Protein 4DKL (pdb70)

B-factor: mean 78.29, std 27.65, range [28.12, 190.35]

GO terms:
  GO:0005515 protein binding (F, IPI)
  GO:0004985 G protein-coupled opioid receptor activity (F, IDA)
  GO:0005886 plasma membrane (C, EXP)
  GO:0019233 sensory perception of pain (P, IMP)
  GO:0050769 positive regulation of neurogenesis (P, IMP)
  GO:0016020 membrane (C, IDA)
  GO:0007191 adenylate cyclase-activating dopamine receptor signaling pathway (P, IDA)
  GO:0007193 adenylate cyclase-inhibiting G protein-coupled receptor signaling pathway (P, IDA)
  GO:0004985 G protein-coupled opioid receptor activity (F, IGI)
  GO:0038003 G protein-coupled opioid receptor signaling pathway (P, IGI)
  GO:0007626 locomotory behavior (P, IGI)
  GO:0019226 transmission of nerve impulse (P, IMP)
  GO:0007626 locomotory behavior (P, IMP)
  GO:0005886 plasma membrane (C, TAS)
  GO:0098982 GABA-ergic synapse (C, IDA)
  GO:0098982 GABA-ergic synapse (C, EXP)
  GO:0099171 presynaptic modulation of chemical synaptic transmission (P, IDA)
  GO:0099171 presynaptic modulation of chemical synaptic transmission (P, EXP)
  GO:0098982 GABA-ergic synapse (C, IMP)
  GO:0099171 presynaptic modulation of chemical synaptic transmission (P, IMP)

Organism: Mus musculus (NCBI:txid10090)

Sequence (442 aa):
MVTAITIMALYSIVCVVGLFGNFLVMYVIVRYTKMKTATNIYIFNLALADALATSTLPFQSVNYLMGTWPFGNILCKIVISIDYYNMFTSIFTLCTMSVDRYIAVCHPVKALDFRTPRNAKIVNVCNWILSSAIGLPVMFMATTKYRQGSIDCTLTFSHPTWYWENLLKICVFIFAFIMPVLIITVCYGLMILRLKSVRNIFEMLRIDEGLRLKIYKNTEGYYTIGIGHLLTKSPSLNAAKSELDKAIGRNTNGVITKDEAEKLFNQDVDAAVRGILRNAKLKPVYDSLDAVRRAALINMVFQMGETGVAGFTNSLRMLQQKRWDEAAVNLAKSRWYNQTPNRAKRVITTFRTGTWDAYEKDRNLRRITRMVLVVVAVFIVCWTPIHIYVIIKALITIPETTFQTVSWHFCIALGYTNSCLNPVLYAFLDENFKRCFREFCI

Secondary structure (P-SEA, 3-state):
caaaaaaaaaaaaaaaaaaaaaaaaaaaaacccccccaaaaaaaaaaaaaaaaaaaaaaaaaaaaccccccccaaaaaaaaaaaaaaaaaaaaaaaaaaaaaaacccaaaaaccccaaaaaaaaaaaaaaaaaaaaaaaaabbbbbcccccccccccccaaaaaaaaaaaaaaacccaaaaaaaaaaaaaaaaaccccccaaaaaaaaccccccccccccccccccccccccccccaaaaaaaaaaaccccccccccaaaaaaaaaaaaaaaaaaaaaccccaaaaaaccaaaaaaaaaaaacccaaaaaaaaaaaaaaaacaaaaaaaaaaacccccccaaaaaaaaaaaaccccccccccaaaaaaaaaaaaaaaaaaaacaaaaaaaaaaacccccccaaaaaaaaaaaaaaaaaaaaaaaaaaaccaaaaaaaaaacc

Foldseek 3Di:
DVLLVVLVVLLVVLLVLLLVLLVLLLCVCVPDPVNQFLLSLLVNLLSVLLNLLSVLSVQVSVCSVVVARPPFWQVLLSNVLSVLLSLQLNLQSLLVNLQLLLCVAQFVVVNVPQRGNVNSVVVSVVSSVVSCVLSVVQSVQFGWDDDPPHIDRDRADDPVTLVVVVVNLVVCLVNSPVVSVVSSVVSVVVSVVRDDWDDALLVVQCLVFPAAFFFDQDLVGATDHARLHGADPDPDVCSRQVSVCVLQVHRAVGGDDNVSSVVVRVVLLVVLVVLQCPDPQRNLLLVQDDRLLNSLLSSVCSNPHSVVSSPLNVLSVCSSVVVQVVSLVSQCPDVVCVRPVLSSNQSSVSSRPVDNVSRGDDCVSVLSVVLSVVLVVLLCVLQVVQSVLVNVVSPDDDDDDVVNVSSNSVSVSSNSSSSSVPSVSCLVSPDVSVVSVVVVVD

Solvent-accessible surface area: 23214 Å² total; per-residue (Å²): 109,107,52,16,81,71,15,76,52,72,6,55,116,4,13,100,64,0,46,116,6,0,120,27,8,32,118,8,4,94,138,68,119,102,1,85,60,6,7,14,19,13,0,53,5,3,0,54,1,3,6,58,0,1,42,4,1,61,64,33,14,54,43,71,86,132,46,38,10,69,70,33,70,129,52,0,49,72,8,23,4,27,50,38,25,7,29,6,1,3,2,35,0,0,12,27,6,0,55,10,7,30,30,8,13,15,34,64,59,86,8,135,108,87,58,49,50,164,45,2,118,100,59,12,86,56,7,56,104,112,0,29,81,21,0,84,50,4,64,150,98,0,39,26,93,166,111,158,75,44,35,51,21,61,34,54,35,83,168,66,57,168,101,112,62,44,67,28,50,96,42,14,46,64,95,1,27,59,87,2,43,104,72,8,80,92,8,59,38,59,14,146,139,110,88,76,87,16,79,63,21,82,61,0,0,73,72,22,40,4,24,37,66,148,31,68,122,44,130,131,42,16,34,5,0,0,7,19,32,108,29,29,102,45,100,61,98,90,43,0,55,51,86,0,30,80,49,46,71,106,111,7,117,8,74,3,72,91,99,34,0,83,154,7,11,75,96,30,7,72,40,9,31,135,5,0,109,214,33,98,91,0,25,62,2,13,109,37,13,64,81,26,22,82,6,0,0,12,0,3,10,31,57,65,28,27,125,35,0,25,64,37,50,78,3,5,129,32,3,81,112,130,97,57,97,81,0,8,84,54,4,39,162,25,75,18,57,120,116,30,54,100,24,0,100,62,1,14,28,0,1,104,47,13,63,38,91,31,19,96,110,106,47,43,46,67,117,43,23,125,1,1,72,55,2,10,53,32,9,54,106,9,29,36,48,18,15,80,32,34,43,72,87,36,130,104,127,43,108,165,76,117,154,20,66,83,24,48,54,126,13,42,5,36,6,26,30,5,4,12,66,3,15,75,32,2,24,150,34,22,88,62,12,79,142,4,99,41,70,124,90,186

Radius of gyration: 29.67 Å; Cα contacts (8 Å, |Δi|>4): 510; chains: 1; bounding box: 43×93×67 Å

CATH classification: 1.20.1070.10 (+1 more: 1.10.530.40)

InterPro domains:
  IPR000105 Mu opioid receptor [PR00537] (13-26)
  IPR000105 Mu opioid receptor [PR00537] (27-43)
  IPR000105 Mu opioid receptor [PR00537] (43-57)
  IPR000105 Mu opioid receptor [PR00537] (203-216)
  IPR000105 Mu opioid receptor [PR00537] (303-320)
  IPR000105 Mu opioid receptor [PR00537] (352-364)
  IPR000105 Mu opioid receptor [PR00537] (373-387)
  IPR000276 G protein-coupled receptor, rhodopsin-like [PF00001] (85-336)
  IPR000276 G protein-coupled receptor, rhodopsin-like [PR00237] (70-94)
  IPR000276 G protein-coupled receptor, rhodopsin-like [PR00237] (103-124)
  IPR000276 G protein-coupled receptor, rhodopsin-like [PR00237] (147-169)
  IPR000276 G protein-coupled receptor, rhodopsin-like [PR00237] (183-204)
  IPR000276 G protein-coupled receptor, rhodopsin-like [PR00237] (233-256)
  IPR000276 G protein-coupled receptor, rhodopsin-like [PR00237] (278-302)
  IPR000276 G protein-coupled receptor, rhodopsin-like [PR00237] (318-344)
  IPR000276 G protein-coupled receptor, rhodopsin-like [PS00237] (153-169)
  IPR001418 Opioid receptor [PR00384] (95-108)
  IPR001418 Opioid receptor [PR00384] (147-159)
  IPR001418 Opioid receptor [PR00384] (176-185)
  IPR001418 Opioid receptor [PR00384] (265-277)

Structure (mmCIF, N/CA/C/O backbone):
data_4DKL
#
_entry.id   4DKL
#
_cell.length_a   70.882
_cell.length_b   174.730
_cell.length_c   68.353
_cell.angle_alpha   90.00
_cell.angle_beta   107.84
_cell.angle_gamma   90.00
#
_symmetry.space_group_name_H-M   'C 1 2 1'
#
loop_
_entity.id
_entity.type
_entity.pdbx_description
1 polymer 'Mu-type opioid receptor, lysozyme chimera'
2 non-polymer 'methyl 4-{[(5beta,6alpha)-17-(cyclopropylmethyl)-3,14-dihydroxy-4,5-epoxymorphinan-6-yl]amino}-4-oxobutanoate'
3 non-polymer 'SULFATE ION'
4 non-polymer CHOLESTEROL
5 non-polymer '[(Z)-octadec-9-enyl] (2R)-2,3-bis(oxidanyl)propanoate'
6 non-polymer 'PENTAETHYLENE GLYCOL'
7 non-polymer 'CHLORIDE ION'
8 water water
#
loop_
_atom_site.group_PDB
_atom_site.id
_atom_site.type_symbol
_atom_site.label_atom_id
_atom_site.label_alt_id
_atom_site.label_comp_id
_atom_site.label_asym_id
_atom_site.label_entity_id
_atom_site.label_seq_id
_atom_site.pdbx_PDB_ins_code
_atom_site.Cartn_x
_atom_site.Cartn_y
_atom_site.Cartn_z
_atom_site.occupancy
_atom_site.B_iso_or_equiv
_atom_site.auth_seq_id
_atom_site.auth_comp_id
_atom_site.auth_asym_id
_atom_site.auth_atom_id
_atom_site.pdbx_PDB_model_num
ATOM 1 N N . MET A 1 14 ? -36.775 -20.009 -30.623 1.00 109.69 65 MET A N 1
ATOM 2 C CA . MET A 1 14 ? -35.578 -19.298 -30.183 1.00 106.29 65 MET A CA 1
ATOM 3 C C . MET A 1 14 ? -35.655 -17.818 -30.537 1.00 110.05 65 MET A C 1
ATOM 4 O O . MET A 1 14 ? -34.640 -17.121 -30.540 1.00 110.17 65 MET A O 1
ATOM 6 N N . VAL A 1 15 ? -36.864 -17.348 -30.836 1.00 114.25 66 VAL A N 1
ATOM 7 C CA . VAL A 1 15 ? -37.095 -15.937 -31.131 1.00 115.56 66 VAL A CA 1
ATOM 8 C C . VAL A 1 15 ? -36.659 -15.080 -29.946 1.00 113.40 66 VAL A C 1
ATOM 9 O O . VAL A 1 15 ? -36.156 -13.968 -30.117 1.00 109.02 66 VAL A O 1
ATOM 13 N N . THR A 1 16 ? -36.842 -15.618 -28.744 1.00 117.21 67 THR A N 1
ATOM 14 C CA . THR A 1 16 ? -36.368 -14.964 -27.535 1.00 118.77 67 THR A CA 1
ATOM 15 C C . THR A 1 16 ? -34.859 -14.755 -27.603 1.00 119.33 67 THR A C 1
ATOM 16 O O . THR A 1 16 ? -34.367 -13.668 -27.320 1.00 118.13 67 THR A O 1
ATOM 18 N N . ALA A 1 17 ? -34.134 -15.797 -28.000 1.00 120.30 68 ALA A N 1
ATOM 19 C CA . ALA A 1 17 ? -32.678 -15.735 -28.093 1.00 119.26 68 ALA A CA 1
ATOM 20 C C . ALA A 1 17 ? -32.199 -14.704 -29.116 1.00 121.21 68 ALA A C 1
ATOM 21 O O . ALA A 1 17 ? -31.261 -13.948 -28.855 1.00 122.46 68 ALA A O 1
ATOM 23 N N . ILE A 1 18 ? -32.847 -14.670 -30.278 1.00 120.45 69 ILE A N 1
ATOM 24 C CA . ILE A 1 18 ? -32.443 -13.748 -31.339 1.00 119.32 69 ILE A CA 1
ATOM 25 C C . ILE A 1 18 ? -32.797 -12.293 -31.016 1.00 117.11 69 ILE A C 1
ATOM 26 O O . ILE A 1 18 ? -32.024 -11.380 -31.317 1.00 117.53 69 ILE A O 1
ATOM 31 N N . THR A 1 19 ? -33.956 -12.078 -30.397 1.00 112.70 70 THR A N 1
ATOM 32 C CA . THR A 1 19 ? -34.352 -10.735 -29.991 1.00 105.53 70 THR A CA 1
ATOM 33 C C . THR A 1 19 ? -33.435 -10.258 -28.876 1.00 99.05 70 THR A C 1
ATOM 34 O O . THR A 1 19 ? -33.094 -9.077 -28.797 1.00 97.56 70 THR A O 1
ATOM 38 N N . ILE A 1 20 ? -33.037 -11.193 -28.017 1.00 97.66 71 ILE A N 1
ATOM 39 C CA . ILE A 1 20 ? -32.032 -10.920 -27.001 1.00 96.94 71 ILE A CA 1
ATOM 40 C C . ILE A 1 20 ? -30.740 -10.492 -27.682 1.00 91.68 71 ILE A C 1
ATOM 41 O O . ILE A 1 20 ? -30.096 -9.549 -27.248 1.00 86.49 71 ILE A O 1
ATOM 46 N N . MET A 1 21 ? -30.377 -11.175 -28.764 1.00 89.31 72 MET A N 1
ATOM 47 C CA . MET A 1 21 ? -29.162 -10.838 -29.502 1.00 83.92 72 MET A CA 1
ATOM 48 C C . MET A 1 21 ? -29.213 -9.426 -30.091 1.00 77.06 72 MET A C 1
ATOM 49 O O . MET A 1 21 ? -28.240 -8.672 -30.011 1.00 75.76 72 MET A O 1
ATOM 54 N N . ALA A 1 22 ? -30.353 -9.076 -30.680 1.00 71.32 73 ALA A N 1
ATOM 55 C CA . ALA A 1 22 ? -30.545 -7.760 -31.287 1.00 66.94 73 ALA A CA 1
ATOM 56 C C . ALA A 1 22 ? -30.501 -6.641 -30.248 1.00 68.38 73 ALA A C 1
ATOM 57 O O . ALA A 1 22 ? -29.734 -5.669 -30.369 1.00 69.74 73 ALA A O 1
ATOM 59 N N . LEU A 1 23 ? -31.345 -6.789 -29.232 1.00 68.28 74 LEU A N 1
ATOM 60 C CA . LEU A 1 23 ? -31.414 -5.857 -28.119 1.00 67.51 74 LEU A CA 1
ATOM 61 C C . LEU A 1 23 ? -30.030 -5.663 -27.508 1.00 66.91 74 LEU A C 1
ATOM 62 O O . LEU A 1 23 ? -29.583 -4.534 -27.290 1.00 69.50 74 LEU A O 1
ATOM 67 N N . TYR A 1 24 ? -29.351 -6.777 -27.255 1.00 64.85 75 TYR A N 1
ATOM 68 C CA . TYR A 1 24 ? -28.021 -6.761 -26.663 1.00 65.62 75 TYR A CA 1
ATOM 69 C C . TYR A 1 24 ? -26.994 -6.145 -27.597 1.00 62.33 75 TYR A C 1
ATOM 70 O O . TYR A 1 24 ? -25.963 -5.674 -27.140 1.00 60.97 75 TYR A O 1
ATOM 79 N N . SER A 1 25 ? -27.258 -6.168 -28.901 1.00 60.37 76 SER A N 1
ATOM 80 C CA . SER A 1 25 ? -26.359 -5.534 -29.853 1.00 60.66 76 SER A CA 1
ATOM 81 C C . SER A 1 25 ? -26.491 -4.027 -29.754 1.00 58.67 76 SER A C 1
ATOM 82 O O . SER A 1 25 ? -25.492 -3.305 -29.746 1.00 57.55 76 SER A O 1
ATOM 85 N N . ILE A 1 26 ? -27.732 -3.556 -29.670 1.00 56.54 77 ILE A N 1
ATOM 86 C CA . ILE A 1 26 ? -27.966 -2.130 -29.474 1.00 57.45 77 ILE A CA 1
ATOM 87 C C . ILE A 1 26 ? -27.318 -1.664 -28.169 1.00 56.76 77 ILE A C 1
ATOM 88 O O . ILE A 1 26 ? -26.521 -0.716 -28.158 1.00 61.07 77 ILE A O 1
ATOM 93 N N . VAL A 1 27 ? -27.648 -2.356 -27.080 1.00 50.46 78 VAL A N 1
ATOM 94 C CA . VAL A 1 27 ? -27.108 -2.037 -25.759 1.00 49.91 78 VAL A CA 1
ATOM 95 C C . VAL A 1 27 ? -25.578 -2.095 -25.728 1.00 50.42 78 VAL A C 1
ATOM 96 O O . VAL A 1 27 ? -24.933 -1.282 -25.070 1.00 50.70 78 VAL A O 1
ATOM 100 N N . CYS A 1 28 ? -25.002 -3.052 -26.447 1.00 53.08 79 CYS A N 1
ATOM 101 C CA . CYS A 1 28 ? -23.552 -3.202 -26.473 1.00 52.61 79 CYS A CA 1
ATOM 102 C C . CYS A 1 28 ? -22.885 -2.069 -27.243 1.00 49.16 79 CYS A C 1
ATOM 103 O O . CYS A 1 28 ? -21.936 -1.459 -26.757 1.00 49.85 79 CYS A O 1
ATOM 106 N N . VAL A 1 29 ? -23.383 -1.794 -28.443 1.00 44.67 80 VAL A N 1
ATOM 107 C CA . VAL A 1 29 ? -22.799 -0.754 -29.285 1.00 50.86 80 VAL A CA 1
ATOM 108 C C . VAL A 1 29 ? -22.920 0.625 -28.640 1.00 55.48 80 VAL A C 1
ATOM 109 O O . VAL A 1 29 ? -21.911 1.298 -28.403 1.00 57.88 80 VAL A O 1
ATOM 113 N N . VAL A 1 30 ? -24.150 1.036 -28.345 1.00 55.27 81 VAL A N 1
ATOM 114 C CA . VAL A 1 30 ? -24.381 2.357 -27.764 1.00 51.79 81 VAL A CA 1
ATOM 115 C C . VAL A 1 30 ? -23.831 2.456 -26.338 1.00 51.97 81 VAL A C 1
ATOM 116 O O . VAL A 1 30 ? -23.389 3.520 -25.903 1.00 54.17 81 VAL A O 1
ATOM 120 N N . GLY A 1 31 ? -23.842 1.337 -25.622 1.00 47.94 82 GLY A N 1
ATOM 121 C CA . GLY A 1 31 ? -23.297 1.294 -24.275 1.00 48.71 82 GLY A CA 1
ATOM 122 C C . GLY A 1 31 ? -21.798 1.523 -24.262 1.00 53.94 82 GLY A C 1
ATOM 123 O O . GLY A 1 31 ? -21.302 2.406 -23.554 1.00 57.95 82 GLY A O 1
ATOM 124 N N . LEU A 1 32 ? -21.078 0.723 -25.044 1.00 54.38 83 LEU A N 1
ATOM 125 C CA . LEU A 1 32 ? -19.634 0.876 -25.180 1.00 53.74 83 LEU A CA 1
ATOM 126 C C . LEU A 1 32 ? -19.285 2.274 -25.676 1.00 55.19 83 LEU A C 1
ATOM 127 O O . LEU A 1 32 ? -18.525 2.988 -25.028 1.00 54.14 83 LEU A O 1
ATOM 132 N N . PHE A 1 33 ? -19.859 2.660 -26.813 1.00 59.29 84 PHE A N 1
ATOM 133 C CA . PHE A 1 33 ? -19.623 3.981 -27.393 1.00 61.35 84 PHE A CA 1
ATOM 134 C C . PHE A 1 33 ? -19.815 5.100 -26.367 1.00 60.29 84 PHE A C 1
ATOM 135 O O . PHE A 1 33 ? -18.912 5.913 -26.138 1.00 55.03 84 PHE A O 1
ATOM 143 N N . GLY A 1 34 ? -20.985 5.111 -25.736 1.00 58.62 85 GLY A N 1
ATOM 144 C CA . GLY A 1 34 ? -21.330 6.115 -24.748 1.00 54.81 85 GLY A CA 1
ATOM 145 C C . GLY A 1 34 ? -20.398 6.170 -23.552 1.00 54.57 85 GLY A C 1
ATOM 146 O O . GLY A 1 34 ? -19.920 7.245 -23.187 1.00 59.97 85 GLY A O 1
ATOM 147 N N . ASN A 1 35 ? -20.136 5.021 -22.938 1.00 50.53 86 ASN A N 1
ATOM 148 C CA . ASN A 1 35 ? -19.291 4.990 -21.746 1.00 53.74 86 ASN A CA 1
ATOM 149 C C . ASN A 1 35 ? -17.823 5.313 -22.023 1.00 53.64 86 ASN A C 1
ATOM 150 O O . ASN A 1 35 ? -17.172 6.002 -21.233 1.00 51.97 86 ASN A O 1
ATOM 155 N N . PHE A 1 36 ? -17.307 4.814 -23.144 1.00 57.94 87 PHE A N 1
ATOM 156 C CA . PHE A 1 36 ? -15.963 5.168 -23.590 1.00 60.89 87 PHE A CA 1
ATOM 157 C C . PHE A 1 36 ? -15.870 6.673 -23.813 1.00 53.80 87 PHE A C 1
ATOM 158 O O . PHE A 1 36 ? -14.894 7.314 -23.413 1.00 50.17 87 PHE A O 1
ATOM 166 N N . LEU A 1 37 ? -16.899 7.229 -24.450 1.00 50.37 88 LEU A N 1
ATOM 167 C CA . LEU A 1 37 ? -16.976 8.668 -24.684 1.00 51.47 88 LEU A CA 1
ATOM 168 C C . LEU A 1 37 ? -16.938 9.447 -23.372 1.00 52.18 88 LEU A C 1
ATOM 169 O O . LEU A 1 37 ? -16.174 10.406 -23.230 1.00 51.87 88 LEU A O 1
ATOM 174 N N . VAL A 1 38 ? -17.763 9.024 -22.418 1.00 49.15 89 VAL A N 1
ATOM 175 C CA . VAL A 1 38 ? -17.835 9.668 -21.109 1.00 51.40 89 VAL A CA 1
ATOM 176 C C . VAL A 1 38 ? -16.488 9.645 -20.390 1.00 54.48 89 VAL A C 1
ATOM 177 O O . VAL A 1 38 ? -15.973 10.692 -19.985 1.00 57.30 89 VAL A O 1
ATOM 181 N N . MET A 1 39 ? -15.922 8.449 -20.244 1.00 52.51 90 MET A N 1
ATOM 182 C CA . MET A 1 39 ? -14.633 8.285 -19.580 1.00 51.86 90 MET A CA 1
ATOM 183 C C . MET A 1 39 ? -13.545 9.133 -20.238 1.00 61.38 90 MET A C 1
ATOM 184 O O . MET A 1 39 ? -12.799 9.842 -19.553 1.00 61.49 90 MET A O 1
ATOM 189 N N . TYR A 1 40 ? -13.471 9.070 -21.566 1.00 64.07 91 TYR A N 1
ATOM 190 C CA . TYR A 1 40 ? -12.505 9.868 -22.315 1.00 67.01 91 TYR A CA 1
ATOM 191 C C . TYR A 1 40 ? -12.670 11.360 -22.052 1.00 67.07 91 TYR A C 1
ATOM 192 O O . TYR A 1 40 ? -11.688 12.068 -21.842 1.00 66.02 91 TYR A O 1
ATOM 201 N N . VAL A 1 41 ? -13.912 11.833 -22.073 1.00 66.17 92 VAL A N 1
ATOM 202 C CA . VAL A 1 41 ? -14.195 13.245 -21.832 1.00 66.41 92 VAL A CA 1
ATOM 203 C C . VAL A 1 41 ? -13.762 13.672 -20.431 1.00 66.65 92 VAL A C 1
ATOM 204 O O . VAL A 1 41 ? -13.150 14.730 -20.256 1.00 63.84 92 VAL A O 1
ATOM 208 N N . ILE A 1 42 ? -14.067 12.841 -19.438 1.00 66.74 93 ILE A N 1
ATOM 209 C CA . ILE A 1 42 ? -13.658 13.122 -18.063 1.00 65.61 93 ILE A CA 1
ATOM 210 C C . ILE A 1 42 ? -12.137 13.205 -17.943 1.00 68.33 93 ILE A C 1
ATOM 211 O O . ILE A 1 42 ? -11.604 14.123 -17.318 1.00 68.64 93 ILE A O 1
ATOM 216 N N . VAL A 1 43 ? -11.445 12.247 -18.555 1.00 68.89 94 VAL A N 1
ATOM 217 C CA . VAL A 1 43 ? -9.987 12.195 -18.493 1.00 71.34 94 VAL A CA 1
ATOM 218 C C . VAL A 1 43 ? -9.314 13.370 -19.213 1.00 79.79 94 VAL A C 1
ATOM 219 O O . VAL A 1 43 ? -8.345 13.947 -18.717 1.00 84.52 94 VAL A O 1
ATOM 223 N N . ARG A 1 44 ? -9.853 13.733 -20.373 1.00 81.08 95 ARG A N 1
ATOM 224 C CA . ARG A 1 44 ? -9.217 14.703 -21.267 1.00 85.55 95 ARG A CA 1
ATOM 225 C C . ARG A 1 44 ? -9.259 16.153 -20.777 1.00 86.12 95 ARG A C 1
ATOM 226 O O . ARG A 1 44 ? -8.235 16.835 -20.757 1.00 88.52 95 ARG A O 1
ATOM 234 N N . TYR A 1 45 ? -10.442 16.626 -20.395 1.00 85.28 96 TYR A N 1
ATOM 235 C CA . TYR A 1 45 ? -10.612 18.027 -20.015 1.00 88.02 96 TYR A CA 1
ATOM 236 C C . TYR A 1 45 ? -10.354 18.278 -18.529 1.00 86.96 96 TYR A C 1
ATOM 237 O O . TYR A 1 45 ? -10.741 17.475 -17.680 1.00 87.71 96 TYR A O 1
ATOM 246 N N . THR A 1 46 ? -9.701 19.396 -18.223 1.00 87.96 97 THR A N 1
ATOM 247 C CA . THR A 1 46 ? -9.449 19.779 -16.836 1.00 86.26 97 THR A CA 1
ATOM 248 C C . THR A 1 46 ? -10.693 20.404 -16.214 1.00 85.05 97 THR A C 1
ATOM 249 O O . THR A 1 46 ? -10.850 20.411 -14.993 1.00 84.64 97 THR A O 1
ATOM 253 N N . LYS A 1 47 ? -11.573 20.928 -17.060 1.00 85.60 98 LYS A N 1
ATOM 254 C CA . LYS A 1 47 ? -12.822 21.512 -16.592 1.00 88.52 98 LYS A CA 1
ATOM 255 C C . LYS A 1 47 ? -13.800 20.420 -16.171 1.00 82.95 98 LYS A C 1
ATOM 256 O O . LYS A 1 47 ? -14.687 20.651 -15.350 1.00 80.76 98 LYS A O 1
ATOM 262 N N . MET A 1 48 ? -13.627 19.229 -16.736 1.00 79.36 99 MET A N 1
ATOM 263 C CA . MET A 1 48 ? -14.527 18.114 -16.467 1.00 73.88 99 MET A CA 1
ATOM 264 C C . MET A 1 48 ? -14.125 17.325 -15.226 1.00 69.78 99 MET A C 1
ATOM 265 O O . MET A 1 48 ? -14.819 16.393 -14.829 1.00 63.86 99 MET A O 1
ATOM 270 N N . LYS A 1 49 ? -13.008 17.699 -14.612 1.00 74.25 100 LYS A N 1
ATOM 271 C CA . LYS A 1 49 ? -12.533 17.006 -13.418 1.00 77.56 100 LYS A CA 1
ATOM 272 C C . LYS A 1 49 ? -13.134 17.568 -12.131 1.00 75.36 100 LYS A C 1
ATOM 273 O O . LYS A 1 49 ? -12.574 18.474 -11.514 1.00 79.10 100 LYS A O 1
ATOM 279 N N . THR A 1 50 ? -14.282 17.025 -11.740 1.00 69.51 101 THR A N 1
ATOM 280 C CA . THR A 1 50 ? -14.930 17.381 -10.481 1.00 66.82 101 THR A CA 1
ATOM 281 C C . THR A 1 50 ? -15.295 16.098 -9.743 1.00 68.94 101 THR A C 1
ATOM 282 O O . THR A 1 50 ? -15.260 15.018 -10.328 1.00 71.88 101 THR A O 1
ATOM 286 N N . ALA A 1 51 ? -15.646 16.219 -8.464 1.00 65.89 102 ALA A N 1
ATOM 287 C CA . ALA A 1 51 ? -16.011 15.064 -7.644 1.00 63.04 102 ALA A CA 1
ATOM 288 C C . ALA A 1 51 ? -17.133 14.246 -8.287 1.00 60.61 102 ALA A C 1
ATOM 289 O O . ALA A 1 51 ? -17.020 13.019 -8.466 1.00 65.19 102 ALA A O 1
ATOM 291 N N . THR A 1 52 ? -18.209 14.949 -8.635 1.00 57.78 103 THR A N 1
ATOM 292 C CA . THR A 1 52 ? -19.356 14.357 -9.306 1.00 56.94 103 THR A CA 1
ATOM 293 C C . THR A 1 52 ? -18.912 13.568 -10.530 1.00 55.41 103 THR A C 1
ATOM 294 O O . THR A 1 52 ? -19.309 12.418 -10.717 1.00 53.07 103 THR A O 1
ATOM 298 N N . ASN A 1 53 ? -18.067 14.189 -11.345 1.00 54.83 104 ASN A N 1
ATOM 299 C CA . ASN A 1 53 ? -17.577 13.562 -12.567 1.00 52.57 104 ASN A CA 1
ATOM 300 C C . ASN A 1 53 ? -16.607 12.408 -12.329 1.00 51.92 104 ASN A C 1
ATOM 301 O O . ASN A 1 53 ? -16.454 11.542 -13.188 1.00 52.60 104 ASN A O 1
ATOM 306 N N . ILE A 1 54 ? -15.946 12.397 -11.176 1.00 48.40 105 ILE A N 1
ATOM 307 C CA . ILE A 1 54 ? -15.109 11.260 -10.808 1.00 49.00 105 ILE A CA 1
ATOM 308 C C . ILE A 1 54 ? -16.003 10.057 -10.522 1.00 52.18 105 ILE A C 1
ATOM 309 O O . ILE A 1 54 ? -15.772 8.946 -11.032 1.00 57.36 105 ILE A O 1
ATOM 314 N N . TYR A 1 55 ? -17.034 10.285 -9.711 1.00 45.70 106 TYR A N 1
ATOM 315 C CA . TYR A 1 55 ? -18.021 9.239 -9.447 1.00 47.97 106 TYR A CA 1
ATOM 316 C C . TYR A 1 55 ? -18.636 8.721 -10.753 1.00 45.71 106 TYR A C 1
ATOM 317 O O . TYR A 1 55 ? -18.716 7.504 -10.991 1.00 49.39 106 TYR A O 1
ATOM 326 N N . ILE A 1 56 ? -19.054 9.661 -11.597 1.00 45.67 107 ILE A N 1
ATOM 327 C CA . ILE A 1 56 ? -19.596 9.348 -12.916 1.00 41.97 107 ILE A CA 1
ATOM 328 C C . ILE A 1 56 ? -18.612 8.511 -13.733 1.00 39.70 107 ILE A C 1
ATOM 329 O O . ILE A 1 56 ? -19.012 7.591 -14.451 1.00 39.42 107 ILE A O 1
ATOM 334 N N . PHE A 1 57 ? -17.326 8.824 -13.607 1.00 37.02 108 PHE A N 1
ATOM 335 C CA . PHE A 1 57 ? -16.290 8.054 -14.284 1.00 40.45 108 PHE A CA 1
ATOM 336 C C . PHE A 1 57 ? -16.307 6.609 -13.810 1.00 45.86 108 PHE A C 1
ATOM 337 O O . PHE A 1 57 ? -16.237 5.685 -14.623 1.00 47.28 108 PHE A O 1
ATOM 345 N N . ASN A 1 58 ? -16.382 6.415 -12.494 1.00 48.72 109 ASN A N 1
ATOM 346 C CA . ASN A 1 58 ? -16.444 5.062 -11.940 1.00 50.89 109 ASN A CA 1
ATOM 347 C C . ASN A 1 58 ? -17.624 4.280 -12.521 1.00 52.69 109 ASN A C 1
ATOM 348 O O . ASN A 1 58 ? -17.482 3.130 -12.988 1.00 55.97 109 ASN A O 1
ATOM 353 N N . LEU A 1 59 ? -18.785 4.929 -12.500 1.00 48.19 110 LEU A N 1
ATOM 354 C CA . LEU A 1 59 ? -20.011 4.348 -13.041 1.00 46.43 110 LEU A CA 1
ATOM 355 C C . LEU A 1 59 ? -19.831 3.915 -14.501 1.00 48.07 110 LEU A C 1
ATOM 356 O O . LEU A 1 59 ? -20.140 2.773 -14.881 1.00 52.08 110 LEU A O 1
ATOM 361 N N . ALA A 1 60 ? -19.305 4.834 -15.308 1.00 48.82 111 ALA A N 1
ATOM 362 C CA . ALA A 1 60 ? -19.073 4.591 -16.727 1.00 49.71 111 ALA A CA 1
ATOM 363 C C . ALA A 1 60 ? -18.101 3.438 -16.960 1.00 49.03 111 ALA A C 1
ATOM 364 O O . ALA A 1 60 ? -18.263 2.660 -17.901 1.00 50.04 111 ALA A O 1
ATOM 366 N N . LEU A 1 61 ? -17.093 3.337 -16.098 1.00 46.59 112 LEU A N 1
ATOM 367 C CA . LEU A 1 61 ? -16.130 2.245 -16.163 1.00 50.79 112 LEU A CA 1
ATOM 368 C C . LEU A 1 61 ? -16.833 0.905 -15.984 1.00 56.31 112 LEU A C 1
ATOM 369 O O . LEU A 1 61 ? -16.708 0.001 -16.829 1.00 57.16 112 LEU A O 1
ATOM 374 N N . ALA A 1 62 ? -17.579 0.788 -14.888 1.00 59.33 113 ALA A N 1
ATOM 375 C CA . ALA A 1 62 ? -18.330 -0.436 -14.610 1.00 60.12 113 ALA A CA 1
ATOM 376 C C . ALA A 1 62 ? -19.231 -0.835 -15.786 1.00 59.11 113 ALA A C 1
ATOM 377 O O . ALA A 1 62 ? -19.186 -1.984 -16.272 1.00 58.86 113 ALA A O 1
ATOM 379 N N . ASP A 1 63 ? -20.034 0.123 -16.245 1.00 59.66 114 ASP A N 1
ATOM 380 C CA . ASP A 1 63 ? -20.945 -0.118 -17.364 1.00 63.50 114 ASP A CA 1
ATOM 381 C C . ASP A 1 63 ? -20.202 -0.603 -18.609 1.00 59.26 114 ASP A C 1
ATOM 382 O O . ASP A 1 63 ? -20.631 -1.556 -19.274 1.00 57.62 114 ASP A O 1
ATOM 387 N N . ALA A 1 64 ? -19.082 0.051 -18.906 1.00 57.64 115 ALA A N 1
ATOM 388 C CA . ALA A 1 64 ? -18.248 -0.324 -20.041 1.00 54.45 115 ALA A CA 1
ATOM 389 C C . ALA A 1 64 ? -17.782 -1.773 -19.931 1.00 53.93 115 ALA A C 1
ATOM 390 O O . ALA A 1 64 ? -17.767 -2.506 -20.922 1.00 51.40 115 ALA A O 1
ATOM 392 N N . LEU A 1 65 ? -17.413 -2.188 -18.721 1.00 51.98 116 LEU A N 1
ATOM 393 C CA . LEU A 1 65 ? -17.001 -3.575 -18.503 1.00 48.48 116 LEU A CA 1
ATOM 394 C C . LEU A 1 65 ? -18.133 -4.583 -18.749 1.00 45.91 116 LEU A C 1
ATOM 395 O O . LEU A 1 65 ? -17.955 -5.570 -19.483 1.00 44.21 116 LEU A O 1
ATOM 400 N N . ALA A 1 66 ? -19.292 -4.336 -18.142 1.00 44.74 117 ALA A N 1
ATOM 401 C CA . ALA A 1 66 ? -20.438 -5.228 -18.339 1.00 41.05 117 ALA A CA 1
ATOM 402 C C . ALA A 1 66 ? -20.791 -5.369 -19.823 1.00 42.49 117 ALA A C 1
ATOM 403 O O . ALA A 1 66 ? -20.950 -6.486 -20.352 1.00 49.25 117 ALA A O 1
ATOM 405 N N . THR A 1 67 ? -20.896 -4.227 -20.495 1.00 49.63 118 THR A N 1
ATOM 406 C CA . THR A 1 67 ? -21.181 -4.212 -21.924 1.00 53.55 118 THR A CA 1
ATOM 407 C C . THR A 1 67 ? -20.097 -4.951 -22.704 1.00 51.14 118 THR A C 1
ATOM 408 O O . THR A 1 67 ? -20.381 -5.585 -23.722 1.00 46.06 118 THR A O 1
ATOM 412 N N . SER A 1 68 ? -18.860 -4.871 -22.221 1.00 52.37 119 SER A N 1
ATOM 413 C CA . SER A 1 68 ? -17.759 -5.609 -22.831 1.00 51.87 119 SER A CA 1
ATOM 414 C C . SER A 1 68 ? -18.025 -7.104 -22.745 1.00 55.47 119 SER A C 1
ATOM 415 O O . SER A 1 68 ? -17.702 -7.853 -23.668 1.00 56.66 119 SER A O 1
ATOM 418 N N . THR A 1 69 ? -18.616 -7.540 -21.635 1.00 55.56 120 THR A N 1
ATOM 419 C CA . THR A 1 69 ? -18.920 -8.964 -21.482 1.00 58.82 120 THR A CA 1
ATOM 420 C C . THR A 1 69 ? -20.191 -9.410 -22.206 1.00 63.89 120 THR A C 1
ATOM 421 O O . THR A 1 69 ? -20.416 -10.609 -22.375 1.00 67.85 120 THR A O 1
ATOM 425 N N . LEU A 1 70 ? -21.022 -8.457 -22.626 1.00 66.80 121 LEU A N 1
ATOM 426 C CA . LEU A 1 70 ? -22.237 -8.798 -23.390 1.00 69.75 121 LEU A CA 1
ATOM 427 C C . LEU A 1 70 ? -22.101 -9.755 -24.603 1.00 67.78 121 LEU A C 1
ATOM 428 O O . LEU A 1 70 ? -22.805 -10.764 -24.658 1.00 71.10 121 LEU A O 1
ATOM 433 N N . PRO A 1 71 ? -21.216 -9.442 -25.574 1.00 66.31 122 PRO A N 1
ATOM 434 C CA . PRO A 1 71 ? -21.171 -10.230 -26.818 1.00 65.42 122 PRO A CA 1
ATOM 435 C C . PRO A 1 71 ? -20.875 -11.716 -26.615 1.00 66.34 122 PRO A C 1
ATOM 436 O O . PRO A 1 71 ? -21.332 -12.545 -27.403 1.00 65.49 122 PRO A O 1
ATOM 440 N N . PHE A 1 72 ? -20.113 -12.040 -25.577 1.00 66.13 123 PHE A N 1
ATOM 441 C CA . PHE A 1 72 ? -19.773 -13.426 -25.278 1.00 67.44 123 PHE A CA 1
ATOM 442 C C . PHE A 1 72 ? -20.995 -14.181 -24.771 1.00 64.58 123 PHE A C 1
ATOM 443 O O . PHE A 1 72 ? -21.107 -15.395 -24.943 1.00 65.52 123 PHE A O 1
ATOM 451 N N . GLN A 1 73 ? -21.909 -13.453 -24.141 1.00 58.32 124 GLN A N 1
ATOM 452 C CA . GLN A 1 73 ? -23.113 -14.061 -23.595 1.00 55.87 124 GLN A CA 1
ATOM 453 C C . GLN A 1 73 ? -24.120 -14.391 -24.694 1.00 55.23 124 GLN A C 1
ATOM 454 O O . GLN A 1 73 ? -24.756 -15.441 -24.660 1.00 50.65 124 GLN A O 1
ATOM 460 N N . SER A 1 74 ? -24.252 -13.497 -25.669 1.00 61.84 125 SER A N 1
ATOM 461 C CA . SER A 1 74 ? -25.211 -13.682 -26.753 1.00 66.52 125 SER A CA 1
ATOM 462 C C . SER A 1 74 ? -24.925 -14.929 -27.587 1.00 67.43 125 SER A C 1
ATOM 463 O O . SER A 1 74 ? -25.847 -15.638 -27.991 1.00 69.13 125 SER A O 1
ATOM 466 N N . VAL A 1 75 ? -23.650 -15.196 -27.844 1.00 65.62 126 VAL A N 1
ATOM 467 C CA . VAL A 1 75 ? -23.268 -16.394 -28.583 1.00 72.24 126 VAL A CA 1
ATOM 468 C C . VAL A 1 75 ? -23.438 -17.644 -27.725 1.00 77.33 126 VAL A C 1
ATOM 469 O O . VAL A 1 75 ? -23.618 -18.742 -28.248 1.00 81.00 126 VAL A O 1
ATOM 473 N N . ASN A 1 76 ? -23.378 -17.473 -26.407 1.00 76.50 127 ASN A N 1
ATOM 474 C CA . ASN A 1 76 ? -23.690 -18.558 -25.487 1.00 74.61 127 ASN A CA 1
ATOM 475 C C . ASN A 1 76 ? -25.166 -18.920 -25.630 1.00 72.32 127 ASN A C 1
ATOM 476 O O . ASN A 1 76 ? -25.527 -20.096 -25.633 1.00 72.90 127 ASN A O 1
ATOM 481 N N . TYR A 1 77 ? -26.008 -17.898 -25.761 1.00 72.96 128 TYR A N 1
ATOM 482 C CA . TYR A 1 77 ? -27.440 -18.090 -25.972 1.00 77.46 128 TYR A CA 1
ATOM 483 C C . TYR A 1 77 ? -27.710 -18.911 -27.230 1.00 80.69 128 TYR A C 1
ATOM 484 O O . TYR A 1 77 ? -28.529 -19.828 -27.220 1.00 83.82 128 TYR A O 1
ATOM 493 N N . LEU A 1 78 ? -27.011 -18.573 -28.307 1.00 82.37 129 LEU A N 1
ATOM 494 C CA . LEU A 1 78 ? -27.266 -19.168 -29.613 1.00 86.93 129 LEU A CA 1
ATOM 495 C C . LEU A 1 78 ? -26.656 -20.559 -29.780 1.00 86.55 129 LEU A C 1
ATOM 496 O O . LEU A 1 78 ? -27.288 -21.457 -30.337 1.00 88.09 129 LEU A O 1
ATOM 501 N N . MET A 1 79 ? -25.428 -20.732 -29.301 1.00 83.25 130 MET A N 1
ATOM 502 C CA . MET A 1 79 ? -24.722 -22.001 -29.448 1.00 81.87 130 MET A CA 1
ATOM 503 C C . MET A 1 79 ? -25.246 -23.082 -28.507 1.00 81.12 130 MET A C 1
ATOM 504 O O . MET A 1 79 ? -25.370 -24.245 -28.893 1.00 80.76 130 MET A O 1
ATOM 509 N N . GLY A 1 80 ? -25.550 -22.693 -27.273 1.00 80.02 131 GLY A N 1
ATOM 510 C CA . GLY A 1 80 ? -25.965 -23.642 -26.257 1.00 82.34 131 GLY A CA 1
ATOM 511 C C . GLY A 1 80 ? -24.762 -24.187 -25.513 1.00 84.27 131 GLY A C 1
ATOM 512 O O . GLY A 1 80 ? -24.851 -25.198 -24.814 1.00 82.64 131 GLY A O 1
ATOM 513 N N . THR A 1 81 ? -23.632 -23.505 -25.667 1.00 86.38 132 THR A N 1
ATOM 514 C CA . THR A 1 81 ? -22.385 -23.926 -25.040 1.00 86.59 132 THR A CA 1
ATOM 515 C C . THR A 1 81 ? -21.476 -22.727 -24.780 1.00 81.35 132 THR A C 1
ATOM 516 O O . THR A 1 81 ? -21.635 -21.672 -25.395 1.00 77.30 132 THR A O 1
ATOM 520 N N . TRP A 1 82 ? -20.531 -22.892 -23.859 1.00 77.67 133 TRP A N 1
ATOM 521 C CA . TRP A 1 82 ? -19.518 -21.874 -23.608 1.00 72.15 133 TRP A CA 1
ATOM 522 C C . TRP A 1 82 ? -18.178 -22.317 -24.189 1.00 76.76 133 TRP A C 1
ATOM 523 O O . TRP A 1 82 ? -17.517 -23.196 -23.638 1.00 78.95 133 TRP A O 1
ATOM 534 N N . PRO A 1 83 ? -17.779 -21.709 -25.316 1.00 75.48 134 PRO A N 1
ATOM 535 C CA . PRO A 1 83 ? -16.546 -22.072 -26.020 1.00 75.50 134 PRO A CA 1
ATOM 536 C C . PRO A 1 83 ? -15.315 -21.351 -25.479 1.00 75.82 134 PRO A C 1
ATOM 537 O O . PRO A 1 83 ? -14.197 -21.843 -25.628 1.00 84.67 134 PRO A O 1
ATOM 541 N N . PHE A 1 84 ? -15.529 -20.205 -24.844 1.00 68.41 135 PHE A N 1
ATOM 542 C CA . PHE A 1 84 ? -14.452 -19.258 -24.570 1.00 67.26 135 PHE A CA 1
ATOM 543 C C . PHE A 1 84 ? -13.478 -19.660 -23.464 1.00 67.05 135 PHE A C 1
ATOM 544 O O . PHE A 1 84 ? -12.570 -18.901 -23.129 1.00 67.43 135 PHE A O 1
ATOM 552 N N . GLY A 1 85 ? -13.660 -20.851 -22.904 1.00 69.48 136 GLY A N 1
ATOM 553 C CA . GLY A 1 85 ? -12.702 -21.389 -21.958 1.00 75.76 136 GLY A CA 1
ATOM 554 C C . GLY A 1 85 ? -13.045 -21.172 -20.499 1.00 78.74 136 GLY A C 1
ATOM 555 O O . GLY A 1 85 ? -14.179 -20.844 -20.148 1.00 79.20 136 GLY A O 1
ATOM 556 N N . ASN A 1 86 ? -12.044 -21.356 -19.645 1.00 80.69 137 ASN A N 1
ATOM 557 C CA . ASN A 1 86 ? -12.230 -21.286 -18.203 1.00 79.47 137 ASN A CA 1
ATOM 558 C C . ASN A 1 86 ? -11.979 -19.884 -17.657 1.00 76.14 137 ASN A C 1
ATOM 559 O O . ASN A 1 86 ? -12.825 -19.311 -16.971 1.00 75.23 137 ASN A O 1
ATOM 564 N N . ILE A 1 87 ? -10.808 -19.340 -17.974 1.00 74.29 138 ILE A N 1
ATOM 565 C CA . ILE A 1 87 ? -10.382 -18.038 -17.468 1.00 71.46 138 ILE A CA 1
ATOM 566 C C . ILE A 1 87 ? -11.307 -16.897 -17.890 1.00 65.34 138 ILE A C 1
ATOM 567 O O . ILE A 1 87 ? -11.728 -16.093 -17.055 1.00 63.46 138 ILE A O 1
ATOM 572 N N . LEU A 1 88 ? -11.627 -16.835 -19.179 1.00 61.80 139 LEU A N 1
ATOM 573 C CA . LEU A 1 88 ? -12.497 -15.784 -19.700 1.00 61.25 139 LEU A CA 1
ATOM 574 C C . LEU A 1 88 ? -13.866 -15.815 -19.027 1.00 57.18 139 LEU A C 1
ATOM 575 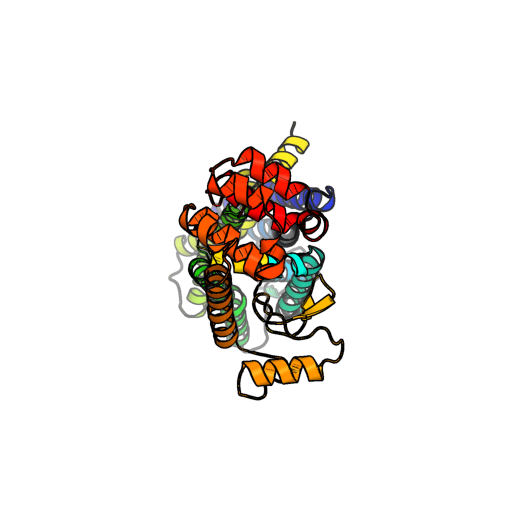O O . LEU A 1 88 ? -14.493 -14.775 -18.825 1.00 55.08 139 LEU A O 1
ATOM 580 N N . CYS A 1 89 ? -14.317 -17.014 -18.674 1.00 57.97 140 CYS A N 1
ATOM 581 C CA . CYS A 1 89 ? -15.565 -17.185 -17.943 1.00 56.98 140 CYS A CA 1
ATOM 582 C C . CYS A 1 89 ? -15.466 -16.526 -16.568 1.00 58.68 140 CYS A C 1
ATOM 583 O O . CYS A 1 89 ? -16.317 -15.710 -16.186 1.00 59.37 140 CYS A O 1
ATOM 586 N N . LYS A 1 90 ? -14.419 -16.883 -15.826 1.00 58.53 141 LYS A N 1
ATOM 587 C CA . LYS A 1 90 ? -14.140 -16.279 -14.524 1.00 55.68 141 LYS A CA 1
ATOM 588 C C . LYS A 1 90 ? -14.173 -14.760 -14.628 1.00 55.85 141 LYS A C 1
ATOM 589 O O . LYS A 1 90 ? -14.837 -14.083 -13.835 1.00 57.18 141 LYS A O 1
ATOM 595 N N . ILE A 1 91 ? -13.462 -14.242 -15.626 1.00 54.13 142 ILE A N 1
ATOM 596 C CA . ILE A 1 91 ? -13.444 -12.813 -15.919 1.00 56.42 142 ILE A CA 1
ATOM 597 C C . ILE A 1 91 ? -14.858 -12.264 -16.084 1.00 52.71 142 ILE A C 1
ATOM 598 O O . ILE A 1 91 ? -15.217 -11.269 -15.458 1.00 47.57 142 ILE A O 1
ATOM 603 N N . VAL A 1 92 ? -15.654 -12.928 -16.916 1.00 49.50 143 VAL A N 1
ATOM 604 C CA . VAL A 1 92 ? -17.012 -12.480 -17.214 1.00 47.07 143 VAL A CA 1
ATOM 605 C C . VAL A 1 92 ? -17.896 -12.383 -15.970 1.00 49.92 143 VAL A C 1
ATOM 606 O O . VAL A 1 92 ? -18.457 -11.321 -15.683 1.00 49.26 143 VAL A O 1
ATOM 610 N N . ILE A 1 93 ? -18.014 -13.485 -15.231 1.00 54.24 144 ILE A N 1
ATOM 611 C CA . ILE A 1 93 ? -18.854 -13.498 -14.034 1.00 52.10 144 ILE A CA 1
ATOM 612 C C . ILE A 1 93 ? -18.369 -12.485 -12.998 1.00 48.64 144 ILE A C 1
ATOM 613 O O . ILE A 1 93 ? -19.169 -11.752 -12.392 1.00 48.58 144 ILE A O 1
ATOM 618 N N . SER A 1 94 ? -17.052 -12.446 -12.807 1.00 47.06 145 SER A N 1
ATOM 619 C CA . SER A 1 94 ? -16.447 -11.499 -11.880 1.00 46.40 145 SER A CA 1
ATOM 620 C C . SER A 1 94 ? -16.843 -10.072 -12.245 1.00 49.67 145 SER A C 1
ATOM 621 O O . SER A 1 94 ? -17.247 -9.295 -11.385 1.00 48.87 145 SER A O 1
ATOM 624 N N . ILE A 1 95 ? -16.740 -9.743 -13.531 1.00 51.62 146 ILE A N 1
ATOM 625 C CA . ILE A 1 95 ? -17.132 -8.428 -14.030 1.00 52.10 146 ILE A CA 1
ATOM 626 C C . ILE A 1 95 ? -18.615 -8.158 -13.782 1.00 52.94 146 ILE A C 1
ATOM 627 O O . ILE A 1 95 ? -19.001 -7.038 -13.447 1.00 55.34 146 ILE A O 1
ATOM 632 N N . ASP A 1 96 ? -19.437 -9.190 -13.938 1.00 51.45 147 ASP A N 1
ATOM 633 C CA . ASP A 1 96 ? -20.872 -9.076 -13.689 1.00 52.95 147 ASP A CA 1
ATOM 634 C C . ASP A 1 96 ? -21.129 -8.612 -12.254 1.00 55.80 147 ASP A C 1
ATOM 635 O O . ASP A 1 96 ? -21.762 -7.565 -12.014 1.00 62.70 147 ASP A O 1
ATOM 640 N N . TYR A 1 97 ? -20.615 -9.386 -11.300 1.00 49.13 148 TYR A N 1
ATOM 641 C CA . TYR A 1 97 ? -20.785 -9.053 -9.886 1.00 48.89 148 TYR A CA 1
ATOM 642 C C . TYR A 1 97 ? -20.184 -7.693 -9.516 1.00 52.19 148 TYR A C 1
ATOM 643 O O . TYR A 1 97 ? -20.820 -6.893 -8.821 1.00 52.30 148 TYR A O 1
ATOM 652 N N . TYR A 1 98 ? -18.966 -7.441 -9.990 1.00 55.52 149 TYR A N 1
ATOM 653 C CA . TYR A 1 98 ? -18.292 -6.164 -9.765 1.00 53.39 149 TYR A CA 1
ATOM 654 C C . TYR A 1 98 ? -19.131 -4.992 -10.245 1.00 49.65 149 TYR A C 1
ATOM 655 O O . TYR A 1 98 ? -19.204 -3.963 -9.580 1.00 50.68 149 TYR A O 1
ATOM 664 N N . ASN A 1 99 ? -19.753 -5.149 -11.409 1.00 46.47 150 ASN A N 1
ATOM 665 C CA . ASN A 1 99 ? -20.627 -4.116 -11.943 1.00 51.24 150 ASN A CA 1
ATOM 666 C C . ASN A 1 99 ? -21.793 -3.889 -11.000 1.00 50.38 150 ASN A C 1
ATOM 667 O O . ASN A 1 99 ? -22.043 -2.757 -10.568 1.00 49.43 150 ASN A O 1
ATOM 672 N N . MET A 1 100 ? -22.481 -4.982 -10.666 1.00 52.19 151 MET A N 1
ATOM 673 C CA . MET A 1 100 ? -23.629 -4.921 -9.764 1.00 52.41 151 MET A CA 1
ATOM 674 C C . MET A 1 100 ? -23.324 -4.195 -8.450 1.00 48.67 151 MET A C 1
ATOM 675 O O . MET A 1 100 ? -24.136 -3.404 -7.968 1.00 45.87 151 MET A O 1
ATOM 680 N N . PHE A 1 101 ? -22.151 -4.453 -7.880 1.00 46.85 152 PHE A N 1
ATOM 681 C CA . PHE A 1 101 ? -21.775 -3.835 -6.606 1.00 48.07 152 PHE A CA 1
ATOM 682 C C . PHE A 1 101 ? -21.279 -2.392 -6.738 1.00 51.43 152 PHE A C 1
ATOM 683 O O . PHE A 1 101 ? -21.837 -1.468 -6.130 1.00 55.65 152 PHE A O 1
ATOM 691 N N . THR A 1 102 ? -20.226 -2.212 -7.529 1.00 52.96 153 THR A N 1
ATOM 692 C CA . THR A 1 102 ? -19.604 -0.905 -7.710 1.00 56.06 153 THR A CA 1
ATOM 693 C C . THR A 1 102 ? -20.578 0.153 -8.224 1.00 54.85 153 THR A C 1
ATOM 694 O O . THR A 1 102 ? -20.460 1.323 -7.862 1.00 58.57 153 THR A O 1
ATOM 698 N N . SER A 1 103 ? -21.531 -0.252 -9.060 1.00 50.50 154 SER A N 1
ATOM 699 C CA . SER A 1 103 ? -22.526 0.697 -9.561 1.00 49.90 154 SER A CA 1
ATOM 700 C C . SER A 1 103 ? -23.317 1.343 -8.425 1.00 53.91 154 SER A C 1
ATOM 701 O O . SER A 1 103 ? -23.279 2.565 -8.236 1.00 57.38 154 SER A O 1
ATOM 704 N N . ILE A 1 104 ? -24.023 0.515 -7.662 1.00 51.80 155 ILE A N 1
ATOM 705 C CA . ILE A 1 104 ? -24.876 1.019 -6.594 1.00 47.89 155 ILE A CA 1
ATOM 706 C C . ILE A 1 104 ? -24.073 1.635 -5.444 1.00 43.78 155 ILE A C 1
ATOM 707 O O . ILE A 1 104 ? -24.539 2.573 -4.793 1.00 43.83 155 ILE A O 1
ATOM 712 N N . PHE A 1 105 ? -22.866 1.128 -5.207 1.00 41.79 156 PHE A N 1
ATOM 713 C CA . PHE A 1 105 ? -21.994 1.743 -4.209 1.00 48.07 156 PHE A CA 1
ATOM 714 C C . PHE A 1 105 ? -21.615 3.160 -4.644 1.00 54.09 156 PHE A C 1
ATOM 715 O O . PHE A 1 105 ? -21.581 4.088 -3.829 1.00 53.17 156 PHE A O 1
ATOM 723 N N . THR A 1 106 ? -21.339 3.317 -5.936 1.00 53.24 157 THR A N 1
ATOM 724 C CA . THR A 1 106 ? -21.007 4.621 -6.499 1.00 49.24 157 THR A CA 1
ATOM 725 C C . THR A 1 106 ? -22.204 5.562 -6.406 1.00 49.02 157 THR A C 1
ATOM 726 O O . THR A 1 106 ? -22.045 6.750 -6.122 1.00 49.12 157 THR A O 1
ATOM 730 N N . LEU A 1 107 ? -23.398 5.027 -6.640 1.00 47.62 158 LEU A N 1
ATOM 731 C CA . LEU A 1 107 ? -24.619 5.810 -6.465 1.00 49.48 158 LEU A CA 1
ATOM 732 C C . LEU A 1 107 ? -24.761 6.271 -5.016 1.00 54.80 158 LEU A C 1
ATOM 733 O O . LEU A 1 107 ? -25.207 7.390 -4.747 1.00 57.98 158 LEU A O 1
ATOM 738 N N . CYS A 1 108 ? -24.371 5.400 -4.088 1.00 53.20 159 CYS A N 1
ATOM 739 C CA . CYS A 1 108 ? -24.384 5.736 -2.669 1.00 54.61 159 CYS A CA 1
ATOM 740 C C . CYS A 1 108 ? -23.447 6.890 -2.351 1.00 52.70 159 CYS A C 1
ATOM 741 O O . CYS A 1 108 ? -23.854 7.882 -1.744 1.00 52.39 159 CYS A O 1
ATOM 744 N N . THR A 1 109 ? -22.189 6.750 -2.757 1.00 53.45 160 THR A N 1
ATOM 745 C CA . THR A 1 109 ? -21.196 7.794 -2.530 1.00 56.65 160 THR A CA 1
ATOM 746 C C . THR A 1 109 ? -21.607 9.100 -3.207 1.00 56.42 160 THR A C 1
ATOM 747 O O . THR A 1 109 ? -21.271 10.186 -2.735 1.00 59.05 160 THR A O 1
ATOM 751 N N . MET A 1 110 ? -22.343 8.987 -4.308 1.00 50.66 161 MET A N 1
ATOM 752 C CA . MET A 1 110 ? -22.867 10.157 -5.004 1.00 50.81 161 MET A CA 1
ATOM 753 C C . MET A 1 110 ? -23.959 10.849 -4.197 1.00 51.27 161 MET A C 1
ATOM 754 O O . MET A 1 110 ? -23.989 12.076 -4.106 1.00 50.26 161 MET A O 1
ATOM 759 N N . SER A 1 111 ? -24.855 10.058 -3.609 1.00 52.86 162 SER A N 1
ATOM 760 C CA . SER A 1 111 ? -25.913 10.610 -2.766 1.00 53.25 162 SER A CA 1
ATOM 761 C C . SER A 1 111 ? -25.333 11.268 -1.515 1.00 47.50 162 SER A C 1
ATOM 762 O O . SER A 1 111 ? -25.781 12.342 -1.098 1.00 47.85 162 SER A O 1
ATOM 765 N N . VAL A 1 112 ? -24.332 10.621 -0.925 1.00 41.76 163 VAL A N 1
ATOM 766 C CA . VAL A 1 112 ? -23.650 11.165 0.242 1.00 45.32 163 VAL A CA 1
ATOM 767 C C . VAL A 1 112 ? -22.940 12.474 -0.098 1.00 54.48 163 VAL A C 1
ATOM 768 O O . VAL A 1 112 ? -23.067 13.462 0.625 1.00 57.85 163 VAL A O 1
ATOM 772 N N . ASP A 1 113 ? -22.201 12.476 -1.204 1.00 52.87 164 ASP A N 1
ATOM 773 C CA . ASP A 1 113 ? -21.470 13.662 -1.636 1.00 55.05 164 ASP A CA 1
ATOM 774 C C . ASP A 1 113 ? -22.418 14.814 -1.962 1.00 54.55 164 ASP A C 1
ATOM 775 O O . ASP A 1 113 ? -22.108 15.980 -1.705 1.00 50.73 164 ASP A O 1
ATOM 780 N N . ARG A 1 114 ? -23.575 14.478 -2.524 1.00 50.53 165 ARG A N 1
ATOM 781 C CA . ARG A 1 114 ? -24.602 15.465 -2.819 1.00 50.56 165 ARG A CA 1
ATOM 782 C C . ARG A 1 114 ? -25.106 16.077 -1.518 1.00 54.62 165 ARG A C 1
ATOM 783 O O . ARG A 1 114 ? -25.172 17.306 -1.365 1.00 59.16 165 ARG A O 1
ATOM 791 N N . TYR A 1 115 ? -25.448 15.202 -0.577 1.00 55.15 166 TYR A N 1
ATOM 792 C CA . TYR A 1 115 ? -25.913 15.610 0.749 1.00 55.37 166 TYR A CA 1
ATOM 793 C C . TYR A 1 115 ? -24.915 16.527 1.456 1.00 54.69 166 TYR A C 1
ATOM 794 O O . TYR A 1 115 ? -25.306 17.497 2.102 1.00 47.85 166 TYR A O 1
ATOM 803 N N . ILE A 1 116 ? -23.631 16.206 1.333 1.00 56.90 167 ILE A N 1
ATOM 804 C CA . ILE A 1 116 ? -22.574 17.014 1.928 1.00 56.46 167 ILE A CA 1
ATOM 805 C C . ILE A 1 116 ? -22.498 18.378 1.257 1.00 58.13 167 ILE A C 1
ATOM 806 O O . ILE A 1 116 ? -22.502 19.412 1.928 1.00 52.60 167 ILE A O 1
ATOM 811 N N . ALA A 1 117 ? -22.430 18.366 -0.072 1.00 60.92 168 ALA A N 1
ATOM 812 C CA . ALA A 1 117 ? -22.315 19.586 -0.865 1.00 53.73 168 ALA A CA 1
ATOM 813 C C . ALA A 1 117 ? -23.446 20.556 -0.555 1.00 65.13 168 ALA A C 1
ATOM 814 O O . ALA A 1 117 ? -23.249 21.771 -0.515 1.00 71.24 168 ALA A O 1
ATOM 816 N N . VAL A 1 118 ? -24.635 20.014 -0.330 1.00 67.77 169 VAL A N 1
ATOM 817 C CA . VAL A 1 118 ? -25.789 20.862 -0.061 1.00 71.16 169 VAL A CA 1
ATOM 818 C C . VAL A 1 118 ? -25.906 21.294 1.403 1.00 76.04 169 VAL A C 1
ATOM 819 O O . VAL A 1 118 ? -26.042 22.481 1.699 1.00 86.20 169 VAL A O 1
ATOM 823 N N . CYS A 1 119 ? -25.853 20.328 2.315 1.00 70.07 170 CYS A N 1
ATOM 824 C CA . CYS A 1 119 ? -26.153 20.587 3.723 1.00 68.86 170 CYS A CA 1
ATOM 825 C C . CYS A 1 119 ? -24.962 21.060 4.560 1.00 64.38 170 CYS A C 1
ATOM 826 O O . CYS A 1 119 ? -25.142 21.545 5.678 1.00 61.37 170 CYS A O 1
ATOM 829 N N . HIS A 1 120 ? -23.751 20.918 4.029 1.00 60.81 171 HIS A N 1
ATOM 830 C CA . HIS A 1 120 ? -22.559 21.362 4.752 1.00 62.67 171 HIS A CA 1
ATOM 831 C C . HIS A 1 120 ? -21.529 22.032 3.846 1.00 58.44 171 HIS A C 1
ATOM 832 O O . HIS A 1 120 ? -20.429 21.511 3.683 1.00 54.01 171 HIS A O 1
ATOM 839 N N . PRO A 1 121 ? -21.86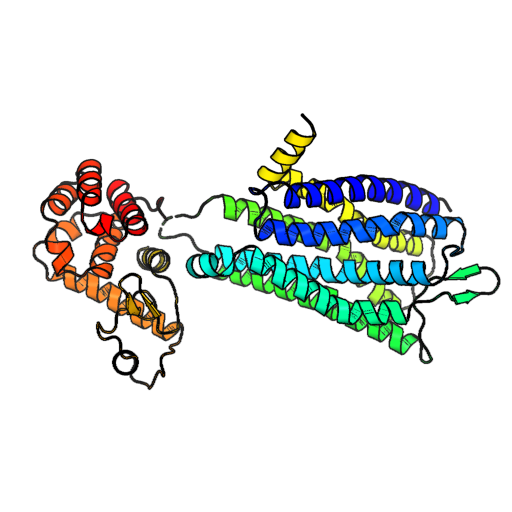9 23.207 3.287 1.00 57.34 172 PRO A N 1
ATOM 840 C CA . PRO A 1 121 ? -21.022 23.899 2.303 1.00 60.80 172 PRO A CA 1
ATOM 841 C C . PRO A 1 121 ? -19.625 24.251 2.822 1.00 63.88 172 PRO A C 1
ATOM 842 O O . PRO A 1 121 ? -18.629 24.034 2.119 1.00 64.09 172 PRO A O 1
ATOM 846 N N . VAL A 1 122 ? -19.557 24.786 4.037 1.00 65.39 173 VAL A N 1
ATOM 847 C CA . VAL A 1 122 ? -18.285 25.175 4.634 1.00 69.03 173 VAL A CA 1
ATOM 848 C C . VAL A 1 122 ? -17.389 23.956 4.841 1.00 69.92 173 VAL A C 1
ATOM 849 O O . VAL A 1 122 ? -16.189 24.003 4.573 1.00 69.36 173 VAL A O 1
ATOM 853 N N . LYS A 1 123 ? -17.975 22.863 5.316 1.00 71.33 174 LYS A N 1
ATOM 854 C CA . LYS A 1 123 ? -17.243 21.607 5.427 1.00 72.12 174 LYS A CA 1
ATOM 855 C C . LYS A 1 123 ? -17.016 21.003 4.050 1.00 70.21 174 LYS A C 1
ATOM 856 O O . LYS A 1 123 ? -16.024 20.310 3.827 1.00 70.44 174 LYS A O 1
ATOM 862 N N . ALA A 1 124 ? -17.941 21.267 3.132 1.00 70.07 175 ALA A N 1
ATOM 863 C CA . ALA A 1 124 ? -17.859 20.716 1.782 1.00 72.57 175 ALA A CA 1
ATOM 864 C C . ALA A 1 124 ? -16.615 21.193 1.051 1.00 79.77 175 ALA A C 1
ATOM 865 O O . ALA A 1 124 ? -15.933 20.403 0.404 1.00 75.24 175 ALA A O 1
ATOM 867 N N . LEU A 1 125 ? -16.314 22.485 1.159 1.00 90.60 176 LEU A N 1
ATOM 868 C CA . LEU A 1 125 ? -15.177 23.045 0.429 1.00 99.47 176 LEU A CA 1
ATOM 869 C C . LEU A 1 125 ? -13.831 22.428 0.825 1.00 107.20 176 LEU A C 1
ATOM 870 O O . LEU A 1 125 ? -12.860 22.507 0.072 1.00 111.09 176 LEU A O 1
ATOM 875 N N . ASP A 1 126 ? -13.778 21.808 2.000 1.00 110.95 177 ASP A N 1
ATOM 876 C CA . ASP A 1 126 ? -12.545 21.192 2.482 1.00 115.55 177 ASP A CA 1
ATOM 877 C C . ASP A 1 126 ? -12.244 19.835 1.842 1.00 112.40 177 ASP A C 1
ATOM 878 O O . ASP A 1 126 ? -11.182 19.648 1.249 1.00 114.79 177 ASP A O 1
ATOM 883 N N . PHE A 1 127 ? -13.174 18.891 1.961 1.00 106.59 178 PHE A N 1
ATOM 884 C CA . PHE A 1 127 ? -12.905 17.521 1.524 1.00 103.15 178 PHE A CA 1
ATOM 885 C C . PHE A 1 127 ? -13.619 17.076 0.242 1.00 91.91 178 PHE A C 1
ATOM 886 O O . PHE A 1 127 ? -13.561 15.899 -0.118 1.00 87.84 178 PHE A O 1
ATOM 894 N N . ARG A 1 128 ? -14.284 17.999 -0.449 1.00 86.42 179 ARG A N 1
ATOM 895 C CA . ARG A 1 128 ? -14.905 17.659 -1.732 1.00 78.67 179 ARG A CA 1
ATOM 896 C C . ARG A 1 128 ? -13.943 17.841 -2.902 1.00 82.11 179 ARG A C 1
ATOM 897 O O . ARG A 1 128 ? -14.365 18.089 -4.031 1.00 83.40 179 ARG A O 1
ATOM 905 N N . THR A 1 129 ? -12.650 17.723 -2.621 1.00 83.72 180 THR A N 1
ATOM 906 C CA . THR A 1 129 ? -11.638 17.687 -3.667 1.00 83.09 180 THR A CA 1
ATOM 907 C C . THR A 1 129 ? -11.784 16.370 -4.426 1.00 77.06 180 THR A C 1
ATOM 908 O O . THR A 1 129 ? -12.134 15.349 -3.833 1.00 72.64 180 THR A O 1
ATOM 912 N N . PRO A 1 130 ? -11.538 16.389 -5.747 1.00 78.02 181 PRO A N 1
ATOM 913 C CA . PRO A 1 130 ? -11.721 15.184 -6.569 1.00 77.30 181 PRO A CA 1
ATOM 914 C C . PRO A 1 130 ? -10.806 14.020 -6.179 1.00 79.33 181 PRO A C 1
ATOM 915 O O . PRO A 1 130 ? -11.131 12.867 -6.479 1.00 80.84 181 PRO A O 1
ATOM 919 N N . ARG A 1 131 ? -9.688 14.312 -5.520 1.00 80.49 182 ARG A N 1
ATOM 920 C CA . ARG A 1 131 ? -8.786 13.253 -5.077 1.00 83.11 182 ARG A CA 1
ATOM 921 C C . ARG A 1 131 ? -9.466 12.359 -4.045 1.00 79.55 182 ARG A C 1
ATOM 922 O O . ARG A 1 131 ? -9.242 11.149 -4.016 1.00 82.27 182 ARG A O 1
ATOM 930 N N . ASN A 1 132 ? -10.306 12.960 -3.206 1.00 74.97 183 ASN A N 1
ATOM 931 C CA . ASN A 1 132 ? -11.078 12.207 -2.228 1.00 72.35 183 ASN A CA 1
ATOM 932 C C . ASN A 1 132 ? -12.097 11.310 -2.914 1.00 69.00 183 ASN A C 1
ATOM 933 O O . ASN A 1 132 ? -12.354 10.191 -2.470 1.00 70.39 183 ASN A O 1
ATOM 938 N N . ALA A 1 133 ? -12.672 11.809 -4.004 1.00 63.72 184 ALA A N 1
ATOM 939 C CA . ALA A 1 133 ? -13.603 11.025 -4.802 1.00 60.16 184 ALA A CA 1
ATOM 940 C C . ALA A 1 133 ? -12.883 9.826 -5.407 1.00 64.55 184 ALA A C 1
ATOM 941 O O . ALA A 1 133 ? -13.428 8.722 -5.459 1.00 65.64 184 ALA A O 1
ATOM 943 N N . LYS A 1 134 ? -11.650 10.049 -5.854 1.00 67.09 185 LYS A N 1
ATOM 944 C CA . LYS A 1 134 ? -10.820 8.967 -6.379 1.00 69.46 185 LYS A CA 1
ATOM 945 C C . LYS A 1 134 ? -10.520 7.926 -5.298 1.00 66.77 185 LYS A C 1
ATOM 946 O O . LYS A 1 134 ? -10.592 6.718 -5.547 1.00 63.98 185 LYS A O 1
ATOM 952 N N . ILE A 1 135 ? -10.202 8.404 -4.099 1.00 64.39 186 ILE A N 1
ATOM 953 C CA . ILE A 1 135 ? -9.927 7.529 -2.960 1.00 63.17 186 ILE A CA 1
ATOM 954 C C . ILE A 1 135 ? -11.132 6.656 -2.611 1.00 61.01 186 ILE A C 1
ATOM 955 O O . ILE A 1 135 ? -11.013 5.435 -2.469 1.00 60.74 186 ILE A O 1
ATOM 960 N N . VAL A 1 136 ? -12.295 7.288 -2.478 1.00 59.38 187 VAL A N 1
ATOM 961 C CA . VAL A 1 136 ? -13.519 6.570 -2.144 1.00 61.05 187 VAL A CA 1
ATOM 962 C C . VAL A 1 136 ? -13.928 5.618 -3.274 1.00 58.69 187 VAL A C 1
ATOM 963 O O . VAL A 1 136 ? -14.538 4.577 -3.028 1.00 60.91 187 VAL A O 1
ATOM 967 N N . ASN A 1 137 ? -13.575 5.966 -4.508 1.00 53.23 188 ASN A N 1
ATOM 968 C CA . ASN A 1 137 ? -13.766 5.050 -5.632 1.00 52.11 188 ASN A CA 1
ATOM 969 C C . ASN A 1 137 ? -12.896 3.800 -5.488 1.00 56.02 188 ASN A C 1
ATOM 970 O O . ASN A 1 137 ? -13.356 2.670 -5.710 1.00 53.80 188 ASN A O 1
ATOM 975 N N . VAL A 1 138 ? -11.637 4.012 -5.115 1.00 58.96 189 VAL A N 1
ATOM 976 C CA . VAL A 1 138 ? -10.725 2.907 -4.836 1.00 62.45 189 VAL A CA 1
ATOM 977 C C . VAL A 1 138 ? -11.296 1.992 -3.754 1.00 62.89 189 VAL A C 1
ATOM 978 O O . VAL A 1 138 ? -11.364 0.771 -3.928 1.00 65.40 189 VAL A O 1
ATOM 982 N N . CYS A 1 139 ? -11.718 2.594 -2.643 1.00 60.27 190 CYS A N 1
ATOM 983 C CA . CYS A 1 139 ? -12.305 1.840 -1.538 1.00 62.30 190 CYS A CA 1
ATOM 984 C C . CYS A 1 139 ? -13.552 1.073 -1.976 1.00 62.34 190 CYS A C 1
ATOM 985 O O . CYS A 1 139 ? -13.776 -0.060 -1.544 1.00 62.36 190 CYS A O 1
ATOM 988 N N . ASN A 1 140 ? -14.355 1.705 -2.828 1.00 59.14 191 ASN A N 1
ATOM 989 C CA . ASN A 1 140 ? -15.506 1.062 -3.447 1.00 56.56 191 ASN A CA 1
ATOM 990 C C . ASN A 1 140 ? -15.059 -0.224 -4.126 1.00 54.81 191 ASN A C 1
ATOM 991 O O . ASN A 1 140 ? -15.619 -1.298 -3.884 1.00 55.74 191 ASN A O 1
ATOM 996 N N . TRP A 1 141 ? -14.032 -0.113 -4.960 1.00 55.13 192 TRP A N 1
ATOM 997 C CA . TRP A 1 141 ? -13.523 -1.274 -5.681 1.00 54.94 192 TRP A CA 1
ATOM 998 C C . TRP A 1 141 ? -12.911 -2.346 -4.778 1.00 54.67 192 TRP A C 1
ATOM 999 O O . TRP A 1 141 ? -12.891 -3.523 -5.138 1.00 56.89 192 TRP A O 1
ATOM 1010 N N . ILE A 1 142 ? -12.421 -1.947 -3.608 1.00 53.41 193 ILE A N 1
ATOM 1011 C CA . ILE A 1 142 ? -11.870 -2.912 -2.655 1.00 55.56 193 ILE A CA 1
ATOM 1012 C C . ILE A 1 142 ? -12.976 -3.695 -1.937 1.00 61.02 193 ILE A C 1
ATOM 1013 O O . ILE A 1 142 ? -12.944 -4.937 -1.871 1.00 65.73 193 ILE A O 1
ATOM 1018 N N . LEU A 1 143 ? -13.950 -2.965 -1.402 1.00 60.76 194 LEU A N 1
ATOM 1019 C CA . LEU A 1 143 ? -15.126 -3.582 -0.797 1.00 62.39 194 LEU A CA 1
ATOM 1020 C C . LEU A 1 143 ? -15.778 -4.532 -1.787 1.00 62.18 194 LEU A C 1
ATOM 1021 O O . LEU A 1 143 ? -16.147 -5.652 -1.438 1.00 62.99 194 LEU A O 1
ATOM 1026 N N . SER A 1 144 ? -15.910 -4.079 -3.029 1.00 61.11 195 SER A N 1
ATOM 1027 C CA . SER A 1 144 ? -16.461 -4.922 -4.079 1.00 60.44 195 SER A CA 1
ATOM 1028 C C . SER A 1 144 ? -15.524 -6.077 -4.419 1.00 62.86 195 SER A C 1
ATOM 1029 O O . SER A 1 144 ? -15.966 -7.112 -4.910 1.00 60.51 195 SER A O 1
ATOM 1032 N N . SER A 1 145 ? -14.232 -5.900 -4.159 1.00 62.36 196 SER A N 1
ATOM 1033 C CA . SER A 1 145 ? -13.271 -6.975 -4.380 1.00 60.54 196 SER A CA 1
ATOM 1034 C C . SER A 1 145 ? -13.502 -8.101 -3.386 1.00 63.18 196 SER A C 1
ATOM 1035 O O . SER A 1 145 ? -13.276 -9.273 -3.698 1.00 65.72 196 SER A O 1
ATOM 1038 N N . ALA A 1 146 ? -13.964 -7.737 -2.191 1.00 64.85 197 ALA A N 1
ATOM 1039 C CA . ALA A 1 146 ? -14.281 -8.732 -1.163 1.00 66.16 197 ALA A CA 1
ATOM 1040 C C . ALA A 1 146 ? -15.298 -9.785 -1.626 1.00 67.06 197 ALA A C 1
ATOM 1041 O O . ALA A 1 146 ? -15.263 -10.925 -1.165 1.00 63.62 197 ALA A O 1
ATOM 1043 N N . ILE A 1 147 ? -16.201 -9.405 -2.528 1.00 71.75 198 ILE A N 1
ATOM 1044 C CA . ILE A 1 147 ? -17.167 -10.358 -3.077 1.00 74.72 198 ILE A CA 1
ATOM 1045 C C . ILE A 1 147 ? -16.762 -10.842 -4.473 1.00 74.54 198 ILE A C 1
ATOM 1046 O O . ILE A 1 147 ? -17.006 -11.992 -4.841 1.00 74.55 198 ILE A O 1
ATOM 1051 N N . GLY A 1 148 ? -16.113 -9.965 -5.232 1.00 73.54 199 GLY A N 1
ATOM 1052 C CA . GLY A 1 148 ? -15.757 -10.249 -6.610 1.00 70.69 199 GLY A CA 1
ATOM 1053 C C . GLY A 1 148 ? -14.636 -11.254 -6.765 1.00 72.39 199 GLY A C 1
ATOM 1054 O O . GLY A 1 148 ? -14.675 -12.099 -7.661 1.00 70.78 199 GLY A O 1
ATOM 1055 N N . LEU A 1 149 ? -13.628 -11.164 -5.901 1.00 72.01 200 LEU A N 1
ATOM 1056 C CA . LEU A 1 149 ? -12.499 -12.090 -5.974 1.00 73.80 200 LEU A CA 1
ATOM 1057 C C . LEU A 1 149 ? -12.874 -13.563 -5.738 1.00 73.93 200 LEU A C 1
ATOM 1058 O O . LEU A 1 149 ? -12.532 -14.414 -6.557 1.00 74.50 200 LEU A O 1
ATOM 1063 N N . PRO A 1 150 ? -13.584 -13.872 -4.632 1.00 72.15 201 PRO A N 1
ATOM 1064 C CA . PRO A 1 150 ? -13.958 -15.279 -4.442 1.00 72.40 201 PRO A CA 1
ATOM 1065 C C . PRO A 1 150 ? -14.881 -15.795 -5.546 1.00 68.92 201 PRO A C 1
ATOM 1066 O O . PRO A 1 150 ? -14.821 -16.974 -5.896 1.00 70.59 201 PRO A O 1
ATOM 1070 N N . VAL A 1 151 ? -15.720 -14.916 -6.083 1.00 64.07 202 VAL A N 1
ATOM 1071 C CA . VAL A 1 151 ? -16.581 -15.268 -7.206 1.00 66.74 202 VAL A CA 1
ATOM 1072 C C . VAL A 1 151 ? -15.735 -15.636 -8.426 1.00 68.87 202 VAL A C 1
ATOM 1073 O O . VAL A 1 151 ? -16.071 -16.553 -9.177 1.00 69.52 202 VAL A O 1
ATOM 1077 N N . MET A 1 152 ? -14.622 -14.933 -8.600 1.00 68.64 203 MET A N 1
ATOM 1078 C CA . MET A 1 152 ? -13.703 -15.223 -9.694 1.00 67.37 203 MET A CA 1
ATOM 1079 C C . MET A 1 152 ? -12.999 -16.559 -9.465 1.00 66.49 203 MET A C 1
ATOM 1080 O O . MET A 1 152 ? -12.695 -17.280 -10.413 1.00 66.69 203 MET A O 1
ATOM 1085 N N . PHE A 1 153 ? -12.749 -16.885 -8.200 1.00 67.67 204 PHE A N 1
ATOM 1086 C CA . PHE A 1 153 ? -12.117 -18.150 -7.838 1.00 68.44 204 PHE A CA 1
ATOM 1087 C C . PHE A 1 153 ? -13.074 -19.326 -8.005 1.00 68.22 204 PHE A C 1
ATOM 1088 O O . PHE A 1 153 ? -12.696 -20.380 -8.516 1.00 74.36 204 PHE A O 1
ATOM 1096 N N . MET A 1 154 ? -14.313 -19.137 -7.568 1.00 63.87 205 MET A N 1
ATOM 1097 C CA . MET A 1 154 ? -15.299 -20.212 -7.564 1.00 63.68 205 MET A CA 1
ATOM 1098 C C . MET A 1 154 ? -16.018 -20.358 -8.904 1.00 62.85 205 MET A C 1
ATOM 1099 O O . MET A 1 154 ? -16.899 -21.202 -9.054 1.00 67.22 205 MET A O 1
ATOM 1104 N N . ALA A 1 155 ? -15.637 -19.534 -9.876 1.00 69.75 206 ALA A N 1
ATOM 1105 C CA . ALA A 1 155 ? -16.184 -19.641 -11.223 1.00 66.14 206 ALA A CA 1
ATOM 1106 C C . ALA A 1 155 ? -15.347 -20.610 -12.047 1.00 69.21 206 ALA A C 1
ATOM 1107 O O . ALA A 1 155 ? -14.123 -20.633 -11.935 1.00 70.81 206 ALA A O 1
ATOM 1109 N N . THR A 1 156 ? -16.014 -21.407 -12.873 1.00 70.29 207 THR A N 1
ATOM 1110 C CA . THR A 1 156 ? -15.336 -22.424 -13.661 1.00 73.69 207 THR A CA 1
ATOM 1111 C C . THR A 1 156 ? -16.232 -22.958 -14.763 1.00 73.13 207 THR A C 1
ATOM 1112 O O . THR A 1 156 ? -17.383 -22.544 -14.910 1.00 70.07 207 THR A O 1
ATOM 1116 N N . THR A 1 157 ? -15.688 -23.899 -15.525 1.00 77.28 208 THR A N 1
ATOM 1117 C CA . THR A 1 157 ? -16.415 -24.538 -16.606 1.00 79.12 208 THR A CA 1
ATOM 1118 C C . THR A 1 157 ? -16.991 -25.879 -16.152 1.00 82.54 208 THR A C 1
ATOM 1119 O O . THR A 1 157 ? -16.249 -26.788 -15.785 1.00 90.17 208 THR A O 1
ATOM 1123 N N . LYS A 1 158 ? -18.316 -25.991 -16.167 1.00 78.65 209 LYS A N 1
ATOM 1124 C CA . LYS A 1 158 ? -18.998 -27.221 -15.779 1.00 83.99 209 LYS A CA 1
ATOM 1125 C C . LYS A 1 158 ? -19.491 -27.992 -16.999 1.00 90.39 209 LYS A C 1
ATOM 1126 O O . LYS A 1 158 ? -20.316 -27.497 -17.769 1.00 90.12 209 LYS A O 1
ATOM 1132 N N . TYR A 1 159 ? -18.983 -29.208 -17.162 1.00 95.33 210 TYR A N 1
ATOM 1133 C CA . TYR A 1 159 ? -19.334 -30.051 -18.302 1.00 101.29 210 TYR A CA 1
ATOM 1134 C C . TYR A 1 159 ? -20.624 -30.827 -18.027 1.00 103.94 210 TYR A C 1
ATOM 1135 O O . TYR A 1 159 ? -20.829 -31.321 -16.919 1.00 102.16 210 TYR A O 1
ATOM 1144 N N . ARG A 1 160 ? -21.490 -30.929 -19.033 1.00 109.54 211 ARG A N 1
ATOM 1145 C CA . ARG A 1 160 ? -22.759 -31.654 -18.898 1.00 114.83 211 ARG A CA 1
ATOM 1146 C C . ARG A 1 160 ? -22.936 -32.668 -20.039 1.00 121.18 211 ARG A C 1
ATOM 1147 O O . ARG A 1 160 ? -22.051 -32.771 -20.885 1.00 118.80 211 ARG A O 1
ATOM 1155 N N . GLN A 1 161 ? -24.056 -33.388 -20.050 1.00 128.88 212 GLN A N 1
ATOM 1156 C CA . GLN A 1 161 ? -24.323 -34.472 -21.000 1.00 139.84 212 GLN A CA 1
ATOM 1157 C C . GLN A 1 161 ? -23.856 -34.191 -22.426 1.00 141.94 212 GLN A C 1
ATOM 1158 O O . GLN A 1 161 ? -23.185 -35.009 -23.057 1.00 146.17 212 GLN A O 1
ATOM 1164 N N . GLY A 1 162 ? -24.202 -33.012 -22.923 1.00 137.26 213 GLY A N 1
ATOM 1165 C CA . GLY A 1 162 ? -23.884 -32.642 -24.288 1.00 138.13 213 GLY A CA 1
ATOM 1166 C C . GLY A 1 162 ? -23.929 -31.138 -24.440 1.00 133.79 213 GLY A C 1
ATOM 1167 O O . GLY A 1 162 ? -24.600 -30.598 -25.330 1.00 134.31 213 GLY A O 1
ATOM 1168 N N . SER A 1 163 ? -23.218 -30.455 -23.545 1.00 129.40 214 SER A N 1
ATOM 1169 C CA . SER A 1 163 ? -23.183 -28.983 -23.525 1.00 124.33 214 SER A CA 1
ATOM 1170 C C . SER A 1 163 ? -22.131 -28.526 -22.581 1.00 118.67 214 SER A C 1
ATOM 1171 O O . SER A 1 163 ? -21.435 -29.369 -22.096 1.00 121.17 214 SER A O 1
ATOM 1174 N N . ILE A 1 164 ? -22.017 -27.219 -22.306 1.00 111.53 215 ILE A N 1
ATOM 1175 C CA . ILE A 1 164 ? -20.972 -26.655 -21.431 1.00 104.95 215 ILE A CA 1
ATOM 1176 C C . ILE A 1 164 ? -21.539 -25.425 -20.705 1.00 96.84 215 ILE A C 1
ATOM 1177 O O . ILE A 1 164 ? -22.251 -24.619 -21.309 1.00 95.41 215 ILE A O 1
ATOM 1182 N N . ASP A 1 165 ? -21.232 -25.282 -19.415 1.00 92.78 216 ASP A N 1
ATOM 1183 C CA . ASP A 1 165 ? -21.681 -24.128 -18.639 1.00 92.30 216 ASP A CA 1
ATOM 1184 C C . ASP A 1 165 ? -20.553 -23.286 -18.023 1.00 85.30 216 ASP A C 1
ATOM 1185 O O . ASP A 1 165 ? -19.529 -23.807 -17.587 1.00 86.16 216 ASP A O 1
ATOM 1190 N N . CYS A 1 166 ? -20.770 -21.975 -17.994 1.00 79.74 217 CYS A N 1
ATOM 1191 C CA . CYS A 1 166 ? -19.887 -21.028 -17.341 1.00 74.90 217 CYS A CA 1
ATOM 1192 C C . CYS A 1 166 ? -20.592 -20.550 -16.075 1.00 77.67 217 CYS A C 1
ATOM 1193 O O . CYS A 1 166 ? -20.627 -19.360 -15.775 1.00 80.96 217 CYS A O 1
ATOM 1196 N N . THR A 1 167 ? -21.138 -21.500 -15.324 1.00 80.49 218 THR A N 1
ATOM 1197 C CA . THR A 1 167 ? -21.838 -21.187 -14.087 1.00 80.13 218 THR A CA 1
ATOM 1198 C C . THR A 1 167 ? -20.885 -21.108 -12.903 1.00 74.50 218 THR A C 1
ATOM 1199 O O . THR A 1 167 ? -19.758 -21.599 -12.956 1.00 74.27 218 THR A O 1
ATOM 1203 N N . LEU A 1 168 ? -21.353 -20.472 -11.836 1.00 72.56 219 LEU A N 1
ATOM 1204 C CA . LEU A 1 168 ? -20.653 -20.475 -10.565 1.00 67.95 219 LEU A CA 1
ATOM 1205 C C . LEU A 1 168 ? -21.093 -21.731 -9.824 1.00 66.72 219 LEU A C 1
ATOM 1206 O O . LEU A 1 168 ? -22.286 -21.936 -9.602 1.00 69.54 219 LEU A O 1
ATOM 1211 N N . THR A 1 169 ? -20.144 -22.584 -9.456 1.00 64.92 220 THR A N 1
ATOM 1212 C CA . THR A 1 169 ? -20.493 -23.847 -8.810 1.00 68.72 220 THR A CA 1
ATOM 1213 C C . THR A 1 169 ? -19.861 -23.996 -7.428 1.00 66.83 220 THR A C 1
ATOM 1214 O O . THR A 1 169 ? -18.769 -23.488 -7.172 1.00 67.66 220 THR A O 1
ATOM 1218 N N . PHE A 1 170 ? -20.559 -24.698 -6.542 1.00 64.33 221 PHE A N 1
ATOM 1219 C CA . PHE A 1 170 ? -20.094 -24.882 -5.174 1.00 64.78 221 PHE A CA 1
ATOM 1220 C C . PHE A 1 170 ? -20.062 -26.358 -4.803 1.00 63.64 221 PHE A C 1
ATOM 1221 O O . PHE A 1 170 ? -20.656 -27.194 -5.484 1.00 65.83 221 PHE A O 1
ATOM 1229 N N . SER A 1 171 ? -19.366 -26.670 -3.717 1.00 61.45 222 SER A N 1
ATOM 1230 C CA . SER A 1 171 ? -19.362 -28.019 -3.175 1.00 57.82 222 SER A CA 1
ATOM 1231 C C . SER A 1 171 ? -20.662 -28.241 -2.409 1.00 59.55 222 SER A C 1
ATOM 1232 O O . SER A 1 171 ? -21.406 -27.295 -2.157 1.00 57.34 222 SER A O 1
ATOM 1235 N N . HIS A 1 172 ? -20.936 -29.488 -2.038 1.00 65.50 223 HIS A N 1
ATOM 1236 C CA . HIS A 1 172 ? -22.148 -29.801 -1.291 1.00 73.78 223 HIS A CA 1
ATOM 1237 C C . HIS A 1 172 ? -22.055 -29.289 0.149 1.00 74.01 223 HIS A C 1
ATOM 1238 O O . HIS A 1 172 ? -20.993 -29.362 0.767 1.00 75.61 223 HIS A O 1
ATOM 1245 N N . PRO A 1 173 ? -23.170 -28.769 0.689 1.00 72.07 224 PRO A N 1
ATOM 1246 C CA . PRO A 1 173 ? -24.448 -28.589 -0.010 1.00 69.33 224 PRO A CA 1
ATOM 1247 C C . PRO A 1 173 ? -24.451 -27.351 -0.908 1.00 67.54 224 PRO A C 1
ATOM 1248 O O . PRO A 1 173 ? -24.142 -26.250 -0.453 1.00 62.86 224 PRO A O 1
ATOM 1252 N N . THR A 1 174 ? -24.806 -27.547 -2.175 1.00 71.23 225 THR A N 1
ATOM 1253 C CA . THR A 1 174 ? -24.732 -26.494 -3.185 1.00 68.38 225 THR A CA 1
ATOM 1254 C C . THR A 1 174 ? -25.730 -25.362 -2.950 1.00 65.61 225 THR A C 1
ATOM 1255 O O . THR A 1 174 ? -25.362 -24.179 -2.982 1.00 65.30 225 THR A O 1
ATOM 1259 N N . TRP A 1 175 ? -26.991 -25.728 -2.716 1.00 61.73 226 TRP A N 1
ATOM 1260 C CA . TRP A 1 175 ? -28.047 -24.743 -2.497 1.00 58.90 226 TRP A CA 1
ATOM 1261 C C . TRP A 1 175 ? -27.701 -23.816 -1.337 1.00 55.00 226 TRP A C 1
ATOM 1262 O O . TRP A 1 175 ? -28.107 -22.655 -1.318 1.00 51.44 226 TRP A O 1
ATOM 1273 N N . TYR A 1 176 ? -26.940 -24.338 -0.379 1.00 54.60 227 TYR A N 1
ATOM 1274 C CA . TYR A 1 176 ? -26.542 -23.570 0.793 1.00 51.47 227 TYR A CA 1
ATOM 1275 C C . TYR A 1 176 ? -25.667 -22.386 0.417 1.00 50.58 227 TYR A C 1
ATOM 1276 O O . TYR A 1 176 ? -26.009 -21.239 0.695 1.00 49.03 227 TYR A O 1
ATOM 1285 N N . TRP A 1 177 ? -24.531 -22.676 -0.209 1.00 53.33 228 TRP A N 1
ATOM 1286 C CA . TRP A 1 177 ? -23.589 -21.640 -0.606 1.00 50.67 228 TRP A CA 1
ATOM 1287 C C . TRP A 1 177 ? -24.196 -20.711 -1.651 1.00 44.93 228 TRP A C 1
ATOM 1288 O O . TRP A 1 177 ? -23.986 -19.494 -1.607 1.00 45.95 228 TRP A O 1
ATOM 1299 N N . GLU A 1 178 ? -24.952 -21.288 -2.583 1.00 42.50 229 GLU A N 1
ATOM 1300 C CA . GLU A 1 178 ? -25.636 -20.491 -3.593 1.00 45.65 229 GLU A CA 1
ATOM 1301 C C . GLU A 1 178 ? -26.531 -19.451 -2.927 1.00 49.87 229 GLU A C 1
ATOM 1302 O O . GLU A 1 178 ? -26.342 -18.244 -3.109 1.00 49.44 229 GLU A O 1
ATOM 1308 N N . ASN A 1 179 ? -27.490 -19.929 -2.138 1.00 49.45 230 ASN A N 1
ATOM 1309 C CA . ASN A 1 179 ? -28.428 -19.055 -1.439 1.00 47.80 230 ASN A CA 1
ATOM 1310 C C . ASN A 1 179 ? -27.759 -18.090 -0.462 1.00 47.97 230 ASN A C 1
ATOM 1311 O O . ASN A 1 179 ? -28.274 -17.003 -0.205 1.00 40.37 230 ASN A O 1
ATOM 1316 N N . LEU A 1 180 ? -26.614 -18.491 0.081 1.00 49.11 231 LEU A N 1
ATOM 1317 C CA . LEU A 1 180 ? -25.845 -17.624 0.965 1.00 47.28 231 LEU A CA 1
ATOM 1318 C C . LEU A 1 180 ? -25.318 -16.433 0.176 1.00 47.76 231 LEU A C 1
ATOM 1319 O O . LEU A 1 180 ? -25.437 -15.281 0.608 1.00 46.28 231 LEU A O 1
ATOM 1324 N N . LEU A 1 181 ? -24.738 -16.722 -0.986 1.00 50.87 232 LEU A N 1
ATOM 1325 C CA . LEU A 1 181 ? -24.283 -15.671 -1.883 1.00 53.26 232 LEU A CA 1
ATOM 1326 C C . LEU A 1 181 ? -25.448 -14.758 -2.245 1.00 49.75 232 LEU A C 1
ATOM 1327 O O . LEU A 1 181 ? -25.328 -13.534 -2.165 1.00 49.28 232 LEU A O 1
ATOM 1332 N N . LYS A 1 182 ? -26.572 -15.365 -2.624 1.00 47.90 233 LYS A N 1
ATOM 1333 C CA . LYS A 1 182 ? -27.783 -14.617 -2.962 1.00 48.04 233 LYS A CA 1
ATOM 1334 C C . LYS A 1 182 ? -28.195 -13.676 -1.815 1.00 49.24 233 LYS A C 1
ATOM 1335 O O . LYS A 1 182 ? -28.617 -12.541 -2.053 1.00 41.18 233 LYS A O 1
ATOM 1341 N N . ILE A 1 183 ? -28.050 -14.144 -0.576 1.00 53.51 234 ILE A N 1
ATOM 1342 C CA . ILE A 1 183 ? -28.336 -13.316 0.597 1.00 54.42 234 ILE A CA 1
ATOM 1343 C C . ILE A 1 183 ? -27.385 -12.132 0.683 1.00 53.48 234 ILE A C 1
ATOM 1344 O O . ILE A 1 183 ? -27.818 -10.988 0.826 1.00 47.28 234 ILE A O 1
ATOM 1349 N N . CYS A 1 184 ? -26.088 -12.416 0.610 1.00 54.58 235 CYS A N 1
ATOM 1350 C CA . CYS A 1 184 ? -25.074 -11.375 0.750 1.00 51.36 235 CYS A CA 1
ATOM 1351 C C . CYS A 1 184 ? -25.223 -10.276 -0.296 1.00 54.37 235 CYS A C 1
ATOM 1352 O O . CYS A 1 184 ? -25.170 -9.087 0.034 1.00 57.65 235 CYS A O 1
ATOM 1355 N N . VAL A 1 185 ? -25.418 -10.669 -1.552 1.00 53.40 236 VAL A N 1
ATOM 1356 C CA . VAL A 1 185 ? -25.650 -9.682 -2.599 1.00 52.00 236 VAL A CA 1
ATOM 1357 C C . VAL A 1 185 ? -26.966 -8.950 -2.357 1.00 51.96 236 VAL A C 1
ATOM 1358 O O . VAL A 1 185 ? -27.060 -7.742 -2.571 1.00 49.80 236 VAL A O 1
ATOM 1362 N N . PHE A 1 186 ? -27.976 -9.671 -1.882 1.00 54.38 237 PHE A N 1
ATOM 1363 C CA . PHE A 1 186 ? -29.269 -9.043 -1.658 1.00 57.13 237 PHE A CA 1
ATOM 1364 C C . PHE A 1 186 ? -29.238 -7.968 -0.572 1.00 57.89 237 PHE A C 1
ATOM 1365 O O . PHE A 1 186 ? -29.939 -6.961 -0.666 1.00 57.57 237 PHE A O 1
ATOM 1373 N N . ILE A 1 187 ? -28.427 -8.189 0.456 1.00 56.15 238 ILE A N 1
ATOM 1374 C CA . ILE A 1 187 ? -28.324 -7.244 1.560 1.00 54.66 238 ILE A CA 1
ATOM 1375 C C . ILE A 1 187 ? -27.382 -6.100 1.220 1.00 53.80 238 ILE A C 1
ATOM 1376 O O . ILE A 1 187 ? -27.732 -4.928 1.370 1.00 55.15 238 ILE A O 1
ATOM 1381 N N . PHE A 1 188 ? -26.187 -6.445 0.754 1.00 51.12 239 PHE A N 1
ATOM 1382 C CA . PHE A 1 188 ? -25.137 -5.455 0.543 1.00 48.60 239 PHE A CA 1
ATOM 1383 C C . PHE A 1 188 ? -25.255 -4.694 -0.776 1.00 47.42 239 PHE A C 1
ATOM 1384 O O . PHE A 1 188 ? -24.867 -3.530 -0.861 1.00 47.75 239 PHE A O 1
ATOM 1392 N N . ALA A 1 189 ? -25.790 -5.345 -1.806 1.00 46.84 240 ALA A N 1
ATOM 1393 C CA . ALA A 1 189 ? -25.882 -4.710 -3.117 1.00 51.29 240 ALA A CA 1
ATOM 1394 C C . ALA A 1 189 ? -27.278 -4.178 -3.437 1.00 50.87 240 ALA A C 1
ATOM 1395 O O . ALA A 1 189 ? -27.497 -3.621 -4.513 1.00 51.37 240 ALA A O 1
ATOM 1397 N N . PHE A 1 190 ? -28.217 -4.340 -2.512 1.00 48.29 241 PHE A N 1
ATOM 1398 C CA . PHE A 1 190 ? -29.573 -3.851 -2.747 1.00 52.62 241 PHE A CA 1
ATOM 1399 C C . PHE A 1 190 ? -30.192 -3.118 -1.557 1.00 55.29 241 PHE A C 1
ATOM 1400 O O . PHE A 1 190 ? -30.357 -1.901 -1.598 1.00 57.50 241 PHE A O 1
ATOM 1408 N N . ILE A 1 191 ? -30.534 -3.857 -0.505 1.00 52.72 242 ILE A N 1
ATOM 1409 C CA . ILE A 1 191 ? -31.232 -3.283 0.646 1.00 52.09 242 ILE A CA 1
ATOM 1410 C C . ILE A 1 191 ? -30.471 -2.136 1.308 1.00 47.30 242 ILE A C 1
ATOM 1411 O O . ILE A 1 191 ? -30.925 -0.987 1.295 1.00 43.13 242 ILE A O 1
ATOM 1416 N N . MET A 1 192 ? -29.320 -2.461 1.891 1.00 46.44 243 MET A N 1
ATOM 1417 C CA . MET A 1 192 ? -28.495 -1.478 2.594 1.00 51.16 243 MET A CA 1
ATOM 1418 C C . MET A 1 192 ? -28.167 -0.209 1.785 1.00 55.02 243 MET A C 1
ATOM 1419 O O . MET A 1 192 ? -28.342 0.897 2.295 1.00 50.34 243 MET A O 1
ATOM 1424 N N . PRO A 1 193 ? -27.698 -0.358 0.529 1.00 60.32 244 PRO A N 1
ATOM 1425 C CA . PRO A 1 193 ? -27.417 0.864 -0.237 1.00 57.95 244 PRO A CA 1
ATOM 1426 C C . PRO A 1 193 ? -28.654 1.737 -0.465 1.00 53.57 244 PRO A C 1
ATOM 1427 O O . PRO A 1 193 ? -28.570 2.962 -0.323 1.00 52.68 244 PRO A O 1
ATOM 1431 N N . VAL A 1 194 ? -29.780 1.116 -0.805 1.00 50.47 245 VAL A N 1
ATOM 1432 C CA . VAL A 1 194 ? -31.033 1.842 -0.988 1.00 53.29 245 VAL A CA 1
ATOM 1433 C C . VAL A 1 194 ? -31.418 2.583 0.292 1.00 61.24 245 VAL A C 1
ATOM 1434 O O . VAL A 1 194 ? -31.818 3.750 0.250 1.00 66.66 245 VAL A O 1
ATOM 1438 N N . LEU A 1 195 ? -31.275 1.906 1.428 1.00 57.54 246 LEU A N 1
ATOM 1439 C CA . LEU A 1 195 ? -31.556 2.522 2.721 1.00 53.84 246 LEU A CA 1
ATOM 1440 C C . LEU A 1 195 ? -30.656 3.725 2.983 1.00 53.26 246 LEU A C 1
ATOM 1441 O O . LEU A 1 195 ? -31.118 4.756 3.475 1.00 54.92 246 LEU A O 1
ATOM 1446 N N . ILE A 1 196 ? -29.374 3.587 2.655 1.00 51.06 247 ILE A N 1
ATOM 1447 C CA . ILE A 1 196 ? -28.419 4.678 2.821 1.00 52.13 247 ILE A CA 1
ATOM 1448 C C . ILE A 1 196 ? -28.827 5.882 1.977 1.00 51.14 247 ILE A C 1
ATOM 1449 O O . ILE A 1 196 ? -28.825 7.017 2.460 1.00 44.70 247 ILE A O 1
ATOM 1454 N N . ILE A 1 197 ? -29.185 5.625 0.721 1.00 49.91 248 ILE A N 1
ATOM 1455 C CA . ILE A 1 197 ? -29.657 6.676 -0.176 1.00 48.52 248 ILE A CA 1
ATOM 1456 C C . ILE A 1 197 ? -30.884 7.382 0.399 1.00 46.44 248 ILE A C 1
ATOM 1457 O O . ILE A 1 197 ? -30.964 8.614 0.404 1.00 49.20 248 ILE A O 1
ATOM 1462 N N . THR A 1 198 ? -31.831 6.589 0.894 1.00 42.04 249 THR A N 1
ATOM 1463 C CA . THR A 1 198 ? -33.052 7.111 1.500 1.00 45.27 249 THR A CA 1
ATOM 1464 C C . THR A 1 198 ? -32.748 8.014 2.698 1.00 51.32 249 THR A C 1
ATOM 1465 O O . THR A 1 198 ? -33.336 9.091 2.848 1.00 51.86 249 THR A O 1
ATOM 1469 N N . VAL A 1 199 ? -31.821 7.571 3.543 1.00 52.39 250 VAL A N 1
ATOM 1470 C CA . VAL A 1 199 ? -31.395 8.357 4.695 1.00 50.82 250 VAL A CA 1
ATOM 1471 C C . VAL A 1 199 ? -30.743 9.664 4.250 1.00 52.49 250 VAL A C 1
ATOM 1472 O O . VAL A 1 199 ? -30.987 10.715 4.837 1.00 54.72 250 VAL A O 1
ATOM 1476 N N . CYS A 1 200 ? -29.929 9.594 3.200 1.00 54.14 251 CYS A N 1
ATOM 1477 C CA . CYS A 1 200 ? -29.296 10.784 2.645 1.00 51.55 251 CYS A CA 1
ATOM 1478 C C . CYS A 1 200 ? -30.337 11.788 2.163 1.00 49.15 251 CYS A C 1
ATOM 1479 O O . CYS A 1 200 ? -30.207 12.991 2.399 1.00 44.48 251 CYS A O 1
ATOM 1482 N N . TYR A 1 201 ? -31.374 11.288 1.500 1.00 47.46 252 TYR A N 1
ATOM 1483 C CA . TYR A 1 201 ? -32.424 12.153 0.967 1.00 47.25 252 TYR A CA 1
ATOM 1484 C C . TYR A 1 201 ? -33.240 12.799 2.085 1.00 49.28 252 TYR A C 1
ATOM 1485 O O . TYR A 1 201 ? -33.486 14.010 2.068 1.00 46.61 252 TYR A O 1
ATOM 1494 N N . GLY A 1 202 ? -33.655 11.986 3.052 1.00 48.78 253 GLY A N 1
ATOM 1495 C CA . GLY A 1 202 ? -34.416 12.480 4.186 1.00 44.84 253 GLY A CA 1
ATOM 1496 C C . GLY A 1 202 ? -33.639 13.523 4.963 1.00 48.11 253 GLY A C 1
ATOM 1497 O O . GLY A 1 202 ? -34.151 14.601 5.265 1.00 49.22 253 GLY A O 1
ATOM 1498 N N . LEU A 1 203 ? -32.389 13.198 5.275 1.00 48.39 254 LEU A N 1
ATOM 1499 C CA . LEU A 1 203 ? -31.494 14.114 5.969 1.00 52.77 254 LEU A CA 1
ATOM 1500 C C . LEU A 1 203 ? -31.304 15.392 5.157 1.00 60.27 254 LEU A C 1
ATOM 1501 O O . LEU A 1 203 ? -31.128 16.477 5.716 1.00 60.09 254 LEU A O 1
ATOM 1506 N N . MET A 1 204 ? -31.350 15.255 3.835 1.00 65.59 255 MET A N 1
ATOM 1507 C CA . MET A 1 204 ? -31.192 16.395 2.939 1.00 67.15 255 MET A CA 1
ATOM 1508 C C . MET A 1 204 ? -32.384 17.344 3.037 1.00 66.82 255 MET A C 1
ATOM 1509 O O . MET A 1 204 ? -32.202 18.542 3.230 1.00 70.48 255 MET A O 1
ATOM 1514 N N . ILE A 1 205 ? -33.597 16.809 2.904 1.00 69.06 256 ILE A N 1
ATOM 1515 C CA . ILE A 1 205 ? -34.809 17.608 3.091 1.00 72.38 256 ILE A CA 1
ATOM 1516 C C . ILE A 1 205 ? -34.806 18.247 4.476 1.00 78.21 256 ILE A C 1
ATOM 1517 O O . ILE A 1 205 ? -35.211 19.398 4.653 1.00 74.31 256 ILE A O 1
ATOM 1522 N N . LEU A 1 206 ? -34.323 17.487 5.453 1.00 84.88 257 LEU A N 1
ATOM 1523 C CA . LEU A 1 206 ? -34.308 17.921 6.843 1.00 90.74 257 LEU A CA 1
ATOM 1524 C C . LEU A 1 206 ? -33.367 19.102 7.088 1.00 96.86 257 LEU A C 1
ATOM 1525 O O . LEU A 1 206 ? -33.692 20.010 7.853 1.00 99.08 257 LEU A O 1
ATOM 1530 N N . ARG A 1 207 ? -32.207 19.088 6.438 1.00 98.29 258 ARG A N 1
ATOM 1531 C CA . ARG A 1 207 ? -31.196 20.114 6.680 1.00 97.35 258 ARG A CA 1
ATOM 1532 C C . ARG A 1 207 ? -31.153 21.211 5.612 1.00 88.07 258 ARG A C 1
ATOM 1533 O O . ARG A 1 207 ? -30.335 22.124 5.700 1.00 93.36 258 ARG A O 1
ATOM 1541 N N . LEU A 1 208 ? -32.023 21.123 4.610 1.00 117.60 259 LEU A N 1
ATOM 1542 C CA . LEU A 1 208 ? -32.069 22.142 3.560 1.00 115.01 259 LEU A CA 1
ATOM 1543 C C . LEU A 1 208 ? -33.217 23.119 3.782 1.00 113.44 259 LEU A C 1
ATOM 1544 O O . LEU A 1 208 ? -34.384 22.727 3.811 1.00 114.40 259 LEU A O 1
ATOM 1549 N N . LYS A 1 209 ? -32.873 24.396 3.915 1.00 108.97 260 LYS A N 1
ATOM 1550 C CA . LYS A 1 209 ? -33.859 25.462 3.989 1.00 107.57 260 LYS A CA 1
ATOM 1551 C C . LYS A 1 209 ? -33.202 26.781 3.602 1.00 103.41 260 LYS A C 1
ATOM 1552 O O . LYS A 1 209 ? -32.102 27.090 4.063 1.00 104.51 260 LYS A O 1
ATOM 1554 N N . SER A 1 210 ? -33.876 27.552 2.753 1.00 97.46 261 SER A N 1
ATOM 1555 C CA . SER A 1 210 ? -33.338 28.817 2.259 1.00 90.57 261 SER A CA 1
ATOM 1556 C C . SER A 1 210 ? -33.046 29.787 3.399 1.00 85.02 261 SER A C 1
ATOM 1557 O O . SER A 1 210 ? -33.520 29.602 4.519 1.00 86.32 261 SER A O 1
ATOM 1560 N N . VAL A 1 211 ? -32.262 30.822 3.110 1.00 78.30 262 VAL A N 1
ATOM 1561 C CA . VAL A 1 211 ? -31.873 31.780 4.137 1.00 80.16 262 VAL A CA 1
ATOM 1562 C C . VAL A 1 211 ? -32.753 33.038 4.121 1.00 80.70 262 VAL A C 1
ATOM 1563 O O . VAL A 1 211 ? -32.836 33.756 3.120 1.00 74.78 262 VAL A O 1
ATOM 1567 N N . ARG A 1 212 ? -33.433 33.280 5.235 1.00 84.83 263 ARG A N 1
ATOM 1568 C CA . ARG A 1 212 ? -34.312 34.437 5.356 1.00 87.73 263 ARG A CA 1
ATOM 1569 C C . ARG A 1 212 ? -34.107 35.154 6.688 1.00 93.16 263 ARG A C 1
ATOM 1570 O O . ARG A 1 212 ? -34.699 36.207 6.932 1.00 91.39 263 ARG A O 1
ATOM 1572 N N . ASN A 1 213 ? -33.273 34.579 7.549 1.00 96.08 1002 ASN A N 1
ATOM 1573 C CA . ASN A 1 213 ? -32.972 35.196 8.838 1.00 93.64 1002 ASN A CA 1
ATOM 1574 C C . ASN A 1 213 ? -31.474 35.342 9.112 1.00 89.60 1002 ASN A C 1
ATOM 1575 O O . ASN A 1 213 ? -30.640 34.868 8.338 1.00 89.06 1002 ASN A O 1
ATOM 1580 N N . ILE A 1 214 ? -31.147 35.986 10.226 1.00 89.08 1003 ILE A N 1
ATOM 1581 C CA . ILE A 1 214 ? -29.759 36.260 10.585 1.00 86.08 1003 ILE A CA 1
ATOM 1582 C C . ILE A 1 214 ? -29.001 35.007 11.039 1.00 85.24 1003 ILE A C 1
ATOM 1583 O O . ILE A 1 214 ? -27.828 34.831 10.706 1.00 83.87 1003 ILE A O 1
ATOM 1588 N N . PHE A 1 215 ? -29.677 34.138 11.785 1.00 86.47 1004 PHE A N 1
ATOM 1589 C CA . PHE A 1 215 ? -29.048 32.933 12.320 1.00 85.89 1004 PHE A CA 1
ATOM 1590 C C . PHE A 1 215 ? -28.541 32.013 11.212 1.00 82.48 1004 PHE A C 1
ATOM 1591 O O . PHE A 1 215 ? -27.429 31.489 11.291 1.00 79.45 1004 PHE A O 1
ATOM 1599 N N . GLU A 1 216 ? -29.361 31.820 10.183 1.00 83.45 1005 GLU A N 1
ATOM 1600 C CA . GLU A 1 216 ? -28.952 31.048 9.018 1.00 86.05 1005 GLU A CA 1
ATOM 1601 C C . GLU A 1 216 ? -27.814 31.764 8.301 1.00 80.19 1005 GLU A C 1
ATOM 1602 O O . GLU A 1 216 ? -26.819 31.146 7.931 1.00 76.49 1005 GLU A O 1
ATOM 1608 N N . MET A 1 217 ? -27.976 33.074 8.126 1.00 76.86 1006 MET A N 1
ATOM 1609 C CA . MET A 1 217 ? -26.988 33.922 7.467 1.00 70.89 1006 MET A CA 1
ATOM 1610 C C . MET A 1 217 ? -25.598 33.773 8.075 1.00 68.39 1006 MET A C 1
ATOM 1611 O O . MET A 1 217 ? -24.626 33.505 7.369 1.00 65.98 1006 MET A O 1
ATOM 1616 N N . LEU A 1 218 ? -25.512 33.940 9.392 1.00 67.75 1007 LEU A N 1
ATOM 1617 C CA . LEU A 1 218 ? -24.230 33.885 10.085 1.00 67.67 1007 LEU A CA 1
ATOM 1618 C C . LEU A 1 218 ? -23.604 32.493 10.100 1.00 69.19 1007 LEU A C 1
ATOM 1619 O O . LEU A 1 218 ? -22.381 32.365 10.135 1.00 71.28 1007 LEU A O 1
ATOM 1624 N N . ARG A 1 219 ? -24.431 31.452 10.074 1.00 67.23 1008 ARG A N 1
ATOM 1625 C CA . ARG A 1 219 ? -23.892 30.099 10.006 1.00 67.53 1008 ARG A CA 1
ATOM 1626 C C . ARG A 1 219 ? -23.229 29.855 8.653 1.00 66.95 1008 ARG A C 1
ATOM 1627 O O . ARG A 1 219 ? -22.225 29.146 8.562 1.00 68.71 1008 ARG A O 1
ATOM 1635 N N . ILE A 1 220 ? -23.787 30.451 7.605 1.00 66.22 1009 ILE A N 1
ATOM 1636 C CA . ILE A 1 220 ? -23.157 30.403 6.292 1.00 66.54 1009 ILE A CA 1
ATOM 1637 C C . ILE A 1 220 ? -21.791 31.078 6.361 1.00 65.00 1009 ILE A C 1
ATOM 1638 O O . ILE A 1 220 ? -20.819 30.594 5.781 1.00 64.09 1009 ILE A O 1
ATOM 1643 N N . ASP A 1 221 ? -21.726 32.191 7.088 1.00 64.46 1010 ASP A N 1
ATOM 1644 C CA . ASP A 1 221 ? -20.504 32.981 7.184 1.00 65.23 1010 ASP A CA 1
ATOM 1645 C C . ASP A 1 221 ? -19.456 32.356 8.118 1.00 65.60 1010 ASP A C 1
ATOM 1646 O O . ASP A 1 221 ? -18.264 32.593 7.937 1.00 67.37 1010 ASP A O 1
ATOM 1651 N N . GLU A 1 222 ? -19.895 31.566 9.095 1.00 67.96 1011 GLU A N 1
ATOM 1652 C CA . GLU A 1 222 ? -18.997 31.079 10.132 1.00 71.39 1011 GLU A CA 1
ATOM 1653 C C . GLU A 1 222 ? -18.784 29.562 10.138 1.00 73.28 1011 GLU A C 1
ATOM 1654 O O . GLU A 1 222 ? -17.655 29.086 10.272 1.00 73.14 1011 GLU A O 1
ATOM 1660 N N . GLY A 1 223 ? -19.865 28.805 9.997 1.00 74.56 1012 GLY A N 1
ATOM 1661 C CA . GLY A 1 223 ? -19.777 27.356 9.945 1.00 78.66 1012 GLY A CA 1
ATOM 1662 C C . GLY A 1 223 ? -19.825 26.655 11.291 1.00 81.91 1012 GLY A C 1
ATOM 1663 O O . GLY A 1 223 ? -19.535 27.252 12.330 1.00 82.66 1012 GLY A O 1
ATOM 1664 N N . LEU A 1 224 ? -20.188 25.373 11.261 1.00 82.15 1013 LEU A N 1
ATOM 1665 C CA . LEU A 1 224 ? -20.282 24.547 12.460 1.00 86.19 1013 LEU A CA 1
ATOM 1666 C C . LEU A 1 224 ? -19.046 23.673 12.630 1.00 88.81 1013 LEU A C 1
ATOM 1667 O O . LEU A 1 224 ? -18.996 22.567 12.106 1.00 95.10 1013 LEU A O 1
ATOM 1672 N N . ARG A 1 225 ? -18.053 24.155 13.369 1.00 87.16 1014 ARG A N 1
ATOM 1673 C CA . ARG A 1 225 ? -16.882 23.336 13.668 1.00 90.72 1014 ARG A CA 1
ATOM 1674 C C . ARG A 1 225 ? -16.840 22.998 15.156 1.00 94.96 1014 ARG A C 1
ATOM 1675 O O . ARG A 1 225 ? -16.706 23.885 15.999 1.00 95.94 1014 ARG A O 1
ATOM 1677 N N . LEU A 1 226 ? -16.955 21.711 15.471 1.00 98.97 1015 LEU A N 1
ATOM 1678 C CA . LEU A 1 226 ? -17.120 21.266 16.855 1.00 101.84 1015 LEU A CA 1
ATOM 1679 C C . LEU A 1 226 ? -15.819 21.092 17.640 1.00 102.81 1015 LEU A C 1
ATOM 1680 O O . LEU A 1 226 ? -15.846 20.737 18.818 1.00 99.67 1015 LEU A O 1
ATOM 1685 N N . LYS A 1 227 ? -14.686 21.335 16.991 1.00 105.30 1016 LYS A N 1
ATOM 1686 C CA . LYS A 1 227 ? -13.400 21.281 17.678 1.00 107.74 1016 LYS A CA 1
ATOM 1687 C C . LYS A 1 227 ? -12.720 22.643 17.665 1.00 104.00 1016 LYS A C 1
ATOM 1688 O O . LYS A 1 227 ? -12.981 23.465 16.787 1.00 99.92 1016 LYS A O 1
ATOM 1694 N N . ILE A 1 228 ? -11.857 22.882 18.647 1.00 107.35 1017 ILE A N 1
ATOM 1695 C CA . ILE A 1 228 ? -11.125 24.140 18.729 1.00 108.60 1017 ILE A CA 1
ATOM 1696 C C . ILE A 1 228 ? -10.170 24.283 17.549 1.00 110.57 1017 ILE A C 1
ATOM 1697 O O . ILE A 1 228 ? -9.321 23.422 17.316 1.00 113.73 1017 ILE A O 1
ATOM 1702 N N . TYR A 1 229 ? -10.319 25.373 16.806 1.00 108.50 1018 TYR A N 1
ATOM 1703 C CA . TYR A 1 229 ? -9.508 25.608 15.618 1.00 108.68 1018 TYR A CA 1
ATOM 1704 C C . TYR A 1 229 ? -9.025 27.051 15.561 1.00 110.02 1018 TYR A C 1
ATOM 1705 O O . TYR A 1 229 ? -9.721 27.964 16.004 1.00 107.79 1018 TYR A O 1
ATOM 1714 N N . LYS A 1 230 ? -7.830 27.253 15.015 1.00 114.78 1019 LYS A N 1
ATOM 1715 C CA . LYS A 1 230 ? -7.344 28.600 14.756 1.00 118.52 1019 LYS A CA 1
ATOM 1716 C C . LYS A 1 230 ? -8.121 29.187 13.584 1.00 118.64 1019 LYS A C 1
ATOM 1717 O O . LYS A 1 230 ? -8.237 28.559 12.532 1.00 118.54 1019 LYS A O 1
ATOM 1723 N N . ASN A 1 231 ? -8.661 30.388 13.771 1.00 119.21 1020 ASN A N 1
ATOM 1724 C CA . ASN A 1 231 ? -9.484 31.017 12.745 1.00 118.89 1020 ASN A CA 1
ATOM 1725 C C . ASN A 1 231 ? -8.635 31.681 11.666 1.00 124.67 1020 ASN A C 1
ATOM 1726 O O . ASN A 1 231 ? -7.438 31.415 11.552 1.00 127.83 1020 ASN A O 1
ATOM 1731 N N . THR A 1 232 ? -9.267 32.543 10.874 1.00 126.63 1021 THR A N 1
ATOM 1732 C CA . THR A 1 232 ? -8.570 33.286 9.833 1.00 130.00 1021 THR A CA 1
ATOM 1733 C C . THR A 1 232 ? -7.545 34.236 10.445 1.00 134.86 1021 THR A C 1
ATOM 1734 O O . THR A 1 232 ? -6.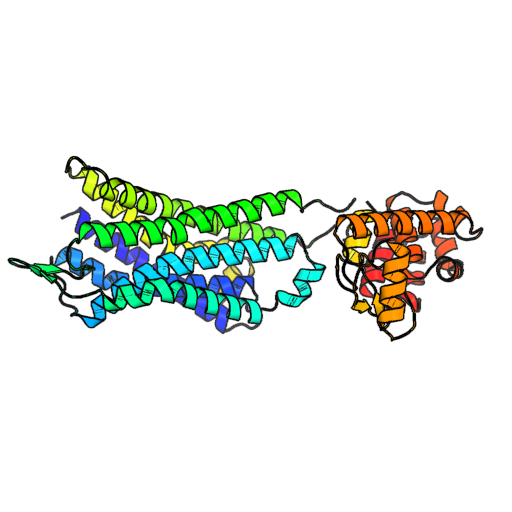466 34.444 9.890 1.00 136.66 1021 THR A O 1
ATOM 1738 N N . GLU A 1 233 ? -7.892 34.804 11.595 1.00 137.07 1022 GLU A N 1
ATOM 1739 C CA . GLU A 1 233 ? -7.014 35.736 12.294 1.00 141.48 1022 GLU A CA 1
ATOM 1740 C C . GLU A 1 233 ? -5.972 34.999 13.135 1.00 142.66 1022 GLU A C 1
ATOM 1741 O O . GLU A 1 233 ? -5.109 35.623 13.755 1.00 145.71 1022 GLU A O 1
ATOM 1747 N N . GLY A 1 234 ? -6.062 33.673 13.159 1.00 139.71 1023 GLY A N 1
ATOM 1748 C CA . GLY A 1 234 ? -5.084 32.850 13.850 1.00 140.84 1023 GLY A CA 1
ATOM 1749 C C . GLY A 1 234 ? -5.339 32.677 15.335 1.00 140.08 1023 GLY A C 1
ATOM 1750 O O . GLY A 1 234 ? -4.423 32.360 16.096 1.00 143.96 1023 GLY A O 1
ATOM 1751 N N . TYR A 1 235 ? -6.584 32.880 15.753 1.00 134.33 1024 TYR A N 1
ATOM 1752 C CA . TYR A 1 235 ? -6.950 32.737 17.160 1.00 131.72 1024 TYR A CA 1
ATOM 1753 C C . TYR A 1 235 ? -7.779 31.478 17.388 1.00 126.46 1024 TYR A C 1
ATOM 1754 O O . TYR A 1 235 ? -8.537 31.057 16.514 1.00 122.74 1024 TYR A O 1
ATOM 1756 N N . TYR A 1 236 ? -7.634 30.883 18.569 1.00 126.52 1025 TYR A N 1
ATOM 1757 C CA . TYR A 1 236 ? -8.350 29.655 18.904 1.00 122.86 1025 TYR A CA 1
ATOM 1758 C C . TYR A 1 236 ? -9.853 29.889 19.006 1.00 113.48 1025 TYR A C 1
ATOM 1759 O O . TYR A 1 236 ? -10.321 30.674 19.831 1.00 112.95 1025 TYR A O 1
ATOM 1768 N N . THR A 1 237 ? -10.599 29.191 18.158 1.00 106.45 1026 THR A N 1
ATOM 1769 C CA . THR A 1 237 ? -12.024 29.432 17.983 1.00 100.04 1026 THR A CA 1
ATOM 1770 C C . THR A 1 237 ? -12.779 28.102 17.962 1.00 95.76 1026 THR A C 1
ATOM 1771 O O . THR A 1 237 ? -12.208 27.067 17.620 1.00 96.36 1026 THR A O 1
ATOM 1775 N N . ILE A 1 238 ? -14.053 28.131 18.342 1.00 90.35 1027 ILE A N 1
ATOM 1776 C CA . ILE A 1 238 ? -14.890 26.936 18.321 1.00 84.65 1027 ILE A CA 1
ATOM 1777 C C . ILE A 1 238 ? -16.367 27.314 18.169 1.00 80.00 1027 ILE A C 1
ATOM 1778 O O . ILE A 1 238 ? -16.762 28.438 18.482 1.00 78.66 1027 ILE A O 1
ATOM 1783 N N . GLY A 1 239 ? -17.172 26.379 17.671 1.00 80.34 1028 GLY A N 1
ATOM 1784 C CA . GLY A 1 239 ? -18.595 26.604 17.495 1.00 81.82 1028 GLY A CA 1
ATOM 1785 C C . GLY A 1 239 ? -18.886 27.370 16.222 1.00 83.01 1028 GLY A C 1
ATOM 1786 O O . GLY A 1 239 ? -18.268 27.124 15.185 1.00 82.55 1028 GLY A O 1
ATOM 1787 N N . ILE A 1 240 ? -19.833 28.297 16.298 1.00 86.30 1029 ILE A N 1
ATOM 1788 C CA . ILE A 1 240 ? -20.115 29.186 15.178 1.00 85.48 1029 ILE A CA 1
ATOM 1789 C C . ILE A 1 240 ? -19.485 30.555 15.427 1.00 83.13 1029 ILE A C 1
ATOM 1790 O O . ILE A 1 240 ? -20.094 31.433 16.039 1.00 82.73 1029 ILE A O 1
ATOM 1795 N N . GLY A 1 241 ? -18.245 30.712 14.974 1.00 83.34 1030 GLY A N 1
ATOM 1796 C CA . GLY A 1 241 ? -17.540 31.978 15.054 1.00 83.17 1030 GLY A CA 1
ATOM 1797 C C . GLY A 1 241 ? -17.267 32.507 16.451 1.00 86.61 1030 GLY A C 1
ATOM 1798 O O . GLY A 1 241 ? -16.818 33.642 16.604 1.00 89.65 1030 GLY A O 1
ATOM 1799 N N . HIS A 1 242 ? -17.528 31.694 17.471 1.00 86.77 1031 HIS A N 1
ATOM 1800 C CA . HIS A 1 242 ? -17.344 32.133 18.852 1.00 86.54 1031 HIS A CA 1
ATOM 1801 C C . HIS A 1 242 ? -15.870 32.184 19.246 1.00 90.85 1031 HIS A C 1
ATOM 1802 O O . HIS A 1 242 ? -15.187 31.160 19.270 1.00 88.29 1031 HIS A O 1
ATOM 1809 N N . LEU A 1 243 ? -15.394 33.381 19.570 1.00 98.22 1032 LEU A N 1
ATOM 1810 C CA . LEU A 1 243 ? -13.989 33.592 19.899 1.00 105.17 1032 LEU A CA 1
ATOM 1811 C C . LEU A 1 243 ? -13.679 33.207 21.346 1.00 111.01 1032 LEU A C 1
ATOM 1812 O O . LEU A 1 243 ? -14.559 33.236 22.207 1.00 111.24 1032 LEU A O 1
ATOM 1817 N N . LEU A 1 244 ? -12.426 32.847 21.605 1.00 116.97 1033 LEU A N 1
ATOM 1818 C CA . LEU A 1 244 ? -12.006 32.410 22.934 1.00 124.38 1033 LEU A CA 1
ATOM 1819 C C . LEU A 1 244 ? -10.912 33.298 23.526 1.00 131.66 1033 LEU A C 1
ATOM 1820 O O . LEU A 1 244 ? -11.177 34.121 24.403 1.00 133.98 1033 LEU A O 1
ATOM 1825 N N . THR A 1 245 ? -9.682 33.125 23.049 1.00 136.45 1034 THR A N 1
ATOM 1826 C CA . THR A 1 245 ? -8.547 33.867 23.592 1.00 144.03 1034 THR A CA 1
ATOM 1827 C C . THR A 1 245 ? -7.470 34.170 22.550 1.00 143.46 1034 THR A C 1
ATOM 1828 O O . THR A 1 245 ? -7.280 33.417 21.596 1.00 141.26 1034 THR A O 1
ATOM 1832 N N . LYS A 1 246 ? -6.764 35.279 22.754 1.00 146.00 1035 LYS A N 1
ATOM 1833 C CA . LYS A 1 246 ? -5.688 35.687 21.861 1.00 146.56 1035 LYS A CA 1
ATOM 1834 C C . LYS A 1 246 ? -4.466 34.782 22.010 1.00 149.74 1035 LYS A C 1
ATOM 1835 O O . LYS A 1 246 ? -3.720 34.569 21.054 1.00 149.42 1035 LYS A O 1
ATOM 1837 N N . SER A 1 247 ? -4.278 34.253 23.215 1.00 153.00 1036 SER A N 1
ATOM 1838 C CA . SER A 1 247 ? -3.127 33.415 23.539 1.00 155.57 1036 SER A CA 1
ATOM 1839 C C . SER A 1 247 ? -3.087 32.117 22.734 1.00 151.86 1036 SER A C 1
ATOM 1840 O O . SER A 1 247 ? -4.128 31.508 22.473 1.00 148.64 1036 SER A O 1
ATOM 1843 N N . PRO A 1 248 ? -1.874 31.687 22.342 1.00 152.14 1037 PRO A N 1
ATOM 1844 C CA . PRO A 1 248 ? -1.657 30.481 21.534 1.00 150.36 1037 PRO A CA 1
ATOM 1845 C C . PRO A 1 248 ? -1.786 29.158 22.296 1.00 152.44 1037 PRO A C 1
ATOM 1846 O O . PRO A 1 248 ? -1.908 28.112 21.658 1.00 151.91 1037 PRO A O 1
ATOM 1850 N N . SER A 1 249 ? -1.747 29.191 23.624 1.00 154.53 1038 SER A N 1
ATOM 1851 C CA . SER A 1 249 ? -1.832 27.958 24.402 1.00 155.43 1038 SER A CA 1
ATOM 1852 C C . SER A 1 249 ? -3.243 27.373 24.370 1.00 154.75 1038 SER A C 1
ATOM 1853 O O . SER A 1 249 ? -4.231 28.101 24.480 1.00 152.26 1038 SER A O 1
ATOM 1856 N N . LEU A 1 250 ? -3.325 26.055 24.216 1.00 157.36 1039 LEU A N 1
ATOM 1857 C CA . LEU A 1 250 ? -4.607 25.365 24.107 1.00 155.97 1039 LEU A CA 1
ATOM 1858 C C . LEU A 1 250 ? -5.391 25.345 25.417 1.00 157.52 1039 LEU A C 1
ATOM 1859 O O . LEU A 1 250 ? -6.619 25.451 25.410 1.00 156.08 1039 LEU A O 1
ATOM 1864 N N . ASN A 1 251 ? -4.686 25.201 26.537 1.00 160.27 1040 ASN A N 1
ATOM 1865 C CA . ASN A 1 251 ? -5.341 25.149 27.842 1.00 161.02 1040 ASN A CA 1
ATOM 1866 C C . ASN A 1 251 ? -6.155 26.406 28.110 1.00 155.65 1040 ASN A C 1
ATOM 1867 O O . ASN A 1 251 ? -7.319 26.326 28.498 1.00 155.93 1040 ASN A O 1
ATOM 1872 N N . ALA A 1 252 ? -5.542 27.566 27.890 1.00 150.15 1041 ALA A N 1
ATOM 1873 C CA . ALA A 1 252 ? -6.223 28.838 28.103 1.00 145.42 1041 ALA A CA 1
ATOM 1874 C C . ALA A 1 252 ? -7.432 28.987 27.184 1.00 136.20 1041 ALA A C 1
ATOM 1875 O O . ALA A 1 252 ? -8.294 29.829 27.417 1.00 136.03 1041 ALA A O 1
ATOM 1877 N N . ALA A 1 253 ? -7.486 28.170 26.138 1.00 128.47 1042 ALA A N 1
ATOM 1878 C CA . ALA A 1 253 ? -8.640 28.138 25.250 1.00 120.16 1042 ALA A CA 1
ATOM 1879 C C . ALA A 1 253 ? -9.631 27.076 25.715 1.00 114.87 1042 ALA A C 1
ATOM 1880 O O . ALA A 1 253 ? -10.844 27.270 25.646 1.00 109.45 1042 ALA A O 1
ATOM 1882 N N . LYS A 1 254 ? -9.102 25.954 26.192 1.00 118.05 1043 LYS A N 1
ATOM 1883 C CA . LYS A 1 254 ? -9.931 24.857 26.677 1.00 120.06 1043 LYS A CA 1
ATOM 1884 C C . LYS A 1 254 ? -10.567 25.216 28.015 1.00 124.08 1043 LYS A C 1
ATOM 1885 O O . LYS A 1 254 ? -11.699 24.826 28.298 1.00 123.72 1043 LYS A O 1
ATOM 1891 N N . SER A 1 255 ? -9.832 25.962 28.834 1.00 128.38 1044 SER A N 1
ATOM 1892 C CA . SER A 1 255 ? -10.332 26.396 30.134 1.00 134.60 1044 SER A CA 1
ATOM 1893 C C . SER A 1 255 ? -11.384 27.485 29.961 1.00 131.53 1044 SER A C 1
ATOM 1894 O O . SER A 1 255 ? -12.322 27.587 30.753 1.00 136.27 1044 SER A O 1
ATOM 1897 N N . GLU A 1 256 ? -11.217 28.301 28.926 1.00 123.69 1045 GLU A N 1
ATOM 1898 C CA . GLU A 1 256 ? -12.214 29.306 28.576 1.00 118.62 1045 GLU A CA 1
ATOM 1899 C C . GLU A 1 256 ? -13.449 28.622 28.014 1.00 113.07 1045 GLU A C 1
ATOM 1900 O O . GLU A 1 256 ? -14.575 29.075 28.221 1.00 110.39 1045 GLU A O 1
ATOM 1906 N N . LEU A 1 257 ? -13.226 27.526 27.297 1.00 111.80 1046 LEU A N 1
ATOM 1907 C CA . LEU A 1 257 ? -14.315 26.717 26.772 1.00 108.17 1046 LEU A CA 1
ATOM 1908 C C . LEU A 1 257 ? -15.029 26.015 27.920 1.00 110.21 1046 LEU A C 1
ATOM 1909 O O . LEU A 1 257 ? -16.253 25.896 27.919 1.00 106.47 1046 LEU A O 1
ATOM 1914 N N . ASP A 1 258 ? -14.255 25.558 28.900 1.00 117.19 1047 ASP A N 1
ATOM 1915 C CA . ASP A 1 258 ? -14.815 24.954 30.104 1.00 124.45 1047 ASP A CA 1
ATOM 1916 C C . ASP A 1 258 ? -15.619 25.978 30.893 1.00 127.40 1047 ASP A C 1
ATOM 1917 O O . ASP A 1 258 ? -16.662 25.658 31.464 1.00 129.22 1047 ASP A O 1
ATOM 1922 N N . LYS A 1 259 ? -15.122 27.210 30.922 1.00 128.58 1048 LYS A N 1
ATOM 1923 C CA . LYS A 1 259 ? -15.795 28.289 31.630 1.00 132.03 1048 LYS A CA 1
ATOM 1924 C C . LYS A 1 259 ? -17.089 28.694 30.935 1.00 127.68 1048 LYS A C 1
ATOM 1925 O O . LYS A 1 259 ? -18.081 29.010 31.588 1.00 131.60 1048 LYS A O 1
ATOM 1927 N N . ALA A 1 260 ? -17.075 28.672 29.606 1.00 121.10 1049 ALA A N 1
ATOM 1928 C CA . ALA A 1 260 ? -18.236 29.072 28.818 1.00 117.43 1049 ALA A CA 1
ATOM 1929 C C . ALA A 1 260 ? -19.335 28.009 28.875 1.00 120.97 1049 ALA A C 1
ATOM 1930 O O . ALA A 1 260 ? -20.493 28.311 28.603 1.00 120.43 1049 ALA A O 1
ATOM 1932 N N . ILE A 1 261 ? -18.974 26.780 29.233 1.00 124.68 1050 ILE A N 1
ATOM 1933 C CA . ILE A 1 261 ? -19.928 25.669 29.205 1.00 124.56 1050 ILE A CA 1
ATOM 1934 C C . ILE A 1 261 ? -20.389 25.196 30.595 1.00 129.32 1050 ILE A C 1
ATOM 1935 O O . ILE A 1 261 ? -21.581 24.933 30.832 1.00 129.62 1050 ILE A O 1
ATOM 1940 N N . GLY A 1 262 ? -19.448 25.083 31.515 1.00 133.69 1051 GLY A N 1
ATOM 1941 C CA . GLY A 1 262 ? -19.789 24.631 32.850 1.00 142.80 1051 GLY A CA 1
ATOM 1942 C C . GLY A 1 262 ? -19.366 23.214 33.186 1.00 147.30 1051 GLY A C 1
ATOM 1943 O O . GLY A 1 262 ? -19.287 22.829 34.360 1.00 154.20 1051 GLY A O 1
ATOM 1944 N N . ARG A 1 263 ? -19.085 22.437 32.148 1.00 142.79 1052 ARG A N 1
ATOM 1945 C CA . ARG A 1 263 ? -18.542 21.102 32.317 1.00 145.12 1052 ARG A CA 1
ATOM 1946 C C . ARG A 1 263 ? -17.242 20.979 31.527 1.00 141.56 1052 ARG A C 1
ATOM 1947 O O . ARG A 1 263 ? -17.051 21.671 30.527 1.00 136.18 1052 ARG A O 1
ATOM 1955 N N . ASN A 1 264 ? -16.350 20.101 31.976 1.00 145.52 1053 ASN A N 1
ATOM 1956 C CA . ASN A 1 264 ? -15.053 19.938 31.321 1.00 143.28 1053 ASN A CA 1
ATOM 1957 C C . ASN A 1 264 ? -15.189 19.453 29.878 1.00 137.80 1053 ASN A C 1
ATOM 1958 O O . ASN A 1 264 ? -15.630 18.333 29.626 1.00 137.85 1053 ASN A O 1
ATOM 1963 N N . THR A 1 265 ? -14.797 20.309 28.939 1.00 134.06 1054 THR A N 1
ATOM 1964 C CA . THR A 1 265 ? -15.039 20.068 27.520 1.00 131.02 1054 THR A CA 1
ATOM 1965 C C . THR A 1 265 ? -13.959 19.237 26.828 1.00 131.03 1054 THR A C 1
ATOM 1966 O O . THR A 1 265 ? -14.262 18.475 25.910 1.00 128.00 1054 THR A O 1
ATOM 1970 N N . ASN A 1 266 ? -12.708 19.407 27.260 1.00 133.99 1055 ASN A N 1
ATOM 1971 C CA . ASN A 1 266 ? -11.552 18.784 26.617 1.00 134.78 1055 ASN A CA 1
ATOM 1972 C C . ASN A 1 266 ? -11.348 19.300 25.185 1.00 127.48 1055 ASN A C 1
ATOM 1973 O O . ASN A 1 266 ? -10.536 18.769 24.429 1.00 127.21 1055 ASN A O 1
ATOM 1978 N N . GLY A 1 267 ? -12.074 20.354 24.827 1.00 121.07 1056 GLY A N 1
ATOM 1979 C CA . GLY A 1 267 ? -11.954 20.956 23.514 1.00 112.04 1056 GLY A CA 1
ATOM 1980 C C . GLY A 1 267 ? -13.026 20.502 22.540 1.00 105.08 1056 GLY A C 1
ATOM 1981 O O . GLY A 1 267 ? -12.939 20.778 21.344 1.00 99.39 1056 GLY A O 1
ATOM 1982 N N . VAL A 1 268 ? -14.037 19.803 23.045 1.00 106.66 1057 VAL A N 1
ATOM 1983 C CA . VAL A 1 268 ? -15.122 19.299 22.204 1.00 105.39 1057 VAL A CA 1
ATOM 1984 C C . VAL A 1 268 ? -16.489 19.558 22.833 1.00 105.96 1057 VAL A C 1
ATOM 1985 O O . VAL A 1 268 ? -16.722 19.222 23.995 1.00 109.18 1057 VAL A O 1
ATOM 1989 N N . ILE A 1 269 ? -17.387 20.162 22.061 1.00 104.23 1058 ILE A N 1
ATOM 1990 C CA . ILE A 1 269 ? -18.750 20.409 22.518 1.00 106.37 1058 ILE A CA 1
ATOM 1991 C C . ILE A 1 269 ? -19.763 19.679 21.638 1.00 109.44 1058 ILE A C 1
ATOM 1992 O O . ILE A 1 269 ? -19.390 19.000 20.681 1.00 109.48 1058 ILE A O 1
ATOM 1997 N N . THR A 1 270 ? -21.043 19.818 21.969 1.00 111.84 1059 THR A N 1
ATOM 1998 C CA . THR A 1 270 ? -22.102 19.203 21.176 1.00 110.70 1059 THR A CA 1
ATOM 1999 C C . THR A 1 270 ? -22.871 20.255 20.384 1.00 106.97 1059 THR A C 1
ATOM 2000 O O . THR A 1 270 ? -22.773 21.450 20.667 1.00 104.31 1059 THR A O 1
ATOM 2004 N N . LYS A 1 271 ? -23.629 19.800 19.390 1.00 107.56 1060 LYS A N 1
ATOM 2005 C CA . LYS A 1 271 ? -24.379 20.690 18.508 1.00 105.78 1060 LYS A CA 1
ATOM 2006 C C . LYS A 1 271 ? -25.319 21.618 19.273 1.00 104.29 1060 LYS A C 1
ATOM 2007 O O . LYS A 1 271 ? -25.460 22.794 18.933 1.00 100.94 1060 LYS A O 1
ATOM 2013 N N . ASP A 1 272 ? -25.956 21.084 20.308 1.00 108.81 1061 ASP A N 1
ATOM 2014 C CA . ASP A 1 272 ? -26.867 21.870 21.129 1.00 112.24 1061 ASP A CA 1
ATOM 2015 C C . ASP A 1 272 ? -26.094 22.929 21.908 1.00 108.71 1061 ASP A C 1
ATOM 2016 O O . ASP A 1 272 ? -26.583 24.039 22.120 1.00 107.06 1061 ASP A O 1
ATOM 2021 N N . GLU A 1 273 ? -24.883 22.577 22.327 1.00 107.10 1062 GLU A N 1
ATOM 2022 C CA . GLU A 1 273 ? -24.028 23.498 23.066 1.00 104.84 1062 GLU A CA 1
ATOM 2023 C C . GLU A 1 273 ? -23.512 24.620 22.169 1.00 98.27 1062 GLU A C 1
ATOM 2024 O O . GLU A 1 273 ? -23.298 25.743 22.625 1.00 96.27 1062 GLU A O 1
ATOM 2030 N N . ALA A 1 274 ? -23.317 24.310 20.891 1.00 94.56 1063 ALA A N 1
ATOM 2031 C CA . ALA A 1 274 ? -22.883 25.308 19.921 1.00 87.63 1063 ALA A CA 1
ATOM 2032 C C . ALA A 1 274 ? -24.032 26.247 19.571 1.00 84.93 1063 ALA A C 1
ATOM 2033 O O . ALA A 1 274 ? -23.842 27.458 19.466 1.00 82.76 1063 ALA A O 1
ATOM 2035 N N . GLU A 1 275 ? -25.221 25.680 19.393 1.00 92.25 1064 GLU A N 1
ATOM 2036 C CA . GLU A 1 275 ? -26.413 26.468 19.094 1.00 98.01 1064 GLU A CA 1
ATOM 2037 C C . GLU A 1 275 ? -26.748 27.401 20.253 1.00 99.25 1064 GLU A C 1
ATOM 2038 O O . GLU A 1 275 ? -27.189 28.532 20.047 1.00 96.44 1064 GLU A O 1
ATOM 2044 N N . LYS A 1 276 ? -26.535 26.916 21.473 1.00 104.26 1065 LYS A N 1
ATOM 2045 C CA . LYS A 1 276 ? -26.758 27.715 22.670 1.00 107.36 1065 LYS A CA 1
ATOM 2046 C C . LYS A 1 276 ? -25.704 28.812 22.782 1.00 103.21 1065 LYS A C 1
ATOM 2047 O O . LYS A 1 276 ? -26.008 29.944 23.160 1.00 100.43 1065 LYS A O 1
ATOM 2053 N N . LEU A 1 277 ? -24.465 28.465 22.447 1.00 101.69 1066 LEU A N 1
ATOM 2054 C CA . LEU A 1 277 ? -23.366 29.425 22.420 1.00 100.45 1066 LEU A CA 1
ATOM 2055 C C . LEU A 1 277 ? -23.622 30.484 21.356 1.00 98.32 1066 LEU A C 1
ATOM 2056 O O . LEU A 1 277 ? -23.145 31.614 21.455 1.00 97.57 1066 LEU A O 1
ATOM 2061 N N . PHE A 1 278 ? -24.380 30.099 20.336 1.00 98.09 1067 PHE A N 1
ATOM 2062 C CA . PHE A 1 278 ? -24.670 30.966 19.203 1.00 95.94 1067 PHE A CA 1
ATOM 2063 C C . PHE A 1 278 ? -25.682 32.047 19.571 1.00 99.21 1067 PHE A C 1
ATOM 2064 O O . PHE A 1 278 ? -25.410 33.237 19.419 1.00 96.96 1067 PHE A O 1
ATOM 2072 N N . ASN A 1 279 ? -26.842 31.621 20.066 1.00 104.02 1068 ASN A N 1
ATOM 2073 C CA . ASN A 1 279 ? -27.938 32.532 20.395 1.00 106.26 1068 ASN A CA 1
ATOM 2074 C C . ASN A 1 279 ? -27.566 33.639 21.378 1.00 106.82 1068 ASN A C 1
ATOM 2075 O O . ASN A 1 279 ? -28.046 34.767 21.261 1.00 107.88 1068 ASN A O 1
ATOM 2080 N N . GLN A 1 280 ? -26.713 33.317 22.346 1.00 106.74 1069 GLN A N 1
ATOM 2081 C CA . GLN A 1 280 ? -26.304 34.300 23.340 1.00 108.82 1069 GLN A CA 1
ATOM 2082 C C . GLN A 1 280 ? -25.387 35.361 22.735 1.00 104.50 1069 GLN A C 1
ATOM 2083 O O . GLN A 1 280 ? -25.438 36.527 23.121 1.00 105.59 1069 GLN A O 1
ATOM 2089 N N . ASP A 1 281 ? -24.559 34.952 21.777 1.00 98.86 1070 ASP A N 1
ATOM 2090 C CA . ASP A 1 281 ? -23.653 35.873 21.102 1.00 92.69 1070 ASP A CA 1
ATOM 2091 C C . ASP A 1 281 ? -24.415 36.808 20.173 1.00 87.73 1070 ASP A C 1
ATOM 2092 O O . ASP A 1 281 ? -24.067 37.981 20.034 1.00 84.29 1070 ASP A O 1
ATOM 2097 N N . VAL A 1 282 ? -25.457 36.280 19.536 1.00 94.02 1071 VAL A N 1
ATOM 2098 C CA . VAL A 1 282 ? -26.287 37.072 18.638 1.00 90.89 1071 VAL A CA 1
ATOM 2099 C C . VAL A 1 282 ? -27.020 38.162 19.414 1.00 96.24 1071 VAL A C 1
ATOM 2100 O O . VAL A 1 282 ? -27.063 39.316 18.990 1.00 92.25 1071 VAL A O 1
ATOM 2104 N N . ASP A 1 283 ? -27.586 37.791 20.560 1.00 103.19 1072 ASP A N 1
ATOM 2105 C CA . ASP A 1 283 ? -28.287 38.751 21.404 1.00 107.19 1072 ASP A CA 1
ATOM 2106 C C . ASP A 1 283 ? -27.312 39.736 22.045 1.00 99.23 1072 ASP A C 1
ATOM 2107 O O . ASP A 1 283 ? -27.627 40.916 22.203 1.00 92.52 1072 ASP A O 1
ATOM 2112 N N . ALA A 1 284 ? -26.131 39.245 22.412 1.00 97.83 1073 ALA A N 1
ATOM 2113 C CA . ALA A 1 284 ? -25.095 40.091 22.996 1.00 94.36 1073 ALA A CA 1
ATOM 2114 C C . ALA A 1 284 ? -24.661 41.161 22.005 1.00 94.16 1073 ALA A C 1
ATOM 2115 O O . ALA A 1 284 ? -24.298 42.273 22.392 1.00 98.97 1073 ALA A O 1
ATOM 2117 N N . ALA A 1 285 ? -24.701 40.815 20.723 1.00 87.90 1074 ALA A N 1
ATOM 2118 C CA . ALA A 1 285 ? -24.400 41.769 19.666 1.00 81.30 1074 ALA A CA 1
ATOM 2119 C C . ALA A 1 285 ? -25.500 42.818 19.590 1.00 86.43 1074 ALA A C 1
ATOM 2120 O O . ALA A 1 285 ? -25.224 44.016 19.561 1.00 89.61 1074 ALA A O 1
ATOM 2122 N N . VAL A 1 286 ? -26.748 42.356 19.566 1.00 89.11 1075 VAL A N 1
ATOM 2123 C CA . VAL A 1 286 ? -27.901 43.250 19.542 1.00 93.08 1075 VAL A CA 1
ATOM 2124 C C . VAL A 1 286 ? -27.914 44.147 20.777 1.00 97.62 1075 VAL A C 1
ATOM 2125 O O . VAL A 1 286 ? -28.187 45.342 20.679 1.00 97.70 1075 VAL A O 1
ATOM 2129 N N . ARG A 1 287 ? -27.606 43.563 21.933 1.00 101.91 1076 ARG A N 1
ATOM 2130 C CA . ARG A 1 287 ? -27.481 44.327 23.172 1.00 107.10 1076 ARG A CA 1
ATOM 2131 C C . ARG A 1 287 ? -26.427 45.417 23.032 1.00 106.26 1076 ARG A C 1
ATOM 2132 O O . ARG A 1 287 ? -26.684 46.582 23.337 1.00 104.92 1076 ARG A O 1
ATOM 2140 N N . GLY A 1 288 ? -25.240 45.022 22.578 1.00 105.75 1077 GLY A N 1
ATOM 2141 C CA . GLY A 1 288 ? -24.134 45.943 22.397 1.00 105.29 1077 GLY A CA 1
ATOM 2142 C C . GLY A 1 288 ? -24.504 47.117 21.514 1.00 102.65 1077 GLY A C 1
ATOM 2143 O O . GLY A 1 288 ? -24.167 48.262 21.815 1.00 104.92 1077 GLY A O 1
ATOM 2144 N N . ILE A 1 289 ? -25.201 46.827 20.421 1.00 97.19 1078 ILE A N 1
ATOM 2145 C CA . ILE A 1 289 ? -25.720 47.861 19.536 1.00 92.38 1078 ILE A CA 1
ATOM 2146 C C . ILE A 1 289 ? -26.614 48.825 20.306 1.00 97.66 1078 ILE A C 1
ATOM 2147 O O . ILE A 1 289 ? -26.482 50.044 20.185 1.00 97.31 1078 ILE A O 1
ATOM 2152 N N . LEU A 1 290 ? -27.514 48.267 21.112 1.00 102.63 1079 LEU A N 1
ATOM 2153 C CA . LEU A 1 290 ? -28.489 49.060 21.853 1.00 108.59 1079 LEU A CA 1
ATOM 2154 C C . LEU A 1 290 ? -27.858 50.029 22.855 1.00 107.63 1079 LEU A C 1
ATOM 2155 O O . LEU A 1 290 ? -28.436 51.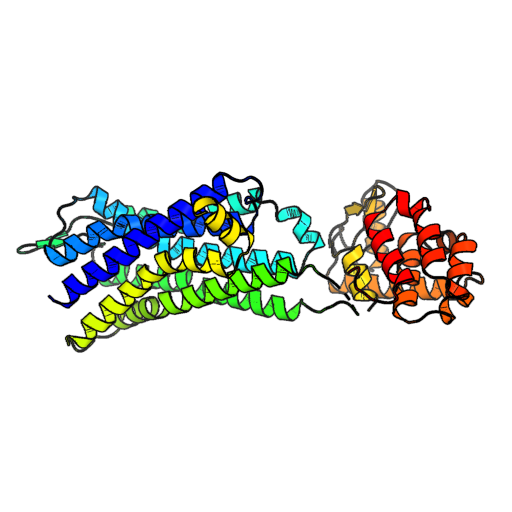072 23.160 1.00 107.66 1079 LEU A O 1
ATOM 2160 N N . ARG A 1 291 ? -26.677 49.690 23.364 1.00 106.09 1080 ARG A N 1
ATOM 2161 C CA . ARG A 1 291 ? -25.992 50.571 24.307 1.00 106.24 1080 ARG A CA 1
ATOM 2162 C C . ARG A 1 291 ? -25.023 51.526 23.609 1.00 100.32 1080 ARG A C 1
ATOM 2163 O O . ARG A 1 291 ? -24.304 52.284 24.262 1.00 101.75 1080 ARG A O 1
ATOM 2171 N N . ASN A 1 292 ? -25.016 51.492 22.279 1.00 91.19 1081 ASN A N 1
ATOM 2172 C CA . ASN A 1 292 ? -24.166 52.381 21.496 1.00 83.66 1081 ASN A CA 1
ATOM 2173 C C . ASN A 1 292 ? -24.969 53.521 20.868 1.00 81.58 1081 ASN A C 1
ATOM 2174 O O . ASN A 1 292 ? -25.911 53.283 20.115 1.00 73.49 1081 ASN A O 1
ATOM 2179 N N . ALA A 1 293 ? -24.586 54.756 21.179 1.00 87.79 1082 ALA A N 1
ATOM 2180 C CA . ALA A 1 293 ? -25.329 55.932 20.732 1.00 89.95 1082 ALA A CA 1
ATOM 2181 C C . ALA A 1 293 ? -25.078 56.271 19.265 1.00 88.19 1082 ALA A C 1
ATOM 2182 O O . ALA A 1 293 ? -25.726 57.156 18.705 1.00 88.45 1082 ALA A O 1
ATOM 2184 N N . LYS A 1 294 ? -24.132 55.572 18.649 1.00 86.25 1083 LYS A N 1
ATOM 2185 C CA . LYS A 1 294 ? -23.849 55.752 17.230 1.00 82.80 1083 LYS A CA 1
ATOM 2186 C C . LYS A 1 294 ? -24.550 54.669 16.414 1.00 79.97 1083 LYS A C 1
ATOM 2187 O O . LYS A 1 294 ? -24.983 54.906 15.286 1.00 82.23 1083 LYS A O 1
ATOM 2193 N N . LEU A 1 295 ? -24.671 53.482 17.001 1.00 77.37 1084 LEU A N 1
ATOM 2194 C CA . LEU A 1 295 ? -25.262 52.334 16.316 1.00 73.80 1084 LEU A CA 1
ATOM 2195 C C . LEU A 1 295 ? -26.781 52.268 16.464 1.00 77.29 1084 LEU A C 1
ATOM 2196 O O . LEU A 1 295 ? -27.497 52.085 15.479 1.00 76.11 1084 LEU A O 1
ATOM 2201 N N . LYS A 1 296 ? -27.260 52.409 17.697 1.00 82.37 1085 LYS A N 1
ATOM 2202 C CA . LYS A 1 296 ? -28.694 52.333 18.001 1.00 88.08 1085 LYS A CA 1
ATOM 2203 C C . LYS A 1 296 ? -29.616 53.193 17.118 1.00 89.46 1085 LYS A C 1
ATOM 2204 O O . LYS A 1 296 ? -30.680 52.724 16.715 1.00 90.60 1085 LYS A O 1
ATOM 2206 N N . PRO A 1 297 ? -29.230 54.451 16.826 1.00 91.45 1086 PRO A N 1
ATOM 2207 C CA . PRO A 1 297 ? -30.079 55.219 15.906 1.00 95.70 1086 PRO A CA 1
ATOM 2208 C C . PRO A 1 297 ? -30.157 54.618 14.501 1.00 97.69 1086 PRO A C 1
ATOM 2209 O O . PRO A 1 297 ? -31.244 54.559 13.927 1.00 101.46 1086 PRO A O 1
ATOM 2213 N N . VAL A 1 298 ? -29.023 54.179 13.961 1.00 95.55 1087 VAL A N 1
ATOM 2214 C CA . VAL A 1 298 ? -28.985 53.589 12.625 1.00 97.40 1087 VAL A CA 1
ATOM 2215 C C . VAL A 1 298 ? -29.731 52.252 12.599 1.00 98.24 1087 VAL A C 1
ATOM 2216 O O . VAL A 1 298 ? -30.256 51.836 11.564 1.00 98.56 1087 VAL A O 1
ATOM 2220 N N . TYR A 1 299 ? -29.793 51.599 13.754 1.00 98.47 1088 TYR A N 1
ATOM 2221 C CA . TYR A 1 299 ? -30.461 50.308 13.888 1.00 99.23 1088 TYR A CA 1
ATOM 2222 C C . TYR A 1 299 ? -31.943 50.383 13.519 1.00 104.34 1088 TYR A C 1
ATOM 2223 O O . TYR A 1 299 ? -32.420 49.620 12.677 1.00 104.38 1088 TYR A O 1
ATOM 2232 N N . ASP A 1 300 ? -32.663 51.311 14.142 1.00 109.33 1089 ASP A N 1
ATOM 2233 C CA . ASP A 1 300 ? -34.111 51.416 13.964 1.00 114.05 1089 ASP A CA 1
ATOM 2234 C C . ASP A 1 300 ? -34.532 51.957 12.597 1.00 111.87 1089 ASP A C 1
ATOM 2235 O O . ASP A 1 300 ? -35.711 51.907 12.244 1.00 115.84 1089 ASP A O 1
ATOM 2240 N N . SER A 1 301 ? -33.575 52.470 11.834 1.00 106.52 1090 SER A N 1
ATOM 2241 C CA . SER A 1 301 ? -33.873 53.049 10.528 1.00 105.20 1090 SER A CA 1
ATOM 2242 C C . SER A 1 301 ? -33.861 51.993 9.428 1.00 100.54 1090 SER A C 1
ATOM 2243 O O . SER A 1 301 ? -34.102 52.302 8.260 1.00 98.07 1090 SER A O 1
ATOM 2246 N N . LEU A 1 302 ? -33.590 50.749 9.805 1.00 99.16 1091 LEU A N 1
ATOM 2247 C CA . LEU A 1 302 ? -33.352 49.693 8.827 1.00 97.14 1091 LEU A CA 1
ATOM 2248 C C . LEU A 1 302 ? -34.463 48.651 8.740 1.00 104.29 1091 LEU A C 1
ATOM 2249 O O . LEU A 1 302 ? -35.141 48.358 9.726 1.00 107.68 1091 LEU A O 1
ATOM 2254 N N . ASP A 1 303 ? -34.635 48.096 7.545 1.00 105.13 1092 ASP A N 1
ATOM 2255 C CA . ASP A 1 303 ? -35.483 46.928 7.356 1.00 106.63 1092 ASP A CA 1
ATOM 2256 C C . ASP A 1 303 ? -34.748 45.712 7.911 1.00 100.18 1092 ASP A C 1
ATOM 2257 O O . ASP A 1 303 ? -33.529 45.750 8.088 1.00 91.91 1092 ASP A O 1
ATOM 2262 N N . ALA A 1 304 ? -35.492 44.643 8.181 1.00 103.53 1093 ALA A N 1
ATOM 2263 C CA . ALA A 1 304 ? -34.963 43.467 8.875 1.00 97.62 1093 ALA A CA 1
ATOM 2264 C C . ALA A 1 304 ? -33.712 42.863 8.236 1.00 86.38 1093 ALA A C 1
ATOM 2265 O O . ALA A 1 304 ? -32.796 42.432 8.940 1.00 80.89 1093 ALA A O 1
ATOM 2267 N N . VAL A 1 305 ? -33.678 42.834 6.909 1.00 83.81 1094 VAL A N 1
ATOM 2268 C CA . VAL A 1 305 ? -32.547 42.262 6.187 1.00 82.09 1094 VAL A CA 1
ATOM 2269 C C . VAL A 1 305 ? -31.264 43.048 6.448 1.00 81.30 1094 VAL A C 1
ATOM 2270 O O . VAL A 1 305 ? -30.218 42.467 6.741 1.00 80.91 1094 VAL A O 1
ATOM 2274 N N . ARG A 1 306 ? -31.351 44.371 6.352 1.00 81.68 1095 ARG A N 1
ATOM 2275 C CA . ARG A 1 306 ? -30.199 45.233 6.598 1.00 74.91 1095 ARG A CA 1
ATOM 2276 C C . ARG A 1 306 ? -29.829 45.280 8.079 1.00 73.34 1095 ARG A C 1
ATOM 2277 O O . ARG A 1 306 ? -28.659 45.443 8.426 1.00 67.50 1095 ARG A O 1
ATOM 2285 N N . ARG A 1 307 ? -30.829 45.145 8.946 1.00 78.48 1096 ARG A N 1
ATOM 2286 C CA . ARG A 1 307 ? -30.580 45.041 10.380 1.00 81.66 1096 ARG A CA 1
ATOM 2287 C C . ARG A 1 307 ? -29.748 43.798 10.675 1.00 75.99 1096 ARG A C 1
ATOM 2288 O O . ARG A 1 307 ? -28.872 43.820 11.537 1.00 70.46 1096 ARG A O 1
ATOM 2296 N N . ALA A 1 308 ? -30.020 42.722 9.943 1.00 74.74 1097 ALA A N 1
ATOM 2297 C CA . ALA A 1 308 ? -29.255 41.489 10.076 1.00 72.44 1097 ALA A CA 1
ATOM 2298 C C . ALA A 1 308 ? -27.804 41.701 9.655 1.00 67.73 1097 ALA A C 1
ATOM 2299 O O . ALA A 1 308 ? -26.883 41.194 10.295 1.00 70.52 1097 ALA A O 1
ATOM 2301 N N . ALA A 1 309 ? -27.611 42.458 8.578 1.00 61.10 1098 ALA A N 1
ATOM 2302 C CA . ALA A 1 309 ? -26.276 42.775 8.084 1.00 55.65 1098 ALA A CA 1
ATOM 2303 C C . ALA A 1 309 ? -25.469 43.537 9.130 1.00 57.90 1098 ALA A C 1
ATOM 2304 O O . ALA A 1 309 ? -24.267 43.322 9.278 1.00 56.14 1098 ALA A O 1
ATOM 2306 N N . LEU A 1 310 ? -26.142 44.426 9.853 1.00 58.65 1099 LEU A N 1
ATOM 2307 C CA . LEU A 1 310 ? -25.501 45.207 10.902 1.00 54.61 1099 LEU A CA 1
ATOM 2308 C C . LEU A 1 310 ? -25.050 44.310 12.052 1.00 56.00 1099 LEU A C 1
ATOM 2309 O O . LEU A 1 310 ? -23.933 44.444 12.551 1.00 49.64 1099 LEU A O 1
ATOM 2314 N N . ILE A 1 311 ? -25.922 43.391 12.461 1.00 58.85 1100 ILE A N 1
ATOM 2315 C CA . ILE A 1 311 ? -25.602 42.437 13.521 1.00 62.25 1100 ILE A CA 1
ATOM 2316 C C . ILE A 1 311 ? -24.421 41.564 13.111 1.00 63.72 1100 ILE A C 1
ATOM 2317 O O . ILE A 1 311 ? -23.599 41.178 13.943 1.00 69.68 1100 ILE A O 1
ATOM 2322 N N . ASN A 1 312 ? -24.343 41.264 11.819 1.00 56.64 1101 ASN A N 1
ATOM 2323 C CA . ASN A 1 312 ? -23.260 40.454 11.276 1.00 56.07 1101 ASN A CA 1
ATOM 2324 C C . ASN A 1 312 ? -21.902 41.113 11.506 1.00 59.69 1101 ASN A C 1
ATOM 2325 O O . ASN A 1 312 ? -20.930 40.448 11.866 1.00 59.58 1101 ASN A O 1
ATOM 2330 N N . MET A 1 313 ? -21.848 42.426 11.307 1.00 62.00 1102 MET A N 1
ATOM 2331 C CA . MET A 1 313 ? -20.619 43.182 11.504 1.00 65.22 1102 MET A CA 1
ATOM 2332 C C . MET A 1 313 ? -20.253 43.255 12.982 1.00 64.67 1102 MET A C 1
ATOM 2333 O O . MET A 1 313 ? -19.091 43.087 13.351 1.00 61.19 1102 MET A O 1
ATOM 2338 N N . VAL A 1 314 ? -21.254 43.511 13.820 1.00 67.40 1103 VAL A N 1
ATOM 2339 C CA . VAL A 1 314 ? -21.056 43.577 15.264 1.00 74.24 1103 VAL A CA 1
ATOM 2340 C C . VAL A 1 314 ? -20.595 42.223 15.793 1.00 76.45 1103 VAL A C 1
ATOM 2341 O O . VAL A 1 314 ? -19.768 42.146 16.702 1.00 79.46 1103 VAL A O 1
ATOM 2345 N N . PHE A 1 315 ? -21.133 41.159 15.205 1.00 72.41 1104 PHE A N 1
ATOM 2346 C CA . PHE A 1 315 ? -20.741 39.796 15.544 1.00 72.19 1104 PHE A CA 1
ATOM 2347 C C . PHE A 1 315 ? -19.258 39.584 15.254 1.00 70.28 1104 PHE A C 1
ATOM 2348 O O . PHE A 1 315 ? -18.537 38.993 16.056 1.00 71.66 1104 PHE A O 1
ATOM 2356 N N . GLN A 1 316 ? -18.810 40.075 14.103 1.00 68.23 1105 GLN A N 1
ATOM 2357 C CA . GLN A 1 316 ? -17.456 39.810 13.632 1.00 68.60 1105 GLN A CA 1
ATOM 2358 C C . GLN A 1 316 ? -16.378 40.619 14.356 1.00 73.60 1105 GLN A C 1
ATOM 2359 O O . GLN A 1 316 ? -15.468 40.049 14.957 1.00 76.18 1105 GLN A O 1
ATOM 2365 N N . MET A 1 317 ? -16.479 41.944 14.301 1.00 76.31 1106 MET A N 1
ATOM 2366 C CA . MET A 1 317 ? -15.402 42.803 14.790 1.00 80.28 1106 MET A CA 1
ATOM 2367 C C . MET A 1 317 ? -15.720 43.548 16.090 1.00 80.94 1106 MET A C 1
ATOM 2368 O O . MET A 1 317 ? -14.862 44.242 16.634 1.00 83.01 1106 MET A O 1
ATOM 2373 N N . GLY A 1 318 ? -16.948 43.412 16.582 1.00 77.27 1107 GLY A N 1
ATOM 2374 C CA . GLY A 1 318 ? -17.322 44.020 17.848 1.00 77.31 1107 GLY A CA 1
ATOM 2375 C C . GLY A 1 318 ? -17.913 45.415 17.731 1.00 74.86 1107 GLY A C 1
ATOM 2376 O O . GLY A 1 318 ? -17.730 46.097 16.725 1.00 69.92 1107 GLY A O 1
ATOM 2377 N N . GLU A 1 319 ? -18.610 45.841 18.781 1.00 79.48 1108 GLU A N 1
ATOM 2378 C CA . GLU A 1 319 ? -19.352 47.101 18.777 1.00 81.16 1108 GLU A CA 1
ATOM 2379 C C . GLU A 1 319 ? -18.475 48.346 18.627 1.00 88.58 1108 GLU A C 1
ATOM 2380 O O . GLU A 1 319 ? -18.894 49.337 18.027 1.00 89.03 1108 GLU A O 1
ATOM 2382 N N . THR A 1 320 ? -17.266 48.296 19.174 1.00 91.26 1109 THR A N 1
ATOM 2383 C CA . THR A 1 320 ? -16.367 49.446 19.138 1.00 90.73 1109 THR A CA 1
ATOM 2384 C C . THR A 1 320 ? -15.859 49.722 17.722 1.00 91.09 1109 THR A C 1
ATOM 2385 O O . THR A 1 320 ? -15.713 50.877 17.317 1.00 95.50 1109 THR A O 1
ATOM 2389 N N . GLY A 1 321 ? -15.603 48.657 16.969 1.00 86.96 1110 GLY A N 1
ATOM 2390 C CA . GLY A 1 321 ? -15.120 48.786 15.606 1.00 79.32 1110 GLY A CA 1
ATOM 2391 C C . GLY A 1 321 ? -16.179 49.298 14.647 1.00 74.57 1110 GLY A C 1
ATOM 2392 O O . GLY A 1 321 ? -15.900 50.141 13.795 1.00 74.80 1110 GLY A O 1
ATOM 2393 N N . VAL A 1 322 ? -17.399 48.789 14.791 1.00 72.58 1111 VAL A N 1
ATOM 2394 C CA . VAL A 1 322 ? -18.508 49.179 13.925 1.00 68.09 1111 VAL A CA 1
ATOM 2395 C C . VAL A 1 322 ? -18.993 50.591 14.270 1.00 66.19 1111 VAL A C 1
ATOM 2396 O O . VAL A 1 322 ? -19.767 51.198 13.528 1.00 64.23 1111 VAL A O 1
ATOM 2400 N N . ALA A 1 323 ? -18.518 51.117 15.395 1.00 66.08 1112 ALA A N 1
ATOM 2401 C CA . ALA A 1 323 ? -18.878 52.463 15.826 1.00 63.45 1112 ALA A CA 1
ATOM 2402 C C . ALA A 1 323 ? -18.174 53.528 14.991 1.00 61.67 1112 ALA A C 1
ATOM 2403 O O . ALA A 1 323 ? -18.725 54.601 14.745 1.00 63.74 1112 ALA A O 1
ATOM 2405 N N . GLY A 1 324 ? -16.957 53.225 14.551 1.00 61.79 1113 GLY A N 1
ATOM 2406 C CA . GLY A 1 324 ? -16.159 54.173 13.792 1.00 63.93 1113 GLY A CA 1
ATOM 2407 C C . GLY A 1 324 ? -16.441 54.196 12.303 1.00 64.13 1113 GLY A C 1
ATOM 2408 O O . GLY A 1 324 ? -15.581 54.585 11.510 1.00 65.43 1113 GLY A O 1
ATOM 2409 N N . PHE A 1 325 ? -17.645 53.783 11.922 1.00 64.11 1114 PHE A N 1
ATOM 2410 C CA . PHE A 1 325 ? -18.062 53.796 10.522 1.00 62.31 1114 PHE A CA 1
ATOM 2411 C C . PHE A 1 325 ? -19.010 54.955 10.254 1.00 59.72 1114 PHE A C 1
ATOM 2412 O O . PHE A 1 325 ? -19.994 54.785 9.537 1.00 58.59 1114 PHE A O 1
ATOM 2420 N N . THR A 1 326 ? -18.690 56.119 10.806 1.00 55.96 1115 THR A N 1
ATOM 2421 C CA . THR A 1 326 ? -19.579 57.283 10.797 1.00 58.37 1115 THR A CA 1
ATOM 2422 C C . THR A 1 326 ? -20.257 57.564 9.459 1.00 55.96 1115 THR A C 1
ATOM 2423 O O . THR A 1 326 ? -21.478 57.704 9.395 1.00 61.18 1115 THR A O 1
ATOM 2427 N N . ASN A 1 327 ? -19.466 57.645 8.396 1.00 52.36 1116 ASN A N 1
ATOM 2428 C CA . ASN A 1 327 ? -19.992 58.000 7.081 1.00 53.28 1116 ASN A CA 1
ATOM 2429 C C . ASN A 1 327 ? -20.847 56.899 6.458 1.00 52.97 1116 ASN A C 1
ATOM 2430 O O . ASN A 1 327 ? -21.883 57.175 5.854 1.00 56.81 1116 ASN A O 1
ATOM 2435 N N . SER A 1 328 ? -20.409 55.653 6.605 1.00 51.28 1117 SER A N 1
ATOM 2436 C CA . SER A 1 328 ? -21.194 54.516 6.138 1.00 51.96 1117 SER A CA 1
ATOM 2437 C C . SER A 1 328 ? -22.497 54.428 6.925 1.00 53.61 1117 SER A C 1
ATOM 2438 O O . SER A 1 328 ? -23.558 54.164 6.360 1.00 55.19 1117 SER A O 1
ATOM 2441 N N . LEU A 1 329 ? -22.406 54.658 8.232 1.00 50.74 1118 LEU A N 1
ATOM 2442 C CA . LEU A 1 329 ? -23.580 54.665 9.097 1.00 47.80 1118 LEU A CA 1
ATOM 2443 C C . LEU A 1 329 ? -24.519 55.813 8.739 1.00 52.38 1118 LEU A C 1
ATOM 2444 O O . LEU A 1 329 ? -25.740 55.655 8.757 1.00 50.42 1118 LEU A O 1
ATOM 2449 N N . ARG A 1 330 ? -23.937 56.967 8.421 1.00 54.74 1119 ARG A N 1
ATOM 2450 C CA . ARG A 1 330 ? -24.701 58.129 7.973 1.00 61.10 1119 ARG A CA 1
ATOM 2451 C C . ARG A 1 330 ? -25.512 57.797 6.729 1.00 63.75 1119 ARG A C 1
ATOM 2452 O O . ARG A 1 330 ? -26.728 57.987 6.693 1.00 66.48 1119 ARG A O 1
ATOM 2460 N N . MET A 1 331 ? -24.814 57.312 5.707 1.00 64.60 1120 MET A N 1
ATOM 2461 C CA . MET A 1 331 ? -25.429 56.956 4.436 1.00 66.92 1120 MET A CA 1
ATOM 2462 C C . MET A 1 331 ? -26.513 55.897 4.612 1.00 67.49 1120 MET A C 1
ATOM 2463 O O . MET A 1 331 ? -27.544 55.936 3.941 1.00 69.55 1120 MET A O 1
ATOM 2468 N N . LEU A 1 332 ? -26.275 54.957 5.522 1.00 64.54 1121 LEU A N 1
ATOM 2469 C CA . LEU A 1 332 ? -27.254 53.919 5.826 1.00 66.39 1121 LEU A CA 1
ATOM 2470 C C . LEU A 1 332 ? -28.522 54.506 6.434 1.00 71.72 1121 LEU A C 1
ATOM 2471 O O . LEU A 1 332 ? -29.630 54.189 6.003 1.00 72.37 1121 LEU A O 1
ATOM 2476 N N . GLN A 1 333 ? -28.352 55.366 7.437 1.00 75.78 1122 GLN A N 1
ATOM 2477 C CA . GLN A 1 333 ? -29.482 55.957 8.148 1.00 80.90 1122 GLN A CA 1
ATOM 2478 C C . GLN A 1 333 ? -30.352 56.811 7.229 1.00 82.16 1122 GLN A C 1
ATOM 2479 O O . GLN A 1 333 ? -31.576 56.843 7.369 1.00 87.55 1122 GLN A O 1
ATOM 2485 N N . GLN A 1 334 ? -29.714 57.496 6.284 1.00 77.82 1123 GLN A N 1
ATOM 2486 C CA . GLN A 1 334 ? -30.430 58.323 5.319 1.00 83.99 1123 GLN A CA 1
ATOM 2487 C C . GLN A 1 334 ? -30.923 57.494 4.142 1.00 85.63 1123 GLN A C 1
ATOM 2488 O O . GLN A 1 334 ? -31.592 58.013 3.246 1.00 86.97 1123 GLN A O 1
ATOM 2494 N N . LYS A 1 335 ? -30.574 56.208 4.155 1.00 83.14 1124 LYS A N 1
ATOM 2495 C CA . LYS A 1 335 ? -30.923 55.264 3.091 1.00 81.58 1124 LYS A CA 1
ATOM 2496 C C . LYS A 1 335 ? -30.211 55.548 1.766 1.00 85.31 1124 LYS A C 1
ATOM 2497 O O . LYS A 1 335 ? -30.805 55.426 0.695 1.00 87.67 1124 LYS A O 1
ATOM 2503 N N . ARG A 1 336 ? -28.938 55.920 1.847 1.00 85.40 1125 ARG A N 1
ATOM 2504 C CA . ARG A 1 336 ? -28.096 56.047 0.663 1.00 86.47 1125 ARG A CA 1
ATOM 2505 C C . ARG A 1 336 ? -27.324 54.746 0.464 1.00 81.02 1125 ARG A C 1
ATOM 2506 O O . ARG A 1 336 ? -26.223 54.579 0.988 1.00 76.63 1125 ARG A O 1
ATOM 2514 N N . TRP A 1 337 ? -27.911 53.832 -0.302 1.00 82.24 1126 TRP A N 1
ATOM 2515 C CA . TRP A 1 337 ? -27.431 52.455 -0.367 1.00 75.51 1126 TRP A CA 1
ATOM 2516 C C . TRP A 1 337 ? -26.163 52.248 -1.194 1.00 70.26 1126 TRP A C 1
ATOM 2517 O O . TRP A 1 337 ? -25.179 51.700 -0.695 1.00 64.68 1126 TRP A O 1
ATOM 2528 N N . ASP A 1 338 ? -26.192 52.666 -2.456 1.00 71.59 1127 ASP A N 1
ATOM 2529 C CA . ASP A 1 338 ? -25.029 52.517 -3.324 1.00 74.01 1127 ASP A CA 1
ATOM 2530 C C . ASP A 1 338 ? -23.849 53.320 -2.787 1.00 73.06 1127 ASP A C 1
ATOM 2531 O O . ASP A 1 338 ? -22.701 52.891 -2.887 1.00 70.48 1127 ASP A O 1
ATOM 2536 N N . GLU A 1 339 ? -24.146 54.480 -2.210 1.00 75.36 1128 GLU A N 1
ATOM 2537 C CA . GLU A 1 339 ? -23.129 55.307 -1.576 1.00 75.00 1128 GLU A CA 1
ATOM 2538 C C . GLU A 1 339 ? -22.470 54.562 -0.421 1.00 66.10 1128 GLU A C 1
ATOM 2539 O O . GLU A 1 339 ? -21.244 54.477 -0.342 1.00 62.01 1128 GLU A O 1
ATOM 2545 N N . ALA A 1 340 ? -23.296 54.020 0.470 1.00 62.36 1129 ALA A N 1
ATOM 2546 C CA . ALA A 1 340 ? -22.806 53.297 1.639 1.00 59.53 1129 ALA A CA 1
ATOM 2547 C C . ALA A 1 340 ? -22.042 52.037 1.246 1.00 59.73 1129 ALA A C 1
ATOM 2548 O O . ALA A 1 340 ? -21.028 51.699 1.858 1.00 56.51 1129 ALA A O 1
ATOM 2550 N N . ALA A 1 341 ? -22.540 51.348 0.223 1.00 59.26 1130 ALA A N 1
ATOM 2551 C CA . ALA A 1 341 ? -21.906 50.130 -0.267 1.00 48.20 1130 ALA A CA 1
ATOM 2552 C C . ALA A 1 341 ? -20.504 50.418 -0.791 1.00 47.39 1130 ALA A C 1
ATOM 2553 O O . ALA A 1 341 ? -19.557 49.691 -0.488 1.00 46.40 1130 ALA A O 1
ATOM 2555 N N . VAL A 1 342 ? -20.379 51.485 -1.574 1.00 46.91 1131 VAL A N 1
ATOM 2556 C CA . VAL A 1 342 ? -19.086 51.901 -2.106 1.00 49.05 1131 VAL A CA 1
ATOM 2557 C C . VAL A 1 342 ? -18.121 52.266 -0.982 1.00 48.80 1131 VAL A C 1
ATOM 2558 O O . VAL A 1 342 ? -16.961 51.854 -0.990 1.00 49.53 1131 VAL A O 1
ATOM 2562 N N . ASN A 1 343 ? -18.609 53.030 -0.010 1.00 48.07 1132 ASN A N 1
ATOM 2563 C CA . ASN A 1 343 ? -17.771 53.466 1.099 1.00 51.18 1132 ASN A CA 1
ATOM 2564 C C . ASN A 1 343 ? -17.328 52.306 1.982 1.00 52.23 1132 ASN A C 1
ATOM 2565 O O . ASN A 1 343 ? -16.202 52.289 2.478 1.00 52.82 1132 ASN A O 1
ATOM 2570 N N . LEU A 1 344 ? -18.219 51.337 2.171 1.00 54.04 1133 LEU A N 1
ATOM 2571 C CA . LEU A 1 344 ? -17.912 50.160 2.976 1.00 52.35 1133 LEU A CA 1
ATOM 2572 C C . LEU A 1 344 ? -16.857 49.280 2.311 1.00 51.06 1133 LEU A C 1
ATOM 2573 O O . LEU A 1 344 ? -16.047 48.648 2.991 1.00 49.27 1133 LEU A O 1
ATOM 2578 N N . ALA A 1 345 ? -16.865 49.253 0.983 1.00 53.03 1134 ALA A N 1
ATOM 2579 C CA . ALA A 1 345 ? -15.925 48.437 0.223 1.00 53.24 1134 ALA A CA 1
ATOM 2580 C C . ALA A 1 345 ? -14.500 48.983 0.281 1.00 61.51 1134 ALA A C 1
ATOM 2581 O O . ALA A 1 345 ? -13.555 48.314 -0.135 1.00 63.35 1134 ALA A O 1
ATOM 2583 N N . LYS A 1 346 ? -14.348 50.198 0.798 1.00 66.87 1135 LYS A N 1
ATOM 2584 C CA . LYS A 1 346 ? -13.040 50.841 0.870 1.00 68.64 1135 LYS A CA 1
ATOM 2585 C C . LYS A 1 346 ? -12.438 50.752 2.269 1.00 67.20 1135 LYS A C 1
ATOM 2586 O O . LYS A 1 346 ? -11.447 51.416 2.571 1.00 69.49 1135 LYS A O 1
ATOM 2592 N N . SER A 1 347 ? -13.041 49.925 3.118 1.00 66.80 1136 SER A N 1
ATOM 2593 C CA . SER A 1 347 ? -12.587 49.775 4.497 1.00 67.87 1136 SER A CA 1
ATOM 2594 C C . SER A 1 347 ? -11.517 48.694 4.634 1.00 69.36 1136 SER A C 1
ATOM 2595 O O . SER A 1 347 ? -11.367 47.840 3.759 1.00 68.70 1136 SER A O 1
ATOM 2598 N N . ARG A 1 348 ? -10.778 48.738 5.738 1.00 70.44 1137 ARG A N 1
ATOM 2599 C CA . ARG A 1 348 ? -9.786 47.712 6.040 1.00 74.20 1137 ARG A CA 1
ATOM 2600 C C . ARG A 1 348 ? -10.484 46.394 6.359 1.00 76.86 1137 ARG A C 1
ATOM 2601 O O . ARG A 1 348 ? -9.892 45.322 6.246 1.00 80.63 1137 ARG A O 1
ATOM 2603 N N . TRP A 1 349 ? -11.746 46.492 6.767 1.00 72.71 1138 TRP A N 1
ATOM 2604 C CA . TRP A 1 349 ? -12.595 45.327 6.975 1.00 66.75 1138 TRP A CA 1
ATOM 2605 C C . TRP A 1 349 ? -12.698 44.521 5.688 1.00 68.18 1138 TRP A C 1
ATOM 2606 O O . TRP A 1 349 ? -12.528 43.301 5.687 1.00 68.36 1138 TRP A O 1
ATOM 2617 N N . TYR A 1 350 ? -12.980 45.220 4.593 1.00 71.57 1139 TYR A N 1
ATOM 2618 C CA . TYR A 1 350 ? -13.078 44.602 3.278 1.00 73.90 1139 TYR A CA 1
ATOM 2619 C C . TYR A 1 350 ? -11.730 44.021 2.868 1.00 79.89 1139 TYR A C 1
ATOM 2620 O O . TYR A 1 350 ? -11.659 42.928 2.312 1.00 80.79 1139 TYR A O 1
ATOM 2629 N N . ASN A 1 351 ? -10.661 44.761 3.146 1.00 84.57 1140 ASN A N 1
ATOM 2630 C CA . ASN A 1 351 ? -9.316 44.316 2.805 1.00 89.13 1140 ASN A CA 1
ATOM 2631 C C . ASN A 1 351 ? -8.939 43.032 3.540 1.00 87.47 1140 ASN A C 1
ATOM 2632 O O . ASN A 1 351 ? -8.192 42.205 3.019 1.00 89.90 1140 ASN A O 1
ATOM 2637 N N . GLN A 1 352 ? -9.467 42.869 4.749 1.00 85.46 1141 GLN A N 1
ATOM 2638 C CA . GLN A 1 352 ? -9.188 41.683 5.553 1.00 86.43 1141 GLN A CA 1
ATOM 2639 C C . GLN A 1 352 ? -10.015 40.478 5.114 1.00 79.84 1141 GLN A C 1
ATOM 2640 O O . GLN A 1 352 ? -9.464 39.458 4.701 1.00 82.94 1141 GLN A O 1
ATOM 2646 N N . THR A 1 353 ? -11.335 40.599 5.210 1.00 71.03 1142 THR A N 1
ATOM 2647 C CA . THR A 1 353 ? -12.235 39.510 4.839 1.00 65.84 1142 THR A CA 1
ATOM 2648 C C . THR A 1 353 ? -13.175 39.935 3.713 1.00 65.64 1142 THR A C 1
ATOM 2649 O O . THR A 1 353 ? -14.348 40.217 3.957 1.00 67.23 1142 THR A O 1
ATOM 2653 N N . PRO A 1 354 ? -12.662 39.965 2.473 1.00 61.69 1143 PRO A N 1
ATOM 2654 C CA . PRO A 1 354 ? -13.383 40.511 1.314 1.00 59.30 1143 PRO A CA 1
ATOM 2655 C C . PRO A 1 354 ? -14.651 39.752 0.928 1.00 59.87 1143 PRO A C 1
ATOM 2656 O O . PRO A 1 354 ? -15.660 40.391 0.635 1.00 59.05 1143 PRO A O 1
ATOM 2660 N N . ASN A 1 355 ? -14.603 38.423 0.921 1.00 61.34 1144 ASN A N 1
ATOM 2661 C CA . ASN A 1 355 ? -15.756 37.628 0.504 1.00 63.24 1144 ASN A CA 1
ATOM 2662 C C . ASN A 1 355 ? -16.962 37.787 1.422 1.00 62.31 1144 ASN A C 1
ATOM 2663 O O . ASN A 1 355 ? -18.086 37.976 0.954 1.00 60.47 1144 ASN A O 1
ATOM 2668 N N . ARG A 1 356 ? -16.724 37.706 2.727 1.00 61.76 1145 ARG A N 1
ATOM 2669 C CA . ARG A 1 356 ? -17.785 37.900 3.705 1.00 59.92 1145 ARG A CA 1
ATOM 2670 C C . ARG A 1 356 ? -18.311 39.327 3.649 1.00 53.43 1145 ARG A C 1
ATOM 2671 O O . ARG A 1 356 ? -19.522 39.548 3.607 1.00 53.09 1145 ARG A O 1
ATOM 2679 N N . ALA A 1 357 ? -17.391 40.287 3.642 1.00 50.59 1146 ALA A N 1
ATOM 2680 C CA . ALA A 1 357 ? -17.748 41.699 3.558 1.00 48.79 1146 ALA A CA 1
ATOM 2681 C C . ALA A 1 357 ? -18.576 41.980 2.312 1.00 50.40 1146 ALA A C 1
ATOM 2682 O O . ALA A 1 357 ? -19.513 42.774 2.346 1.00 51.17 1146 ALA A O 1
ATOM 2684 N N . LYS A 1 358 ? -18.231 41.309 1.218 1.00 47.59 1147 LYS A N 1
ATOM 2685 C CA . LYS A 1 358 ? -18.946 41.468 -0.041 1.00 49.57 1147 LYS A CA 1
ATOM 2686 C C . LYS A 1 358 ? -20.400 41.032 0.108 1.00 52.15 1147 LYS A C 1
ATOM 2687 O O . LYS A 1 358 ? -21.308 41.683 -0.410 1.00 53.90 1147 LYS A O 1
ATOM 2693 N N . ARG A 1 359 ? -20.612 39.933 0.827 1.00 53.62 1148 ARG A N 1
ATOM 2694 C CA . ARG A 1 359 ? -21.956 39.418 1.066 1.00 51.01 1148 ARG A CA 1
ATOM 2695 C C . ARG A 1 359 ? -22.767 40.363 1.947 1.00 53.39 1148 ARG A C 1
ATOM 2696 O O . ARG A 1 359 ? -23.939 40.625 1.677 1.00 55.12 1148 ARG A O 1
ATOM 2704 N N . VAL A 1 360 ? -22.136 40.875 3.000 1.00 54.93 1149 VAL A N 1
ATOM 2705 C CA . VAL A 1 360 ? -22.800 41.784 3.926 1.00 55.81 1149 VAL A CA 1
ATOM 2706 C C . VAL A 1 360 ? -23.114 43.120 3.258 1.00 55.34 1149 VAL A C 1
ATOM 2707 O O . VAL A 1 360 ? -24.194 43.682 3.444 1.00 54.57 1149 VAL A O 1
ATOM 2711 N N . ILE A 1 361 ? -22.162 43.624 2.477 1.00 53.11 1150 ILE A N 1
ATOM 2712 C CA . ILE A 1 361 ? -22.344 44.880 1.757 1.00 51.36 1150 ILE A CA 1
ATOM 2713 C C . ILE A 1 361 ? -23.477 44.764 0.736 1.00 52.40 1150 ILE A C 1
ATOM 2714 O O . ILE A 1 361 ? -24.274 45.689 0.572 1.00 53.89 1150 ILE A O 1
ATOM 2719 N N . THR A 1 362 ? -23.552 43.617 0.069 1.00 50.37 1151 THR A N 1
ATOM 2720 C CA . THR A 1 362 ? -24.625 43.350 -0.882 1.00 55.71 1151 THR A CA 1
ATOM 2721 C C . THR A 1 362 ? -25.967 43.312 -0.157 1.00 53.78 1151 THR A C 1
ATOM 2722 O O . THR A 1 362 ? -26.995 43.712 -0.703 1.00 48.80 1151 THR A O 1
ATOM 2726 N N . THR A 1 363 ? -25.941 42.828 1.080 1.00 58.54 1152 THR A N 1
ATOM 2727 C CA . THR A 1 363 ? -27.130 42.774 1.921 1.00 63.40 1152 THR A CA 1
ATOM 2728 C C . THR A 1 363 ? -27.583 44.187 2.286 1.00 63.64 1152 THR A C 1
ATOM 2729 O O . THR A 1 363 ? -28.778 44.486 2.301 1.00 65.27 1152 THR A O 1
ATOM 2733 N N . PHE A 1 364 ? -26.616 45.055 2.570 1.00 60.27 1153 PHE A N 1
ATOM 2734 C CA . PHE A 1 364 ? -26.890 46.456 2.872 1.00 59.71 1153 PHE A CA 1
ATOM 2735 C C . PHE A 1 364 ? -27.404 47.210 1.651 1.00 62.40 1153 PHE A C 1
ATOM 2736 O O . PHE A 1 364 ? -28.291 48.057 1.756 1.00 63.47 1153 PHE A O 1
ATOM 2744 N N . ARG A 1 365 ? -26.834 46.895 0.492 1.00 63.68 1154 ARG A N 1
ATOM 2745 C CA . ARG A 1 365 ? -27.157 47.601 -0.743 1.00 68.32 1154 ARG A CA 1
ATOM 2746 C C . ARG A 1 365 ? -28.520 47.213 -1.308 1.00 71.37 1154 ARG A C 1
ATOM 2747 O O . ARG A 1 365 ? -29.261 48.062 -1.804 1.00 76.95 1154 ARG A O 1
ATOM 2755 N N . THR A 1 366 ? -28.850 45.929 -1.229 1.00 68.39 1155 THR A N 1
ATOM 2756 C CA . THR A 1 366 ? -30.055 45.414 -1.868 1.00 70.86 1155 THR A CA 1
ATOM 2757 C C . THR A 1 366 ? -31.245 45.310 -0.918 1.00 74.66 1155 THR A C 1
ATOM 2758 O O . THR A 1 366 ? -32.378 45.610 -1.295 1.00 77.86 1155 THR A O 1
ATOM 2762 N N . GLY A 1 367 ? -30.985 44.879 0.311 1.00 76.23 1156 GLY A N 1
ATOM 2763 C CA . GLY A 1 367 ? -32.055 44.584 1.244 1.00 82.18 1156 GLY A CA 1
ATOM 2764 C C . GLY A 1 367 ? -32.627 43.210 0.953 1.00 88.29 1156 GLY A C 1
ATOM 2765 O O . GLY A 1 367 ? -33.644 42.812 1.521 1.00 93.83 1156 GLY A O 1
ATOM 2766 N N . THR A 1 368 ? -31.966 42.488 0.052 1.00 87.58 1157 THR A N 1
ATOM 2767 C CA . THR A 1 368 ? -32.361 41.131 -0.303 1.00 90.29 1157 THR A CA 1
ATOM 2768 C C . THR A 1 368 ? -31.238 40.161 0.052 1.00 86.12 1157 THR A C 1
ATOM 2769 O O . THR A 1 368 ? -30.101 40.575 0.278 1.00 81.02 1157 THR A O 1
ATOM 2773 N N . TRP A 1 369 ? -31.559 38.870 0.095 1.00 88.22 1158 TRP A N 1
ATOM 2774 C CA . TRP A 1 369 ? -30.610 37.853 0.544 1.00 82.86 1158 TRP A CA 1
ATOM 2775 C C . TRP A 1 369 ? -29.776 37.250 -0.583 1.00 84.85 1158 TRP A C 1
ATOM 2776 O O . TRP A 1 369 ? -29.096 36.244 -0.382 1.00 87.55 1158 TRP A O 1
ATOM 2787 N N . ASP A 1 370 ? -29.817 37.869 -1.759 1.00 86.05 1159 ASP A N 1
ATOM 2788 C CA . ASP A 1 370 ? -29.241 37.275 -2.968 1.00 87.91 1159 ASP A CA 1
ATOM 2789 C C . ASP A 1 370 ? -27.738 36.981 -2.926 1.00 82.51 1159 ASP A C 1
ATOM 2790 O O . ASP A 1 370 ? -27.223 36.251 -3.775 1.00 89.00 1159 ASP A O 1
ATOM 2795 N N . ALA A 1 371 ? -27.037 37.537 -1.945 1.00 69.17 1160 ALA A N 1
ATOM 2796 C CA . ALA A 1 371 ? -25.612 37.268 -1.795 1.00 61.06 1160 ALA A CA 1
ATOM 2797 C C . ALA A 1 371 ? -25.377 35.917 -1.122 1.00 64.83 1160 ALA A C 1
ATOM 2798 O O . ALA A 1 371 ? -24.256 35.407 -1.105 1.00 64.21 1160 ALA A O 1
ATOM 2800 N N . TYR A 1 372 ? -26.443 35.339 -0.578 1.00 64.69 1161 TYR A N 1
ATOM 2801 C CA . TYR A 1 372 ? -26.332 34.110 0.199 1.00 68.80 1161 TYR A CA 1
ATOM 2802 C C . TYR A 1 372 ? -26.941 32.890 -0.482 1.00 83.08 1161 TYR A C 1
ATOM 2803 O O . TYR A 1 372 ? -26.365 31.802 -0.431 1.00 89.34 1161 TYR A O 1
ATOM 2812 N N . GLU A 1 373 ? -28.100 33.077 -1.109 1.00 85.53 270 GLU A N 1
ATOM 2813 C CA . GLU A 1 373 ? -28.794 31.986 -1.789 1.00 90.28 270 GLU A CA 1
ATOM 2814 C C . GLU A 1 373 ? -27.868 31.253 -2.759 1.00 86.61 270 GLU A C 1
ATOM 2815 O O . GLU A 1 373 ? -27.083 31.873 -3.476 1.00 83.11 270 GLU A O 1
ATOM 2821 N N . LYS A 1 374 ? -27.964 29.929 -2.758 1.00 87.58 271 LYS A N 1
ATOM 2822 C CA . LYS A 1 374 ? -27.004 29.077 -3.452 1.00 86.28 271 LYS A CA 1
ATOM 2823 C C . LYS A 1 374 ? -27.107 29.126 -4.976 1.00 85.44 271 LYS A C 1
ATOM 2824 O O . LYS A 1 374 ? -28.117 29.557 -5.532 1.00 86.06 271 LYS A O 1
ATOM 2830 N N . ASP A 1 375 ? -26.045 28.675 -5.637 1.00 87.12 272 ASP A N 1
ATOM 2831 C CA . ASP A 1 375 ? -25.990 28.633 -7.093 1.00 97.45 272 ASP A CA 1
ATOM 2832 C C . ASP A 1 375 ? -26.922 27.549 -7.626 1.00 101.88 272 ASP A C 1
ATOM 2833 O O . ASP A 1 375 ? -27.243 26.593 -6.920 1.00 102.92 272 ASP A O 1
ATOM 2838 N N . ARG A 1 376 ? -27.350 27.697 -8.876 1.00 90.57 273 ARG A N 1
ATOM 2839 C CA . ARG A 1 376 ? -28.272 26.745 -9.490 1.00 90.68 273 ARG A CA 1
ATOM 2840 C C . ARG A 1 376 ? -27.568 25.452 -9.899 1.00 85.54 273 ARG A C 1
ATOM 2841 O O . ARG A 1 376 ? -28.218 24.446 -10.205 1.00 83.01 273 ARG A O 1
ATOM 2843 N N . ASN A 1 377 ? -26.237 25.488 -9.900 1.00 86.16 274 ASN A N 1
ATOM 2844 C CA . ASN A 1 377 ? -25.428 24.317 -10.222 1.00 85.85 274 ASN A CA 1
ATOM 2845 C C . ASN A 1 377 ? -25.733 23.140 -9.300 1.00 80.84 274 ASN A C 1
ATOM 2846 O O . ASN A 1 377 ? -25.880 22.004 -9.757 1.00 80.97 274 ASN A O 1
ATOM 2848 N N . LEU A 1 378 ? -25.827 23.426 -8.004 1.00 77.56 275 LEU A N 1
ATOM 2849 C CA . LEU A 1 378 ? -26.167 22.419 -7.005 1.00 72.42 275 LEU A CA 1
ATOM 2850 C C . LEU A 1 378 ? -27.495 21.746 -7.329 1.00 64.53 275 LEU A C 1
ATOM 2851 O O . LEU A 1 378 ? -27.598 20.520 -7.313 1.00 61.05 275 LEU A O 1
ATOM 2856 N N . ARG A 1 379 ? -28.504 22.559 -7.628 1.00 63.41 276 ARG A N 1
ATOM 2857 C CA . ARG A 1 379 ? -29.828 22.051 -7.965 1.00 61.30 276 ARG A CA 1
ATOM 2858 C C . ARG A 1 379 ? -29.783 21.173 -9.211 1.00 60.43 276 ARG A C 1
ATOM 2859 O O . ARG A 1 379 ? -30.390 20.099 -9.248 1.00 59.50 276 ARG A O 1
ATOM 2861 N N . ARG A 1 380 ? -29.054 21.629 -10.226 1.00 62.09 277 ARG A N 1
ATOM 2862 C CA . ARG A 1 380 ? -28.946 20.884 -11.479 1.00 62.60 277 ARG A CA 1
ATOM 2863 C C . ARG A 1 380 ? -28.266 19.524 -11.300 1.00 54.90 277 ARG A C 1
ATOM 2864 O O . ARG A 1 380 ? -28.773 18.500 -11.771 1.00 54.61 277 ARG A O 1
ATOM 2872 N N . ILE A 1 381 ? -27.126 19.515 -10.614 1.00 50.66 278 ILE A N 1
ATOM 2873 C CA . ILE A 1 381 ? -26.389 18.273 -10.385 1.00 51.98 278 ILE A CA 1
ATOM 2874 C C . ILE A 1 381 ? -27.170 17.310 -9.489 1.00 51.82 278 ILE A C 1
ATOM 2875 O O . ILE A 1 381 ? -27.189 16.098 -9.730 1.00 54.06 278 ILE A O 1
ATOM 2880 N N . THR A 1 382 ? -27.819 17.856 -8.466 1.00 48.93 279 THR A N 1
ATOM 2881 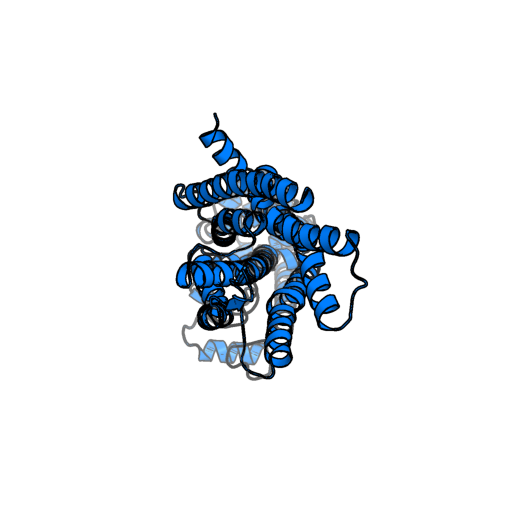C CA . THR A 1 382 ? -28.669 17.059 -7.589 1.00 43.25 279 THR A CA 1
ATOM 2882 C C . THR A 1 382 ? -29.784 16.393 -8.390 1.00 42.87 279 THR A C 1
ATOM 2883 O O . THR A 1 382 ? -30.039 15.196 -8.239 1.00 44.02 279 THR A O 1
ATOM 2887 N N . ARG A 1 383 ? -30.435 17.176 -9.247 1.00 45.39 280 ARG A N 1
ATOM 2888 C CA . ARG A 1 383 ? -31.453 16.647 -10.152 1.00 49.08 280 ARG A CA 1
ATOM 2889 C C . ARG A 1 383 ? -30.896 15.500 -10.992 1.00 49.43 280 ARG A C 1
ATOM 2890 O O . ARG A 1 383 ? -31.511 14.433 -11.091 1.00 48.76 280 ARG A O 1
ATOM 2898 N N . MET A 1 384 ? -29.730 15.734 -11.587 1.00 50.14 281 MET A N 1
ATOM 2899 C CA . MET A 1 384 ? -29.060 14.733 -12.411 1.00 53.95 281 MET A CA 1
ATOM 2900 C C . MET A 1 384 ? -28.884 13.410 -11.667 1.00 52.41 281 MET A C 1
ATOM 2901 O O . MET A 1 384 ? -29.382 12.363 -12.102 1.00 50.98 281 MET A O 1
ATOM 2906 N N . VAL A 1 385 ? -28.179 13.472 -10.540 1.00 50.91 282 VAL A N 1
ATOM 2907 C CA . VAL A 1 385 ? -27.900 12.287 -9.732 1.00 50.52 282 VAL A CA 1
ATOM 2908 C C . VAL A 1 385 ? -29.182 11.573 -9.309 1.00 51.05 282 VAL A C 1
ATOM 2909 O O . VAL A 1 385 ? -29.276 10.348 -9.398 1.00 55.05 282 VAL A O 1
ATOM 2913 N N . LEU A 1 386 ? -30.165 12.347 -8.859 1.00 47.48 283 LEU A N 1
ATOM 2914 C CA . LEU A 1 386 ? -31.460 11.798 -8.467 1.00 43.09 283 LEU A CA 1
ATOM 2915 C C . LEU A 1 386 ? -32.093 10.988 -9.595 1.00 46.74 283 LEU A C 1
ATOM 2916 O O . LEU A 1 386 ? -32.509 9.842 -9.393 1.00 45.22 283 LEU A O 1
ATOM 2921 N N . VAL A 1 387 ? -32.156 11.586 -10.782 1.00 49.16 284 VAL A N 1
ATOM 2922 C CA . VAL A 1 387 ? -32.753 10.924 -11.937 1.00 45.37 284 VAL A CA 1
ATOM 2923 C C . VAL A 1 387 ? -31.996 9.647 -12.311 1.00 45.53 284 VAL A C 1
ATOM 2924 O O . VAL A 1 387 ? -32.609 8.609 -12.594 1.00 45.50 284 VAL A O 1
ATOM 2928 N N . VAL A 1 388 ? -30.667 9.726 -12.295 1.00 42.68 285 VAL A N 1
ATOM 2929 C CA . VAL A 1 388 ? -29.828 8.558 -12.556 1.00 42.91 285 VAL A CA 1
ATOM 2930 C C . VAL A 1 388 ? -30.165 7.421 -11.594 1.00 46.17 285 VAL A C 1
ATOM 2931 O O . VAL A 1 388 ? -30.377 6.279 -12.009 1.00 50.46 285 VAL A O 1
ATOM 2935 N N . VAL A 1 389 ? -30.227 7.754 -10.307 1.00 46.26 286 VAL A N 1
ATOM 2936 C CA . VAL A 1 389 ? -30.574 6.791 -9.267 1.00 42.88 286 VAL A CA 1
ATOM 2937 C C . VAL A 1 389 ? -31.944 6.159 -9.506 1.00 38.43 286 VAL A C 1
ATOM 2938 O O . VAL A 1 389 ? -32.103 4.941 -9.389 1.00 36.83 286 VAL A O 1
ATOM 2942 N N . ALA A 1 390 ? -32.930 6.986 -9.847 1.00 35.10 287 ALA A N 1
ATOM 2943 C CA . ALA A 1 390 ? -34.277 6.491 -10.119 1.00 36.02 287 ALA A CA 1
ATOM 2944 C C . ALA A 1 390 ? -34.277 5.488 -11.273 1.00 44.41 287 ALA A C 1
ATOM 2945 O O . ALA A 1 390 ? 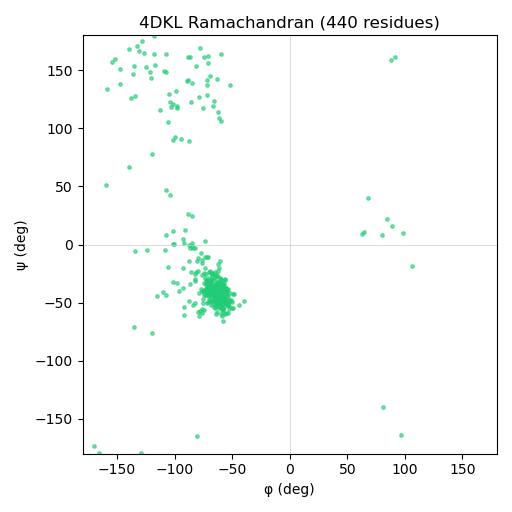-34.866 4.404 -11.170 1.00 49.13 287 ALA A O 1
ATOM 2947 N N . VAL A 1 391 ? -33.607 5.853 -12.363 1.00 45.39 288 VAL A N 1
ATOM 2948 C CA . VAL A 1 391 ? -33.482 4.966 -13.517 1.00 43.41 288 VAL A CA 1
ATOM 2949 C C . VAL A 1 391 ? -32.821 3.640 -13.132 1.00 40.21 288 VAL A C 1
ATOM 2950 O O . VAL A 1 391 ? -33.293 2.561 -13.517 1.00 35.87 288 VAL A O 1
ATOM 2954 N N . PHE A 1 392 ? -31.742 3.726 -12.357 1.00 40.70 289 PHE A N 1
ATOM 2955 C CA . PHE A 1 392 ? -31.052 2.533 -11.873 1.00 42.41 289 PHE A CA 1
ATOM 2956 C C . PHE A 1 392 ? -31.996 1.632 -11.089 1.00 47.42 289 PHE A C 1
ATOM 2957 O O . PHE A 1 392 ? -32.023 0.426 -11.308 1.00 50.97 289 PHE A O 1
ATOM 2965 N N . ILE A 1 393 ? -32.754 2.218 -10.167 1.00 46.46 290 ILE A N 1
ATOM 2966 C CA . ILE A 1 393 ? -33.686 1.445 -9.348 1.00 49.91 290 ILE A CA 1
ATOM 2967 C C . ILE A 1 393 ? -34.724 0.748 -10.227 1.00 48.95 290 ILE A C 1
ATOM 2968 O O . ILE A 1 393 ? -34.997 -0.443 -10.052 1.00 47.66 290 ILE A O 1
ATOM 2973 N N . VAL A 1 394 ? -35.273 1.488 -11.188 1.00 50.27 291 VAL A N 1
ATOM 2974 C CA . VAL A 1 394 ? -36.244 0.926 -12.120 1.00 51.88 291 VAL A CA 1
ATOM 2975 C C . VAL A 1 394 ? -35.649 -0.255 -12.897 1.00 52.13 291 VAL A C 1
ATOM 2976 O O . VAL A 1 394 ? -36.335 -1.243 -13.165 1.00 51.07 291 VAL A O 1
ATOM 2980 N N . CYS A 1 395 ? -34.364 -0.161 -13.226 1.00 49.58 292 CYS A N 1
ATOM 2981 C CA . CYS A 1 395 ? -33.701 -1.200 -14.014 1.00 48.87 292 CYS A CA 1
ATOM 2982 C C . CYS A 1 395 ? -33.224 -2.419 -13.213 1.00 49.67 292 CYS A C 1
ATOM 2983 O O . CYS A 1 395 ? -33.146 -3.522 -13.741 1.00 52.37 292 CYS A O 1
ATOM 2986 N N . TRP A 1 396 ? -32.889 -2.231 -11.943 1.00 48.57 293 TRP A N 1
ATOM 2987 C CA . TRP A 1 396 ? -32.277 -3.313 -11.181 1.00 47.67 293 TRP A CA 1
ATOM 2988 C C . TRP A 1 396 ? -33.215 -3.972 -10.173 1.00 49.70 293 TRP A C 1
ATOM 2989 O O . TRP A 1 396 ? -32.959 -5.088 -9.722 1.00 47.38 293 TRP A O 1
ATOM 3000 N N . THR A 1 397 ? -34.295 -3.284 -9.814 1.00 51.37 294 THR A N 1
ATOM 3001 C CA . THR A 1 397 ? -35.251 -3.847 -8.859 1.00 49.73 294 THR A CA 1
ATOM 3002 C C . THR A 1 397 ? -35.920 -5.162 -9.303 1.00 48.33 294 THR A C 1
ATOM 3003 O O . THR A 1 397 ? -35.954 -6.115 -8.523 1.00 52.65 294 THR A O 1
ATOM 3007 N N . PRO A 1 398 ? -36.449 -5.227 -10.545 1.00 43.89 295 PRO A N 1
ATOM 3008 C CA . PRO A 1 398 ? -37.129 -6.468 -10.940 1.00 47.18 295 PRO A CA 1
ATOM 3009 C C . PRO A 1 398 ? -36.245 -7.712 -10.876 1.00 45.33 295 PRO A C 1
ATOM 3010 O O . PRO A 1 398 ? -36.734 -8.776 -10.499 1.00 46.22 295 PRO A O 1
ATOM 3014 N N . ILE A 1 399 ? -34.969 -7.584 -11.229 1.00 42.92 296 ILE A N 1
ATOM 3015 C CA . ILE A 1 399 ? -34.080 -8.743 -11.223 1.00 45.63 296 ILE A CA 1
ATOM 3016 C C . ILE A 1 399 ? -33.641 -9.130 -9.809 1.00 43.89 296 ILE A C 1
ATOM 3017 O O . ILE A 1 399 ? -33.573 -10.314 -9.484 1.00 49.26 296 ILE A O 1
ATOM 3022 N N . HIS A 1 400 ? -33.362 -8.135 -8.971 1.00 43.21 297 HIS A N 1
ATOM 3023 C CA . HIS A 1 400 ? -32.991 -8.395 -7.586 1.00 46.40 297 HIS A CA 1
ATOM 3024 C C . HIS A 1 400 ? -34.102 -9.137 -6.851 1.00 47.11 297 HIS A C 1
ATOM 3025 O O . HIS A 1 400 ? -33.839 -10.008 -6.021 1.00 49.34 297 HIS A O 1
ATOM 3032 N N . ILE A 1 401 ? -35.346 -8.797 -7.174 1.00 42.64 298 ILE A N 1
ATOM 3033 C CA . ILE A 1 401 ? -36.503 -9.453 -6.578 1.00 48.02 298 ILE A CA 1
ATOM 3034 C C . ILE A 1 401 ? -36.727 -10.848 -7.162 1.00 51.20 298 ILE A C 1
ATOM 3035 O O . ILE A 1 401 ? -36.941 -11.812 -6.424 1.00 50.42 298 ILE A O 1
ATOM 3040 N N . TYR A 1 402 ? -36.670 -10.943 -8.489 1.00 50.78 299 TYR A N 1
ATOM 3041 C CA . TYR A 1 402 ? -36.903 -12.195 -9.205 1.00 52.36 299 TYR A CA 1
ATOM 3042 C C . TYR A 1 402 ? -35.987 -13.311 -8.705 1.00 53.21 299 TYR A C 1
ATOM 3043 O O . TYR A 1 402 ? -36.419 -14.452 -8.528 1.00 50.49 299 TYR A O 1
ATOM 3052 N N . VAL A 1 403 ? -34.725 -12.966 -8.472 1.00 51.42 300 VAL A N 1
ATOM 3053 C CA . VAL A 1 403 ? -33.732 -13.923 -7.994 1.00 48.29 300 VAL A CA 1
ATOM 3054 C C . VAL A 1 403 ? -34.112 -14.511 -6.637 1.00 51.63 300 VAL A C 1
ATOM 3055 O O . VAL A 1 403 ? -34.120 -15.730 -6.460 1.00 54.31 300 VAL A O 1
ATOM 3059 N N . ILE A 1 404 ? -34.430 -13.636 -5.687 1.00 54.07 301 ILE A N 1
ATOM 3060 C CA . ILE A 1 404 ? -34.821 -14.055 -4.345 1.00 53.04 301 ILE A CA 1
ATOM 3061 C C . ILE A 1 404 ? -36.059 -14.943 -4.389 1.00 49.69 301 ILE A C 1
ATOM 3062 O O . ILE A 1 404 ? -36.127 -15.957 -3.694 1.00 49.15 301 ILE A O 1
ATOM 3067 N N . ILE A 1 405 ? -37.026 -14.553 -5.215 1.00 46.96 302 ILE A N 1
ATOM 3068 C CA . ILE A 1 405 ? -38.255 -15.319 -5.398 1.00 49.29 302 ILE A CA 1
ATOM 3069 C C . ILE A 1 405 ? -37.964 -16.746 -5.850 1.00 56.14 302 ILE A C 1
ATOM 3070 O O . ILE A 1 405 ? -38.419 -17.706 -5.229 1.00 61.14 302 ILE A O 1
ATOM 3075 N N . LYS A 1 406 ? -37.200 -16.875 -6.932 1.00 60.20 303 LYS A N 1
ATOM 3076 C CA . LYS A 1 406 ? -36.843 -18.180 -7.476 1.00 63.28 303 LYS A CA 1
ATOM 3077 C C . LYS A 1 406 ? -36.072 -19.023 -6.464 1.00 59.70 303 LYS A C 1
ATOM 3078 O O . LYS A 1 406 ? -36.225 -20.243 -6.408 1.00 61.72 303 LYS A O 1
ATOM 3084 N N . ALA A 1 407 ? -35.251 -18.360 -5.657 1.00 54.56 304 ALA A N 1
ATOM 3085 C CA . ALA A 1 407 ? -34.416 -19.048 -4.682 1.00 51.83 304 ALA A CA 1
ATOM 3086 C C . ALA A 1 407 ? -35.234 -19.780 -3.625 1.00 58.53 304 ALA A C 1
ATOM 3087 O O . ALA A 1 407 ? -34.766 -20.762 -3.048 1.00 63.47 304 ALA A O 1
ATOM 3089 N N . LEU A 1 408 ? -36.455 -19.315 -3.372 1.00 58.00 305 LEU A N 1
ATOM 3090 C CA . LEU A 1 408 ? -37.241 -19.894 -2.285 1.00 64.57 305 LEU A CA 1
ATOM 3091 C C . LEU A 1 408 ? -38.627 -20.455 -2.644 1.00 67.94 305 LEU A C 1
ATOM 3092 O O . LEU A 1 408 ? -39.288 -21.028 -1.780 1.00 70.33 305 LEU A O 1
ATOM 3097 N N . ILE A 1 409 ? -39.073 -20.297 -3.892 1.00 67.72 306 ILE A N 1
ATOM 3098 C CA . ILE A 1 409 ? -40.249 -21.043 -4.371 1.00 75.20 306 ILE A CA 1
ATOM 3099 C C . ILE A 1 409 ? -40.099 -21.562 -5.801 1.00 78.97 306 ILE A C 1
ATOM 3100 O O . ILE A 1 409 ? -39.188 -21.170 -6.531 1.00 75.71 306 ILE A O 1
ATOM 3105 N N . THR A 1 410 ? -41.016 -22.447 -6.188 1.00 85.72 307 THR A N 1
ATOM 3106 C CA . THR A 1 410 ? -41.022 -23.045 -7.520 1.00 90.03 307 THR A CA 1
ATOM 3107 C C . THR A 1 410 ? -42.012 -22.329 -8.436 1.00 94.78 307 THR A C 1
ATOM 3108 O O . THR A 1 410 ? -43.163 -22.096 -8.063 1.00 93.27 307 THR A O 1
ATOM 3112 N N . ILE A 1 411 ? -41.558 -21.989 -9.636 1.00 100.62 308 ILE A N 1
ATOM 3113 C CA . ILE A 1 411 ? -42.375 -21.247 -10.588 1.00 105.73 308 ILE A CA 1
ATOM 3114 C C . ILE A 1 411 ? -42.878 -22.162 -11.704 1.00 117.63 308 ILE A C 1
ATOM 3115 O O . ILE A 1 411 ? -42.092 -22.893 -12.309 1.00 120.76 308 ILE A O 1
ATOM 3120 N N . PRO A 1 412 ? -44.196 -22.131 -11.970 1.00 124.11 309 PRO A N 1
ATOM 3121 C CA . PRO A 1 412 ? -44.794 -22.961 -13.023 1.00 129.79 309 PRO A CA 1
ATOM 3122 C C . PRO A 1 412 ? -44.175 -22.641 -14.376 1.00 129.90 309 PRO A C 1
ATOM 3123 O O . PRO A 1 412 ? -44.463 -21.590 -14.948 1.00 129.22 309 PRO A O 1
ATOM 3127 N N . GLU A 1 413 ? -43.332 -23.540 -14.873 1.00 131.93 310 GLU A N 1
ATOM 3128 C CA . GLU A 1 413 ? -42.583 -23.290 -16.098 1.00 131.87 310 GLU A CA 1
ATOM 3129 C C . GLU A 1 413 ? -43.469 -23.083 -17.320 1.00 130.50 310 GLU A C 1
ATOM 3130 O O . GLU A 1 413 ? -44.108 -24.013 -17.815 1.00 137.61 310 GLU A O 1
ATOM 3136 N N . THR A 1 414 ? -43.504 -21.842 -17.786 1.00 122.42 311 THR A N 1
ATOM 3137 C CA . THR A 1 414 ? -44.189 -21.480 -19.015 1.00 122.47 311 THR A CA 1
ATOM 3138 C C . THR A 1 414 ? -43.230 -20.616 -19.816 1.00 117.08 311 THR A C 1
ATOM 3139 O O . THR A 1 414 ? -42.182 -20.217 -19.307 1.00 111.82 311 THR A O 1
ATOM 3143 N N . THR A 1 415 ? -43.576 -20.330 -21.066 1.00 117.92 312 THR A N 1
ATOM 3144 C CA . THR A 1 415 ? -42.757 -19.438 -21.876 1.00 112.87 312 THR A CA 1
ATOM 3145 C C . THR A 1 415 ? -42.736 -18.048 -21.253 1.00 106.10 312 THR A C 1
ATOM 3146 O O . THR A 1 415 ? -41.727 -17.349 -21.321 1.00 105.88 312 THR A O 1
ATOM 3150 N N . PHE A 1 416 ? -43.848 -17.665 -20.633 1.00 102.49 313 PHE A N 1
ATOM 3151 C CA . PHE A 1 416 ? -43.963 -16.368 -19.971 1.00 97.50 313 PHE A CA 1
ATOM 3152 C C . PHE A 1 416 ? -42.904 -16.183 -18.889 1.00 94.24 313 PHE A C 1
ATOM 3153 O O . PHE A 1 416 ? -42.369 -15.087 -18.717 1.00 95.72 313 PHE A O 1
ATOM 3161 N N . GLN A 1 417 ? -42.612 -17.255 -18.158 1.00 90.86 314 GLN A N 1
ATOM 3162 C CA . GLN A 1 417 ? -41.634 -17.205 -17.075 1.00 88.49 314 GLN A CA 1
ATOM 3163 C C . GLN A 1 417 ? -40.253 -16.848 -17.611 1.00 86.95 314 GLN A C 1
ATOM 3164 O O . GLN A 1 417 ? -39.586 -15.951 -17.091 1.00 85.36 314 GLN A O 1
ATOM 3170 N N . THR A 1 418 ? -39.836 -17.555 -18.655 1.00 87.61 315 THR A N 1
ATOM 3171 C CA . THR A 1 418 ? -38.525 -17.346 -19.258 1.00 83.16 315 THR A CA 1
ATOM 3172 C C . THR A 1 418 ? -38.442 -15.993 -19.959 1.00 80.18 315 THR A C 1
ATOM 3173 O O . THR A 1 418 ? -37.407 -15.323 -19.914 1.00 83.17 315 THR A O 1
ATOM 3177 N N . VAL A 1 419 ? -39.538 -15.599 -20.604 1.00 78.06 316 VAL A N 1
ATOM 3178 C CA . VAL A 1 419 ? -39.623 -14.297 -21.257 1.00 72.81 316 VAL A CA 1
ATOM 3179 C C . VAL A 1 419 ? -39.424 -13.177 -20.245 1.00 65.43 316 VAL A C 1
ATOM 3180 O O . VAL A 1 419 ? -38.572 -12.313 -20.431 1.00 57.25 316 VAL A O 1
ATOM 3184 N N . SER A 1 420 ? -40.208 -13.207 -19.172 1.00 68.07 317 SER A N 1
ATOM 3185 C CA . SER A 1 420 ? -40.121 -12.202 -18.115 1.00 68.04 317 SER A CA 1
ATOM 3186 C C . SER A 1 420 ? -38.740 -12.198 -17.468 1.00 64.03 317 SER A C 1
ATOM 3187 O O . SER A 1 420 ? -38.184 -11.137 -17.169 1.00 60.90 317 SER A O 1
ATOM 3190 N N . TRP A 1 421 ? -38.197 -13.394 -17.258 1.00 62.48 318 TRP A N 1
ATOM 3191 C CA . TRP A 1 421 ? -36.880 -13.557 -16.651 1.00 61.75 318 TRP A CA 1
ATOM 3192 C C . TRP A 1 421 ? -35.794 -12.871 -17.477 1.00 61.82 318 TRP A C 1
ATOM 3193 O O . TRP A 1 421 ? -35.100 -11.960 -16.996 1.00 63.18 318 TRP A O 1
ATOM 3204 N N . HIS A 1 422 ? -35.660 -13.307 -18.726 1.00 58.60 319 HIS A N 1
ATOM 3205 C CA . HIS A 1 422 ? -34.652 -12.753 -19.620 1.00 60.63 319 HIS A CA 1
ATOM 3206 C C . HIS A 1 422 ? -34.907 -11.281 -19.930 1.00 58.50 319 HIS A C 1
ATOM 3207 O O . HIS A 1 422 ? -33.984 -10.552 -20.274 1.00 59.32 319 HIS A O 1
ATOM 3214 N N . PHE A 1 423 ? -36.158 -10.853 -19.802 1.00 57.45 320 PHE A N 1
ATOM 3215 C CA . PHE A 1 423 ? -36.521 -9.449 -19.964 1.00 56.50 320 PHE A CA 1
ATOM 3216 C C . PHE A 1 423 ? -35.942 -8.636 -18.812 1.00 53.82 320 PHE A C 1
ATOM 3217 O O . PHE A 1 423 ? -35.383 -7.552 -19.016 1.00 56.02 320 PHE A O 1
ATOM 3225 N N . CYS A 1 424 ? -36.071 -9.173 -17.602 1.00 47.01 321 CYS A N 1
ATOM 3226 C CA . CYS A 1 424 ? -35.524 -8.524 -16.415 1.00 44.93 321 CYS A CA 1
ATOM 3227 C C . CYS A 1 424 ? -34.000 -8.439 -16.474 1.00 45.69 321 CYS A C 1
ATOM 3228 O O . CYS A 1 424 ? -33.423 -7.367 -16.242 1.00 46.94 321 CYS A O 1
ATOM 3231 N N . ILE A 1 425 ? -33.357 -9.562 -16.789 1.00 44.83 322 ILE A N 1
ATOM 3232 C CA . ILE A 1 425 ? -31.908 -9.573 -16.997 1.00 47.11 322 ILE A CA 1
ATOM 3233 C C . ILE A 1 425 ? -31.518 -8.525 -18.044 1.00 48.89 322 ILE A C 1
ATOM 3234 O O . ILE A 1 425 ? -30.583 -7.730 -17.846 1.00 43.75 322 ILE A O 1
ATOM 3239 N N . ALA A 1 426 ? -32.264 -8.525 -19.145 1.00 47.87 323 ALA A N 1
ATOM 3240 C CA . ALA A 1 426 ? -32.027 -7.615 -20.259 1.00 48.25 323 ALA A CA 1
ATOM 3241 C C . ALA A 1 426 ? -32.029 -6.157 -19.824 1.00 53.94 323 ALA A C 1
ATOM 3242 O O . ALA A 1 426 ? -31.033 -5.469 -20.011 1.00 50.76 323 ALA A O 1
ATOM 3244 N N . LEU A 1 427 ? -33.133 -5.688 -19.245 1.00 57.21 324 LEU A N 1
ATOM 3245 C CA . LEU A 1 427 ? -33.212 -4.285 -18.830 1.00 63.16 324 LEU A CA 1
ATOM 3246 C C . LEU A 1 427 ? -32.156 -3.957 -17.773 1.00 57.88 324 LEU A C 1
ATOM 3247 O O . LEU A 1 427 ? -31.601 -2.840 -17.742 1.00 60.19 324 LEU A O 1
ATOM 3252 N N . GLY A 1 428 ? -31.869 -4.951 -16.933 1.00 49.29 325 GLY A N 1
ATOM 3253 C CA . GLY A 1 428 ? -30.762 -4.869 -16.000 1.00 42.64 325 GLY A CA 1
ATOM 3254 C C . GLY A 1 428 ? -29.463 -4.525 -16.705 1.00 44.51 325 GLY A C 1
ATOM 3255 O O . GLY A 1 428 ? -28.649 -3.770 -16.174 1.00 45.45 325 GLY A O 1
ATOM 3256 N N . TYR A 1 429 ? -29.263 -5.073 -17.902 1.00 44.13 326 TYR A N 1
ATOM 3257 C CA . TYR A 1 429 ? -28.103 -4.697 -18.714 1.00 41.22 326 TYR A CA 1
ATOM 3258 C C . TYR A 1 429 ? -28.314 -3.388 -19.483 1.00 44.02 326 TYR A C 1
ATOM 3259 O O . TYR A 1 429 ? -27.353 -2.707 -19.844 1.00 44.39 326 TYR A O 1
ATOM 3268 N N . THR A 1 430 ? -29.573 -3.038 -19.719 1.00 43.49 327 THR A N 1
ATOM 3269 C CA . THR A 1 430 ? -29.925 -1.897 -20.555 1.00 46.68 327 THR A CA 1
ATOM 3270 C C . THR A 1 430 ? -29.640 -0.585 -19.835 1.00 51.08 327 THR A C 1
ATOM 3271 O O . THR A 1 430 ? -29.365 0.443 -20.470 1.00 49.00 327 THR A O 1
ATOM 3275 N N . ASN A 1 431 ? -29.711 -0.626 -18.505 1.00 53.43 328 ASN A N 1
ATOM 3276 C CA . ASN A 1 431 ? -29.312 0.521 -17.687 1.00 51.98 328 ASN A CA 1
ATOM 3277 C C . ASN A 1 431 ? -27.947 1.090 -18.105 1.00 49.15 328 ASN A C 1
ATOM 3278 O O . ASN A 1 431 ? -27.761 2.314 -18.206 1.00 45.25 328 ASN A O 1
ATOM 3283 N N . SER A 1 432 ? -27.013 0.180 -18.377 1.00 51.17 329 SER A N 1
ATOM 3284 C CA . SER A 1 432 ? -25.642 0.524 -18.750 1.00 53.26 329 SER A CA 1
ATOM 3285 C C . SER A 1 432 ? -25.543 1.399 -19.999 1.00 56.44 329 SER A C 1
ATOM 3286 O O . SER A 1 432 ? -24.637 2.225 -20.109 1.00 57.45 329 SER A O 1
ATOM 3289 N N . CYS A 1 433 ? -26.460 1.212 -20.942 1.00 56.97 330 CYS A N 1
ATOM 3290 C CA . CYS A 1 433 ? -26.471 2.040 -22.143 1.00 54.76 330 CYS A CA 1
ATOM 3291 C C . CYS A 1 433 ? -27.387 3.243 -21.952 1.00 59.71 330 CYS A C 1
ATOM 3292 O O . CYS A 1 433 ? -27.270 4.243 -22.661 1.00 63.16 330 CYS A O 1
ATOM 3295 N N . LEU A 1 434 ? -28.298 3.143 -20.989 1.00 59.38 331 LEU A N 1
ATOM 3296 C CA . LEU A 1 434 ? -29.171 4.266 -20.664 1.00 58.54 331 LEU A CA 1
ATOM 3297 C C . LEU A 1 434 ? -28.403 5.421 -20.026 1.00 57.71 331 LEU A C 1
ATOM 3298 O O . LEU A 1 434 ? -28.706 6.588 -20.281 1.00 58.71 331 LEU A O 1
ATOM 3303 N N . ASN A 1 435 ? -27.411 5.093 -19.203 1.00 54.78 332 ASN A N 1
ATOM 3304 C CA . ASN A 1 435 ? -26.679 6.114 -18.438 1.00 54.52 332 ASN A CA 1
ATOM 3305 C C . ASN A 1 435 ? -26.067 7.313 -19.192 1.00 57.24 332 ASN A C 1
ATOM 3306 O O . ASN A 1 435 ? -26.361 8.458 -18.846 1.00 57.38 332 ASN A O 1
ATOM 3311 N N . PRO A 1 436 ? -25.213 7.066 -20.206 1.00 62.14 333 PRO A N 1
ATOM 3312 C CA . PRO A 1 436 ? -24.547 8.203 -20.860 1.00 60.68 333 PRO A CA 1
ATOM 3313 C C . PRO A 1 436 ? -25.530 9.147 -21.546 1.00 57.07 333 PRO A C 1
ATOM 3314 O O . PRO A 1 436 ? -25.308 10.357 -21.565 1.00 56.84 333 PRO A O 1
ATOM 3318 N N . VAL A 1 437 ? -26.600 8.585 -22.100 1.00 54.99 334 VAL A N 1
ATOM 3319 C CA . VAL A 1 437 ? -27.676 9.370 -22.690 1.00 57.24 334 VAL A CA 1
ATOM 3320 C C . VAL A 1 437 ? -28.244 10.346 -21.663 1.00 59.11 334 VAL A C 1
ATOM 3321 O O . VAL A 1 437 ? -28.541 11.499 -21.981 1.00 60.29 334 VAL A O 1
ATOM 3325 N N . LEU A 1 438 ? -28.375 9.880 -20.424 1.00 56.75 335 LEU A N 1
ATOM 3326 C CA . LEU A 1 438 ? -28.880 10.711 -19.339 1.00 55.18 335 LEU A CA 1
ATOM 3327 C C . LEU A 1 438 ? -27.921 11.848 -19.000 1.00 58.20 335 LEU A C 1
ATOM 3328 O O . LEU A 1 438 ? -28.354 12.967 -18.725 1.00 57.88 335 LEU A O 1
ATOM 3333 N N . TYR A 1 439 ? -26.622 11.555 -19.021 1.00 61.04 336 TYR A N 1
ATOM 3334 C CA . TYR A 1 439 ? -25.601 12.560 -18.738 1.00 65.33 336 TYR A CA 1
ATOM 3335 C C . TYR A 1 439 ? -25.722 13.735 -19.701 1.00 70.45 336 TYR A C 1
ATOM 3336 O O . TYR A 1 439 ? -25.492 14.884 -19.328 1.00 73.82 336 TYR A O 1
ATOM 3345 N N . ALA A 1 440 ? -26.088 13.433 -20.943 1.00 70.22 337 ALA A N 1
ATOM 3346 C CA . ALA A 1 440 ? -26.253 14.452 -21.969 1.00 75.04 337 ALA A CA 1
ATOM 3347 C C . ALA A 1 440 ? -27.361 15.436 -21.607 1.00 79.98 337 ALA A C 1
ATOM 3348 O O . ALA A 1 440 ? -27.176 16.648 -21.687 1.00 86.19 337 ALA A O 1
ATOM 3350 N N . PHE A 1 441 ? -28.509 14.908 -21.197 1.00 78.16 338 PHE A N 1
ATOM 3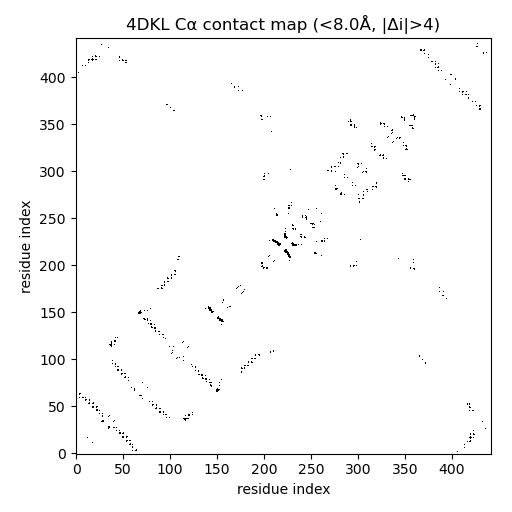351 C CA . PHE A 1 441 ? -29.679 15.737 -20.925 1.00 80.27 338 PHE A CA 1
ATOM 3352 C C . PHE A 1 441 ? -29.588 16.531 -19.624 1.00 78.34 338 PHE A C 1
ATOM 3353 O O . PHE A 1 441 ? -29.934 17.711 -19.584 1.00 85.04 338 PHE A O 1
ATOM 3361 N N . LEU A 1 442 ? -29.119 15.882 -18.563 1.00 69.85 339 LEU A N 1
ATOM 3362 C CA . LEU A 1 442 ? -29.174 16.465 -17.228 1.00 64.27 339 LEU A CA 1
ATOM 3363 C C . LEU A 1 442 ? -27.920 17.254 -16.860 1.00 60.24 339 LEU A C 1
ATOM 3364 O O . LEU A 1 442 ? -27.815 17.777 -15.751 1.00 59.35 339 LEU A O 1
ATOM 3369 N N . ASP A 1 443 ? -26.970 17.338 -17.785 1.00 62.55 340 ASP A N 1
ATOM 3370 C CA . ASP A 1 443 ? -25.741 18.083 -17.537 1.00 66.86 340 ASP A CA 1
ATOM 3371 C C . ASP A 1 443 ? -25.349 18.906 -18.760 1.00 72.46 340 ASP A C 1
ATOM 3372 O O . ASP A 1 443 ? -25.228 18.377 -19.864 1.00 74.33 340 ASP A O 1
ATOM 3377 N N . GLU A 1 444 ? -25.152 20.205 -18.555 1.00 78.54 341 GLU A N 1
ATOM 3378 C CA . GLU A 1 444 ? -24.867 21.118 -19.659 1.00 90.47 341 GLU A CA 1
ATOM 3379 C C . GLU A 1 444 ? -23.428 21.018 -20.160 1.00 90.29 341 GLU A C 1
ATOM 3380 O O .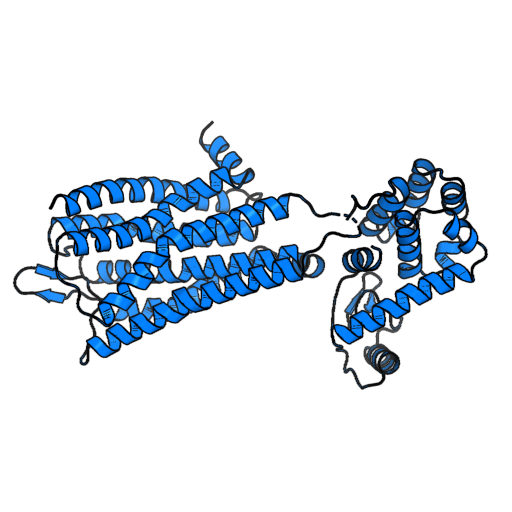 GLU A 1 444 ? -23.180 21.111 -21.361 1.00 94.82 341 GLU A O 1
ATOM 3386 N N . ASN A 1 445 ? -22.483 20.835 -19.242 1.00 83.89 342 ASN A N 1
ATOM 3387 C CA . ASN A 1 445 ? -21.092 20.630 -19.629 1.00 81.65 342 ASN A CA 1
ATOM 3388 C C . ASN A 1 445 ? -20.927 19.332 -20.412 1.00 76.19 342 ASN A C 1
ATOM 3389 O O . ASN A 1 445 ? -20.108 19.244 -21.329 1.00 78.03 342 ASN A O 1
ATOM 3394 N N . PHE A 1 446 ? -21.722 18.329 -20.052 1.00 72.63 343 PHE A N 1
ATOM 3395 C CA . PHE A 1 446 ? -21.680 17.040 -20.732 1.00 76.47 343 PHE A CA 1
ATOM 3396 C C . PHE A 1 446 ? -22.233 17.109 -22.151 1.00 85.26 343 PHE A C 1
ATOM 3397 O O . PHE A 1 446 ? -21.621 16.589 -23.082 1.00 94.21 343 PHE A O 1
ATOM 3405 N N . LYS A 1 447 ? -23.388 17.748 -22.319 1.00 84.61 344 LYS A N 1
ATOM 3406 C CA . LYS A 1 447 ? -23.959 17.909 -23.652 1.00 89.08 344 LYS A CA 1
ATOM 3407 C C . LYS A 1 447 ? -23.095 18.857 -24.475 1.00 93.86 344 LYS A C 1
ATOM 3408 O O . LYS A 1 447 ? -23.089 18.802 -25.706 1.00 98.74 344 LYS A O 1
ATOM 3414 N N . ARG A 1 448 ? -22.359 19.723 -23.785 1.00 95.52 345 ARG A N 1
ATOM 3415 C CA . ARG A 1 448 ? -21.425 20.628 -24.441 1.00 104.11 345 ARG A CA 1
ATOM 3416 C C . ARG A 1 448 ? -20.244 19.847 -24.999 1.00 104.60 345 ARG A C 1
ATOM 3417 O O . ARG A 1 448 ? -19.810 20.085 -26.126 1.00 104.46 345 ARG A O 1
ATOM 3425 N N . CYS A 1 449 ? -19.725 18.915 -24.205 1.00 104.34 346 CYS A N 1
ATOM 3426 C CA . CYS A 1 449 ? -18.644 18.044 -24.660 1.00 104.75 346 CYS A CA 1
ATOM 3427 C C . CYS A 1 449 ? -19.119 17.158 -25.807 1.00 108.44 346 CYS A C 1
ATOM 3428 O O . CYS A 1 449 ? -18.390 16.928 -26.776 1.00 113.96 346 CYS A O 1
ATOM 3431 N N . PHE A 1 450 ? -20.349 16.667 -25.685 1.00 105.50 347 PHE A N 1
ATOM 3432 C CA . PHE A 1 450 ? -20.963 15.844 -26.719 1.00 107.79 347 PHE A CA 1
ATOM 3433 C C . PHE A 1 450 ? -21.081 16.613 -28.031 1.00 110.35 347 PHE A C 1
ATOM 3434 O O . PHE A 1 450 ? -20.827 16.069 -29.108 1.00 109.12 347 PHE A O 1
ATOM 3442 N N . ARG A 1 451 ? -21.460 17.884 -27.932 1.00 113.83 348 ARG A N 1
ATOM 3443 C CA . ARG A 1 451 ? -21.559 18.749 -29.104 1.00 118.35 348 ARG A CA 1
ATOM 3444 C C . ARG A 1 451 ? -20.180 19.036 -29.687 1.00 120.83 348 ARG A C 1
ATOM 3445 O O . ARG A 1 451 ? -20.013 19.118 -30.904 1.00 124.65 348 ARG A O 1
ATOM 3447 N N . GLU A 1 452 ? -19.193 19.188 -28.808 1.00 119.29 349 GLU A N 1
ATOM 3448 C CA . GLU A 1 452 ? -17.818 19.433 -29.230 1.00 121.96 349 GLU A CA 1
ATOM 3449 C C . GLU A 1 452 ? -17.261 18.230 -29.979 1.00 120.90 349 GLU A C 1
ATOM 3450 O O . GLU A 1 452 ? -16.410 18.373 -30.859 1.00 122.19 349 GLU A O 1
ATOM 3452 N N . PHE A 1 453 ? -17.749 17.047 -29.624 1.00 119.94 350 PHE A N 1
ATOM 3453 C CA . PHE A 1 453 ? -17.356 15.828 -30.318 1.00 120.51 350 PHE A CA 1
ATOM 3454 C C . PHE A 1 453 ? -18.175 15.633 -31.599 1.00 118.44 350 PHE A C 1
ATOM 3455 O O . PHE A 1 453 ? -17.708 14.981 -32.542 1.00 118.01 350 PHE A O 1
ATOM 3463 N N . CYS A 1 454 ? -19.369 16.214 -31.629 1.00 118.83 351 CYS A N 1
ATOM 3464 C CA . CYS A 1 454 ? -20.245 16.070 -32.768 1.00 122.15 351 CYS A CA 1
ATOM 3465 C C . CYS A 1 454 ? -20.086 17.169 -33.815 1.00 128.58 351 CYS A C 1
ATOM 3466 O O . CYS A 1 454 ? -19.764 16.915 -34.977 1.00 131.06 351 CYS A O 1
ATOM 3469 N N . ILE A 1 455 ? -20.340 18.424 -33.402 1.00 130.32 352 ILE A N 1
ATOM 3470 C CA . ILE A 1 455 ? -20.196 19.561 -34.297 1.00 135.96 352 ILE A CA 1
ATOM 3471 C C . ILE A 1 455 ? -18.750 20.036 -34.367 1.00 141.72 352 ILE A C 1
ATOM 3472 O O . ILE A 1 455 ? -18.208 20.218 -35.452 1.00 148.72 352 ILE A O 1
#

Nearest PDB structures (foldseek):
  4dkl-assembly1_A-2  TM=1.002E+00  e=2.419E-63  Mus musculus
  4ej4-assembly1_A  TM=6.221E-01  e=5.939E-48  Mus musculus
  8jwy-assembly1_A  TM=8.417E-01  e=1.922E-31  Homo sapiens
  7f8x-assembly1_A  TM=6.199E-01  e=1.709E-34  Homo sapiens
  5wf5-assembly1_A  TM=8.022E-01  e=2.218E-30  Homo sapiens